Protein AF-A0A5C1A4M8-F1 (afdb_monomer)

Radius of gyration: 28.8 Å; Cα contacts (8 Å, |Δi|>4): 799; chains: 1; bounding box: 78×76×83 Å

Nearest PDB structures (foldseek):
  4nas-assembly2_D  TM=4.292E-01  e=8.856E-01  Alicyclobacillus acidocaldarius subsp. acidocaldarius DSM 446
  4nas-assembly1_A  TM=3.367E-01  e=1.200E+00  Alicyclobacillus acidocaldarius subsp. acidocaldarius DSM 446
  5mdw-assembly1_7  TM=2.073E-01  e=2.702E+00  Escherichia coli
  7vwy-assembly1_G  TM=3.573E-01  e=7.449E+00  Escherichia coli K-12

Mean predicted aligned error: 15.27 Å

Organism: NCBI:txid2598579

Structure (mmCIF, N/CA/C/O backbone):
data_AF-A0A5C1A4M8-F1
#
_entry.id   AF-A0A5C1A4M8-F1
#
loop_
_atom_site.group_PDB
_atom_site.id
_atom_site.type_symbol
_atom_site.label_atom_id
_atom_site.label_alt_id
_atom_site.label_comp_id
_atom_site.label_asym_id
_atom_site.label_entity_id
_atom_site.label_seq_id
_atom_site.pdbx_PDB_ins_code
_atom_site.Cartn_x
_atom_site.Cartn_y
_atom_site.Cartn_z
_atom_site.occupancy
_atom_site.B_iso_or_equiv
_atom_site.auth_seq_id
_atom_site.auth_comp_id
_atom_site.auth_asym_id
_atom_site.auth_atom_id
_atom_site.pdbx_PDB_model_num
ATOM 1 N N . MET A 1 1 ? -38.651 -48.156 -16.369 1.00 30.34 1 MET A N 1
ATOM 2 C CA . MET A 1 1 ? -38.028 -47.057 -15.601 1.00 30.34 1 MET A CA 1
ATOM 3 C C . MET A 1 1 ? -36.539 -47.035 -15.904 1.00 30.34 1 MET A C 1
ATOM 5 O O . MET A 1 1 ? -35.892 -48.023 -15.579 1.00 30.34 1 MET A O 1
ATOM 9 N N . PRO A 1 2 ? -35.977 -45.994 -16.535 1.00 27.59 2 PRO A N 1
ATOM 10 C CA . PRO A 1 2 ? -34.536 -45.817 -16.550 1.00 27.59 2 PRO A CA 1
ATOM 11 C C . PRO A 1 2 ? -34.125 -44.907 -15.387 1.00 27.59 2 PRO A C 1
ATOM 13 O O . PRO A 1 2 ? -34.701 -43.842 -15.178 1.00 27.59 2 PRO A O 1
ATOM 16 N N . LEU A 1 3 ? -33.146 -45.374 -14.614 1.00 25.72 3 LEU A N 1
ATOM 17 C CA . LEU A 1 3 ? -32.534 -44.659 -13.499 1.00 25.72 3 LEU A CA 1
ATOM 18 C C . LEU A 1 3 ? -31.939 -43.328 -13.992 1.00 25.72 3 LEU A C 1
ATOM 20 O O . LEU A 1 3 ? -31.071 -43.317 -14.864 1.00 25.72 3 LEU A O 1
ATOM 24 N N . MET A 1 4 ? -32.397 -42.217 -13.423 1.00 30.34 4 MET A N 1
ATOM 25 C CA . MET A 1 4 ? -31.793 -40.897 -13.577 1.00 30.34 4 MET A CA 1
ATOM 26 C C . MET A 1 4 ? -30.733 -40.757 -12.477 1.00 30.34 4 MET A C 1
ATOM 28 O O . MET A 1 4 ? -31.080 -40.623 -11.306 1.00 30.34 4 MET A O 1
ATOM 32 N N . ILE A 1 5 ? -29.446 -40.855 -12.820 1.00 29.88 5 ILE A N 1
ATOM 33 C CA . ILE A 1 5 ? -28.368 -40.602 -11.853 1.00 29.88 5 ILE A CA 1
ATOM 34 C C . ILE A 1 5 ? -28.208 -39.085 -11.736 1.00 29.88 5 ILE A C 1
ATOM 36 O O . ILE A 1 5 ? -27.661 -38.436 -12.624 1.00 29.88 5 ILE A O 1
ATOM 40 N N . LEU A 1 6 ? -28.713 -38.520 -10.641 1.00 30.48 6 LEU A N 1
ATOM 41 C CA . LEU A 1 6 ? -28.449 -37.142 -10.242 1.00 30.48 6 LEU A CA 1
ATOM 42 C C . LEU A 1 6 ? -27.112 -37.119 -9.482 1.00 30.48 6 LEU A C 1
ATOM 44 O O . LEU A 1 6 ? -27.060 -37.437 -8.296 1.00 30.48 6 LEU A O 1
ATOM 48 N N . GLY A 1 7 ? -26.015 -36.798 -10.167 1.00 30.22 7 GLY A N 1
ATOM 49 C CA . GLY A 1 7 ? -24.716 -36.590 -9.525 1.00 30.22 7 GLY A CA 1
ATOM 50 C C . GLY A 1 7 ? -24.606 -35.166 -8.980 1.00 30.22 7 GLY A C 1
ATOM 51 O O . GLY A 1 7 ? -24.618 -34.213 -9.756 1.00 30.22 7 GLY A O 1
ATOM 52 N N . ILE A 1 8 ? -24.497 -35.007 -7.659 1.00 29.20 8 ILE A N 1
ATOM 53 C CA . ILE A 1 8 ? -24.204 -33.713 -7.026 1.00 29.20 8 ILE A CA 1
ATOM 54 C C . ILE A 1 8 ? -22.686 -33.509 -7.052 1.00 29.20 8 ILE A C 1
ATOM 56 O O . ILE A 1 8 ? -21.956 -34.205 -6.349 1.00 29.20 8 ILE A O 1
ATOM 60 N N . VAL A 1 9 ? -22.203 -32.543 -7.837 1.00 30.66 9 VAL A N 1
ATOM 61 C CA . VAL A 1 9 ? -20.815 -32.070 -7.742 1.00 30.66 9 VAL A CA 1
ATOM 62 C C . VAL A 1 9 ? -20.777 -30.942 -6.714 1.00 30.66 9 VAL A C 1
ATOM 64 O O . VAL A 1 9 ? -21.193 -29.818 -6.988 1.00 30.66 9 VAL A O 1
ATOM 67 N N . LEU A 1 10 ? -20.285 -31.240 -5.511 1.00 25.59 10 LEU A N 1
ATOM 68 C CA . LEU A 1 10 ? -19.965 -30.231 -4.500 1.00 25.59 10 LEU A CA 1
ATOM 69 C C . LEU A 1 10 ? -18.651 -29.538 -4.888 1.00 25.59 10 LEU A C 1
ATOM 71 O O . LEU A 1 10 ? -17.568 -29.942 -4.471 1.00 25.59 10 LEU A O 1
ATOM 75 N N . GLY A 1 11 ? -18.751 -28.504 -5.725 1.00 27.98 11 GLY A N 1
ATOM 76 C CA . GLY A 1 11 ? -17.662 -27.558 -5.955 1.00 27.98 11 GLY A CA 1
ATOM 77 C C . GLY A 1 11 ? -17.461 -26.684 -4.716 1.00 27.98 11 GLY A C 1
ATOM 78 O O . GLY A 1 11 ? -18.394 -26.045 -4.232 1.00 27.98 11 GLY A O 1
ATOM 79 N N . THR A 1 12 ? -16.251 -26.678 -4.165 1.00 28.50 12 THR A N 1
ATOM 80 C CA . THR A 1 12 ? -15.915 -25.969 -2.930 1.00 28.50 12 THR A CA 1
ATOM 81 C C . THR A 1 12 ? -15.985 -24.446 -3.112 1.00 28.50 12 THR A C 1
ATOM 83 O O . THR A 1 12 ? -15.135 -23.846 -3.760 1.00 28.50 12 THR A O 1
ATOM 86 N N . LEU A 1 13 ? -17.003 -23.840 -2.489 1.00 32.03 13 LEU A N 1
ATOM 87 C CA . LEU A 1 13 ? -17.058 -22.478 -1.929 1.00 32.03 13 LEU A CA 1
ATOM 88 C C . LEU A 1 13 ? -16.504 -21.319 -2.786 1.00 32.03 13 LEU A C 1
ATOM 90 O O . LEU A 1 13 ? -15.537 -20.658 -2.415 1.00 32.03 13 LEU A O 1
ATOM 94 N N . ALA A 1 14 ? -17.231 -20.993 -3.855 1.00 30.95 14 ALA A N 1
ATOM 95 C CA . ALA A 1 14 ? -17.563 -19.615 -4.232 1.00 30.95 14 ALA A CA 1
ATOM 96 C C . ALA A 1 14 ? -18.809 -19.643 -5.144 1.00 30.95 14 ALA A C 1
ATOM 98 O O . ALA A 1 14 ? -18.701 -19.778 -6.355 1.00 30.95 14 ALA A O 1
ATOM 99 N N . GLU A 1 15 ? -19.996 -19.593 -4.530 1.00 30.17 15 GLU A N 1
ATOM 100 C CA . GLU A 1 15 ? -21.287 -19.265 -5.172 1.00 30.17 15 GLU A CA 1
ATOM 101 C C . GLU A 1 15 ? -21.677 -20.017 -6.467 1.00 30.17 15 GLU A C 1
ATOM 103 O O . GLU A 1 15 ? -22.124 -19.414 -7.441 1.00 30.17 15 GLU A O 1
ATOM 108 N N . ALA A 1 16 ? -21.608 -21.353 -6.475 1.00 32.62 16 ALA A N 1
ATOM 109 C CA . ALA A 1 16 ? -22.314 -22.152 -7.480 1.00 32.62 16 ALA A CA 1
ATOM 110 C C . ALA A 1 16 ? -22.722 -23.532 -6.942 1.00 32.62 16 ALA A C 1
ATOM 112 O O . ALA A 1 16 ? -21.871 -24.353 -6.611 1.00 32.62 16 ALA A O 1
ATOM 113 N N . VAL A 1 17 ? -24.029 -23.810 -6.907 1.00 29.83 17 VAL A N 1
ATOM 114 C CA . VAL A 1 17 ? -24.561 -25.182 -6.870 1.00 29.83 17 VAL A CA 1
ATOM 115 C C . VAL A 1 17 ? -24.915 -25.546 -8.306 1.00 29.83 17 VAL A C 1
ATOM 117 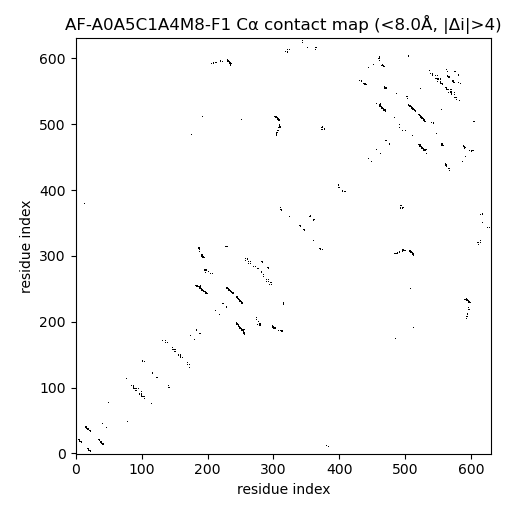O O . VAL A 1 17 ? -25.908 -25.054 -8.832 1.00 29.83 17 VAL A O 1
ATOM 120 N N . GLY A 1 18 ? -24.090 -26.370 -8.951 1.00 36.38 18 GLY A N 1
ATOM 121 C CA . GLY A 1 18 ? -24.358 -26.874 -10.295 1.00 36.38 18 GLY A CA 1
ATOM 122 C C . GLY A 1 18 ? -25.150 -28.177 -10.261 1.00 36.38 18 GLY A C 1
ATOM 123 O O . GLY A 1 18 ? -24.698 -29.152 -9.666 1.00 36.38 18 GLY A O 1
ATOM 124 N N . PHE A 1 19 ? -26.304 -28.219 -10.931 1.00 33.75 19 PHE A N 1
ATOM 125 C CA . PHE A 1 19 ? -27.004 -29.471 -11.238 1.00 33.75 19 PHE A CA 1
ATOM 126 C C . PHE A 1 19 ? -26.595 -29.968 -12.623 1.00 33.75 19 PHE A C 1
ATOM 128 O O . PHE A 1 19 ? -26.724 -29.222 -13.594 1.00 33.75 19 PHE A O 1
ATOM 135 N N . VAL A 1 20 ? -26.176 -31.232 -12.716 1.00 35.38 20 VAL A N 1
ATOM 136 C CA . VAL A 1 20 ? -26.020 -31.940 -13.991 1.00 35.38 20 VAL A CA 1
ATOM 137 C C . VAL A 1 20 ? -27.284 -32.755 -14.242 1.00 35.38 20 VAL A C 1
ATOM 139 O O . VAL A 1 20 ? -27.550 -33.733 -13.547 1.00 35.38 20 VAL A O 1
ATOM 142 N N . LEU A 1 21 ? -28.088 -32.340 -15.223 1.00 33.84 21 LEU A N 1
ATOM 143 C CA . LEU A 1 21 ? -29.241 -33.106 -15.692 1.00 33.84 21 LEU A CA 1
ATOM 144 C C . LEU A 1 21 ? -28.833 -33.928 -16.911 1.00 33.84 21 LEU A C 1
ATOM 146 O O . LEU A 1 21 ? -28.447 -33.382 -17.932 1.00 33.84 21 LEU A O 1
ATOM 150 N N . TRP A 1 22 ? -28.929 -35.249 -16.820 1.00 36.16 22 TRP A N 1
ATOM 151 C CA . TRP A 1 22 ? -28.727 -36.135 -17.963 1.00 36.16 22 TRP A CA 1
ATOM 152 C C . TRP A 1 22 ? -30.088 -36.636 -18.443 1.00 36.16 22 TRP A C 1
ATOM 154 O O . TRP A 1 22 ? -30.801 -37.295 -17.685 1.00 36.16 22 TRP A O 1
ATOM 164 N N . ARG A 1 23 ? -30.462 -36.364 -19.699 1.00 34.84 23 ARG A N 1
ATOM 165 C CA . ARG A 1 23 ? -31.646 -36.974 -20.321 1.00 34.84 23 ARG A CA 1
ATOM 166 C C . ARG A 1 23 ? -31.194 -38.000 -21.351 1.00 34.84 23 ARG A C 1
ATOM 168 O O . ARG A 1 23 ? -30.489 -37.669 -22.294 1.00 34.84 23 ARG A O 1
ATOM 175 N N . ARG A 1 24 ? -31.609 -39.251 -21.154 1.00 33.94 24 ARG A N 1
ATOM 176 C CA . ARG A 1 24 ? -31.459 -40.332 -22.132 1.00 33.94 24 ARG A CA 1
ATOM 177 C C . ARG A 1 24 ? -32.672 -40.296 -23.060 1.00 33.94 24 ARG A C 1
ATOM 179 O O . ARG A 1 24 ? -33.767 -40.621 -22.610 1.00 33.94 24 ARG A O 1
ATOM 186 N N . GLU A 1 25 ? -32.488 -39.924 -24.320 1.00 33.34 25 GLU A N 1
ATOM 187 C CA . GLU A 1 25 ? -33.431 -40.288 -25.383 1.00 33.34 25 GLU A CA 1
ATOM 188 C C . GLU A 1 25 ? -32.854 -41.502 -26.109 1.00 33.34 25 GLU A C 1
ATOM 190 O O . GLU A 1 25 ? -31.682 -41.524 -26.476 1.00 33.34 25 GLU A O 1
ATOM 195 N N . VAL A 1 26 ? -33.650 -42.566 -26.197 1.00 35.03 26 VAL A N 1
ATOM 196 C CA . VAL A 1 26 ? -33.333 -43.733 -27.016 1.00 35.03 26 VAL A CA 1
ATOM 197 C C . VAL A 1 26 ? -34.222 -43.621 -28.234 1.00 35.03 26 VAL A C 1
ATOM 199 O O . VAL A 1 26 ? -35.434 -43.682 -28.073 1.00 35.03 26 VAL A O 1
ATOM 202 N N . ASP A 1 27 ? -33.617 -43.493 -29.409 1.00 31.41 27 ASP A N 1
ATOM 203 C CA . ASP A 1 27 ? -34.174 -44.075 -30.622 1.00 31.41 27 ASP A CA 1
ATOM 204 C C . ASP A 1 27 ? -33.050 -44.485 -31.580 1.00 31.41 27 ASP A C 1
ATOM 206 O O . ASP A 1 27 ? -31.945 -43.947 -31.561 1.00 31.41 27 ASP A O 1
ATOM 210 N N . HIS A 1 28 ? -33.324 -45.562 -32.306 1.00 39.81 28 HIS A N 1
ATOM 211 C CA . HIS A 1 28 ? -32.382 -46.483 -32.933 1.00 39.81 28 HIS A CA 1
ATOM 212 C C . HIS A 1 28 ? -31.381 -45.867 -33.932 1.00 39.81 28 HIS A C 1
ATOM 214 O O . HIS A 1 28 ? -31.785 -45.289 -34.936 1.00 39.81 28 HIS A O 1
ATOM 220 N N . GLY A 1 29 ? -30.085 -46.156 -33.732 1.00 34.06 29 GLY A N 1
ATOM 221 C CA . GLY A 1 29 ? -29.046 -46.084 -34.771 1.00 34.06 29 GLY A CA 1
ATOM 222 C C . GLY A 1 29 ? -27.839 -45.215 -34.412 1.00 34.06 29 GLY A C 1
ATOM 223 O O . GLY A 1 29 ? -27.847 -44.015 -34.654 1.00 34.06 29 GLY A O 1
ATOM 224 N N . ASP A 1 30 ? -26.807 -45.846 -33.844 1.00 38.03 30 ASP A N 1
ATOM 225 C CA . ASP A 1 30 ? -25.392 -45.440 -33.800 1.00 38.03 30 ASP A CA 1
ATOM 226 C C . ASP A 1 30 ? -25.064 -43.935 -33.761 1.00 38.03 30 ASP A C 1
ATOM 228 O O . ASP A 1 30 ? -24.438 -43.380 -34.659 1.00 38.03 30 ASP A O 1
ATOM 232 N N . SER A 1 31 ? -25.414 -43.274 -32.657 1.00 27.84 31 SER A N 1
ATOM 233 C CA . SER A 1 31 ? -24.581 -42.234 -32.031 1.00 27.84 31 SER A CA 1
ATOM 234 C C . SER A 1 31 ? -25.123 -41.894 -30.639 1.00 27.84 31 SER A C 1
ATOM 236 O O . SER A 1 31 ? -26.313 -41.661 -30.451 1.00 27.84 31 SER A O 1
ATOM 238 N N . ILE A 1 32 ? -24.248 -41.899 -29.628 1.00 32.53 32 ILE A N 1
ATOM 239 C CA . ILE A 1 32 ? -24.569 -41.420 -28.278 1.00 32.53 32 ILE A CA 1
ATOM 240 C C . ILE A 1 32 ? -24.145 -39.954 -28.226 1.00 32.53 32 ILE A C 1
ATOM 242 O O . ILE A 1 32 ? -22.953 -39.668 -28.176 1.00 32.53 32 ILE A O 1
ATOM 246 N N . SER A 1 33 ? -25.096 -39.023 -28.211 1.00 30.45 33 SER A N 1
ATOM 247 C CA . SER A 1 33 ? -24.829 -37.626 -27.855 1.00 30.45 33 SER A CA 1
ATOM 248 C C . SER A 1 33 ? -25.498 -37.314 -26.520 1.00 30.45 33 SER A C 1
ATOM 250 O O . SER A 1 33 ? -26.722 -37.225 -26.435 1.00 30.45 33 SER A O 1
ATOM 252 N N . GLY A 1 34 ? -24.699 -37.167 -25.466 1.00 31.97 34 GLY A N 1
ATOM 253 C CA . GLY A 1 34 ? -25.134 -36.643 -24.173 1.00 31.97 34 GLY A CA 1
ATOM 254 C C . GLY A 1 34 ? -24.341 -35.381 -23.856 1.00 31.97 34 GLY A C 1
ATOM 255 O O . GLY A 1 34 ? -23.119 -35.392 -23.951 1.00 31.97 34 GLY A O 1
ATOM 256 N N . MET A 1 35 ? -25.023 -34.292 -23.497 1.00 33.31 35 MET A N 1
ATOM 257 C CA . MET A 1 35 ? -24.396 -33.005 -23.178 1.00 33.31 35 MET A CA 1
ATOM 258 C C . MET A 1 35 ? -24.616 -32.696 -21.688 1.00 33.31 35 MET A C 1
ATOM 260 O O . MET A 1 35 ? -25.767 -32.719 -21.243 1.00 33.31 35 MET A O 1
ATOM 264 N N . PRO A 1 36 ? -23.564 -32.449 -20.884 1.00 32.34 36 PRO A N 1
ATOM 265 C CA . PRO A 1 36 ? -23.723 -32.109 -19.474 1.00 32.34 36 PRO A CA 1
ATOM 266 C C . PRO A 1 36 ? -24.257 -30.680 -19.304 1.00 32.34 36 PRO A C 1
ATOM 268 O O . PRO A 1 36 ? -23.856 -29.756 -20.010 1.00 32.34 36 PRO A O 1
ATOM 271 N N . TRP A 1 37 ? -25.153 -30.502 -18.335 1.00 38.59 37 TRP A N 1
ATOM 272 C CA . TRP A 1 37 ? -25.738 -29.215 -17.953 1.00 38.59 37 TRP A CA 1
ATOM 273 C C . TRP A 1 37 ? -25.021 -28.729 -16.691 1.00 38.59 37 TRP A C 1
ATOM 275 O O . TRP A 1 37 ? -24.745 -29.536 -15.810 1.00 38.59 37 TRP A O 1
ATOM 285 N N . LEU A 1 38 ? -24.710 -27.439 -16.570 1.00 33.66 38 LEU A N 1
ATOM 286 C CA . LEU A 1 38 ? -24.231 -26.866 -15.310 1.00 33.66 38 LEU A CA 1
ATOM 287 C C . LEU A 1 38 ? -24.832 -25.467 -15.152 1.00 33.66 38 LEU A C 1
ATOM 289 O O . LEU A 1 38 ? -24.533 -24.562 -15.926 1.00 33.66 38 LEU A O 1
ATOM 293 N N . LEU A 1 39 ? -25.716 -25.299 -14.171 1.00 32.66 39 LEU A N 1
ATOM 294 C CA . LEU A 1 39 ? -26.266 -23.999 -13.781 1.00 32.66 39 LEU A CA 1
ATOM 295 C C . LEU A 1 39 ? -25.410 -23.430 -12.645 1.00 32.66 39 LEU A C 1
ATOM 297 O O . LEU A 1 39 ? -25.460 -23.940 -11.536 1.00 32.66 39 LEU A O 1
ATOM 301 N N . ALA A 1 40 ? -24.628 -22.388 -12.910 1.00 31.34 40 ALA A N 1
ATOM 302 C CA . ALA A 1 40 ? -23.884 -21.644 -11.894 1.00 31.34 40 ALA A CA 1
ATOM 303 C C . ALA A 1 40 ? -24.245 -20.156 -12.006 1.00 31.34 40 ALA A C 1
ATOM 305 O O . ALA A 1 40 ? -24.175 -19.594 -13.099 1.00 31.34 40 ALA A O 1
ATOM 306 N N . GLY A 1 41 ? -24.655 -19.518 -10.906 1.00 27.86 41 GLY A N 1
ATOM 307 C CA . GLY A 1 41 ? -25.047 -18.108 -10.910 1.00 27.86 41 GLY A CA 1
ATOM 308 C C . GLY A 1 41 ? -24.885 -17.441 -9.545 1.00 27.86 41 GLY A C 1
ATOM 309 O O . GLY A 1 41 ? -25.440 -17.918 -8.559 1.00 27.86 41 GLY A O 1
ATOM 310 N N . GLY A 1 42 ? -24.165 -16.314 -9.534 1.00 27.08 42 GLY A N 1
ATOM 311 C CA . GLY A 1 42 ? -24.073 -15.344 -8.437 1.00 27.08 42 GLY A CA 1
ATOM 312 C C . GLY A 1 42 ? -24.431 -13.931 -8.928 1.00 27.08 42 GLY A C 1
ATOM 313 O O . GLY A 1 42 ? -24.366 -13.637 -10.124 1.00 27.08 42 GLY A O 1
ATOM 314 N N . LEU A 1 43 ? -24.838 -13.049 -8.010 1.00 28.91 43 LEU A N 1
ATOM 315 C CA . LEU A 1 43 ? -25.580 -11.801 -8.277 1.00 28.91 43 LEU A CA 1
ATOM 316 C C . LEU A 1 43 ? -24.828 -10.681 -9.038 1.00 28.91 43 LEU A C 1
ATOM 318 O O . LEU A 1 43 ? -25.441 -9.649 -9.307 1.00 28.91 43 LEU A O 1
ATOM 322 N N . VAL A 1 44 ? -23.546 -10.831 -9.412 1.00 27.28 44 VAL A N 1
ATOM 323 C CA . VAL A 1 44 ? -22.752 -9.719 -10.005 1.00 27.28 44 VAL A CA 1
ATOM 324 C C . VAL A 1 44 ? -21.859 -10.117 -11.201 1.00 27.28 44 VAL A C 1
ATOM 326 O O . VAL A 1 44 ? -21.071 -9.311 -11.687 1.00 27.28 44 VAL A O 1
ATOM 329 N N . GLY A 1 45 ? -21.999 -11.312 -11.781 1.00 27.98 45 GLY A N 1
ATOM 330 C CA . GLY A 1 45 ? -21.257 -11.634 -13.008 1.00 27.98 45 GLY A CA 1
ATOM 331 C C . GLY A 1 45 ? -21.532 -13.028 -13.548 1.00 27.98 45 GLY A C 1
ATOM 332 O O . GLY A 1 45 ? -21.377 -14.016 -12.840 1.00 27.98 45 GLY A O 1
ATOM 333 N N . TRP A 1 46 ? -21.926 -13.113 -14.818 1.00 37.41 46 TRP A N 1
ATOM 334 C CA . TRP A 1 46 ? -22.179 -14.388 -15.482 1.00 37.41 46 TRP A CA 1
ATOM 335 C C . TRP A 1 46 ? -20.919 -14.886 -16.192 1.00 37.41 46 TRP A C 1
ATOM 337 O O . TRP A 1 46 ? -20.423 -14.232 -17.112 1.00 37.41 46 TRP A O 1
ATOM 347 N N . ALA A 1 47 ? -20.475 -16.098 -15.868 1.00 28.53 47 ALA A N 1
ATOM 348 C CA . ALA A 1 47 ? -19.830 -16.961 -16.849 1.00 28.53 47 ALA A CA 1
ATOM 349 C C . ALA A 1 47 ? -20.942 -17.754 -17.553 1.00 28.53 47 ALA A C 1
ATOM 351 O O . ALA A 1 47 ? -21.302 -18.849 -17.138 1.00 28.53 47 ALA A O 1
ATOM 352 N N . LEU A 1 48 ? -21.554 -17.159 -18.581 1.00 31.06 48 LEU A N 1
ATOM 353 C CA . LEU A 1 48 ? -22.588 -17.822 -19.377 1.00 31.06 48 LEU A CA 1
ATOM 354 C C . LEU A 1 48 ? -21.939 -18.446 -20.615 1.00 31.06 48 LEU A C 1
ATOM 356 O O . LEU A 1 48 ? -21.555 -17.748 -21.556 1.00 31.06 48 LEU A O 1
ATOM 360 N N . THR A 1 49 ? -21.824 -19.770 -20.617 1.00 29.98 49 THR A N 1
ATOM 361 C CA . THR A 1 49 ? -21.711 -20.551 -21.851 1.00 29.98 49 THR A CA 1
ATOM 362 C C . THR A 1 49 ? -23.116 -20.571 -22.459 1.00 29.98 49 THR A C 1
ATOM 364 O O . THR A 1 49 ? -24.001 -21.249 -21.948 1.00 29.98 49 THR A O 1
ATOM 367 N N . ALA A 1 50 ? -23.386 -19.725 -23.456 1.00 26.02 50 ALA A N 1
ATOM 368 C CA . ALA A 1 50 ? -24.732 -19.581 -24.014 1.00 26.02 50 ALA A CA 1
ATOM 369 C C . ALA A 1 50 ? -25.162 -20.828 -24.809 1.00 26.02 50 ALA A C 1
ATOM 371 O O . ALA A 1 50 ? -24.409 -21.306 -25.656 1.00 26.02 50 ALA A O 1
ATOM 372 N N . VAL A 1 51 ? -26.401 -21.280 -24.593 1.00 33.00 51 VAL A N 1
ATOM 373 C CA . VAL A 1 51 ? -27.148 -22.165 -25.501 1.00 33.00 51 VAL A CA 1
ATOM 374 C C . VAL A 1 51 ? -28.396 -21.415 -25.971 1.00 33.00 51 VAL A C 1
ATOM 376 O O . VAL A 1 51 ? -29.066 -20.737 -25.193 1.00 33.00 51 VAL A O 1
ATOM 379 N N . LEU A 1 52 ? -28.652 -21.499 -27.276 1.00 24.47 52 LEU A N 1
ATOM 380 C CA . LEU A 1 52 ? -29.749 -20.864 -27.999 1.00 24.47 52 LEU A CA 1
ATOM 381 C C . LEU A 1 52 ? -31.110 -21.380 -27.495 1.00 24.47 52 LEU A C 1
ATOM 383 O O . LEU A 1 52 ? -31.354 -22.583 -27.510 1.00 24.47 52 LEU A O 1
ATOM 387 N N . VAL A 1 53 ? -32.019 -20.477 -27.121 1.00 29.94 53 VAL A N 1
ATOM 388 C CA . VAL A 1 53 ? -33.437 -20.797 -26.893 1.00 29.94 53 VAL A CA 1
ATOM 389 C C . VAL A 1 53 ? -34.259 -20.064 -27.950 1.00 29.94 53 VAL A C 1
ATOM 391 O O . VAL A 1 53 ? -34.253 -18.835 -27.998 1.00 29.94 53 VAL A O 1
ATOM 394 N N . ILE A 1 54 ? -34.967 -20.809 -28.800 1.00 24.98 54 ILE A N 1
ATOM 395 C CA . ILE A 1 54 ? -35.997 -20.262 -29.691 1.00 24.98 54 ILE A CA 1
ATOM 396 C C . ILE A 1 54 ? -37.309 -20.268 -28.905 1.00 24.98 54 ILE A C 1
ATOM 398 O O . ILE A 1 54 ? -37.815 -21.333 -28.561 1.00 24.98 54 ILE A O 1
ATOM 402 N N . VAL A 1 55 ? -37.857 -19.087 -28.611 1.00 28.31 55 VAL A N 1
ATOM 403 C CA . VAL A 1 55 ? -39.183 -18.942 -27.990 1.00 28.31 55 VAL A CA 1
ATOM 404 C C . VAL A 1 55 ? -40.129 -18.293 -28.999 1.00 28.31 55 VAL A C 1
ATOM 406 O O . VAL A 1 55 ? -39.841 -17.226 -29.537 1.00 28.31 55 VAL A O 1
ATOM 409 N N . SER A 1 56 ? -41.252 -18.963 -29.260 1.00 25.17 56 SER A N 1
ATOM 410 C CA . SER A 1 56 ? -42.371 -18.472 -30.077 1.00 25.17 56 SER A CA 1
ATOM 411 C C . SER A 1 56 ? -43.045 -17.250 -29.421 1.00 25.17 56 SER A C 1
ATOM 413 O O . SER A 1 56 ? -43.143 -17.212 -28.191 1.00 25.17 56 SER A O 1
ATOM 415 N N . PRO A 1 57 ? -43.521 -16.241 -30.178 1.00 30.48 57 PRO A N 1
ATOM 416 C CA . PRO A 1 57 ? -44.045 -15.021 -29.583 1.00 30.48 57 PRO A CA 1
ATOM 417 C C . PRO A 1 57 ? -45.498 -15.201 -29.126 1.00 30.48 57 PRO A C 1
ATOM 419 O O . PRO A 1 57 ? -46.402 -15.322 -29.948 1.00 30.48 57 PRO A O 1
ATOM 422 N N . ALA A 1 58 ? -45.743 -15.107 -27.816 1.00 27.38 58 ALA A N 1
ATOM 423 C CA . ALA A 1 58 ? -47.057 -14.731 -27.298 1.00 27.38 58 ALA A CA 1
ATOM 424 C C . ALA A 1 58 ? -46.972 -13.963 -25.961 1.00 27.38 58 ALA A C 1
ATOM 426 O O . ALA A 1 58 ? -46.683 -14.519 -24.907 1.00 27.38 58 ALA A O 1
ATOM 427 N N . SER A 1 59 ? -47.319 -12.674 -26.061 1.00 29.17 59 SER A N 1
ATOM 428 C CA . SER A 1 59 ? -47.988 -11.800 -25.077 1.00 29.17 59 SER A CA 1
ATOM 429 C C . SER A 1 59 ? -47.297 -11.311 -23.777 1.00 29.17 59 SER A C 1
ATOM 431 O O . SER A 1 59 ? -47.160 -12.043 -22.805 1.00 29.17 59 SER A O 1
ATOM 433 N N . HIS A 1 60 ? -47.129 -9.971 -23.748 1.00 27.47 60 HIS A N 1
ATOM 434 C CA . HIS A 1 60 ? -47.361 -8.998 -22.645 1.00 27.47 60 HIS A CA 1
ATOM 435 C C . HIS A 1 60 ? -46.178 -8.357 -21.854 1.00 27.47 60 HIS A C 1
ATOM 437 O O . HIS A 1 60 ? -45.075 -8.891 -21.853 1.00 27.47 60 HIS A O 1
ATOM 443 N N . PRO A 1 61 ? -46.333 -7.098 -21.339 1.00 35.62 61 PRO A N 1
ATOM 444 C CA . PRO A 1 61 ? -45.446 -5.983 -21.705 1.00 35.62 61 PRO A CA 1
ATOM 445 C C . PRO A 1 61 ? -44.653 -5.294 -20.562 1.00 35.62 61 PRO A C 1
ATOM 447 O O . PRO A 1 61 ? -45.046 -5.296 -19.404 1.00 35.62 61 PRO A O 1
ATOM 450 N N . ARG A 1 62 ? -43.589 -4.586 -20.989 1.00 33.31 62 ARG A N 1
ATOM 451 C CA . ARG A 1 62 ? -42.894 -3.395 -20.426 1.00 33.31 62 ARG A CA 1
ATOM 452 C C . ARG A 1 62 ? -42.491 -3.360 -18.933 1.00 33.31 62 ARG A C 1
ATOM 454 O O . ARG A 1 62 ? -43.297 -3.050 -18.064 1.00 33.31 62 ARG A O 1
ATOM 461 N N . ARG A 1 63 ? -41.167 -3.325 -18.701 1.00 27.55 63 ARG A N 1
ATOM 462 C CA . ARG A 1 63 ? -40.507 -2.357 -17.794 1.00 27.55 63 ARG A CA 1
ATOM 463 C C . ARG A 1 63 ? -39.231 -1.803 -18.442 1.00 27.55 63 ARG A C 1
ATOM 465 O O . ARG A 1 63 ? -38.385 -2.549 -18.918 1.00 27.55 63 ARG A O 1
ATOM 472 N N . THR A 1 64 ? -39.133 -0.479 -18.495 1.00 37.56 64 THR A N 1
ATOM 473 C CA . THR A 1 64 ? -38.038 0.308 -19.079 1.00 37.56 64 THR A CA 1
ATOM 474 C C . THR A 1 64 ? -36.997 0.683 -18.026 1.00 37.56 64 THR A C 1
ATOM 476 O O . THR A 1 64 ? -37.367 1.189 -16.971 1.00 37.56 64 THR A O 1
ATOM 479 N N . GLY A 1 65 ? -35.708 0.531 -18.351 1.00 31.14 65 GLY A N 1
ATOM 480 C CA . GLY A 1 65 ? -34.605 1.171 -17.622 1.00 31.14 65 GLY A CA 1
ATOM 481 C C . GLY A 1 65 ? -33.252 0.466 -17.781 1.00 31.14 65 GLY A C 1
ATOM 482 O O . GLY A 1 65 ? -32.964 -0.463 -17.043 1.00 31.14 65 GLY A O 1
ATOM 483 N N . ARG A 1 66 ? -32.426 0.914 -18.742 1.00 38.56 66 ARG A N 1
ATOM 484 C CA . ARG A 1 66 ? -30.956 0.707 -18.897 1.00 38.56 66 ARG A CA 1
ATOM 485 C C . ARG A 1 66 ? -30.337 -0.713 -18.898 1.00 38.56 66 ARG A C 1
ATOM 487 O O . ARG A 1 66 ? -29.172 -0.839 -19.250 1.00 38.56 66 ARG A O 1
ATOM 494 N N . ILE A 1 67 ? -31.099 -1.776 -18.663 1.00 35.53 67 ILE A N 1
ATOM 495 C CA . ILE A 1 67 ? -30.667 -3.183 -18.793 1.00 35.53 67 ILE A CA 1
ATOM 496 C C . ILE A 1 67 ? -30.414 -3.679 -20.251 1.00 35.53 67 ILE A C 1
ATOM 498 O O . ILE A 1 67 ? -29.557 -4.551 -20.427 1.00 35.53 67 ILE A O 1
ATOM 502 N N . PRO A 1 68 ? -31.052 -3.162 -21.331 1.00 36.22 68 PRO A N 1
ATOM 503 C CA . PRO A 1 68 ? -30.955 -3.815 -22.642 1.00 36.22 68 PRO A CA 1
ATOM 504 C C . PRO A 1 68 ? -29.618 -3.605 -23.366 1.00 36.22 68 PRO A C 1
ATOM 506 O O . PRO A 1 68 ? -29.250 -4.458 -24.162 1.00 36.22 68 PRO A O 1
ATOM 509 N N . PHE A 1 69 ? -28.853 -2.543 -23.079 1.00 37.62 69 PHE A N 1
ATOM 510 C CA . PHE A 1 69 ? -27.543 -2.339 -23.719 1.00 37.62 69 PHE A CA 1
ATOM 511 C C . PHE A 1 69 ? -26.506 -3.351 -23.216 1.00 37.62 69 PHE A C 1
ATOM 513 O O . PHE A 1 69 ? -25.834 -3.990 -24.018 1.00 37.62 69 PHE A O 1
ATOM 520 N N . CYS A 1 70 ? -26.439 -3.580 -21.900 1.00 34.81 70 CYS A N 1
ATOM 521 C CA . CYS A 1 70 ? -25.557 -4.595 -21.324 1.00 34.81 70 CYS A CA 1
ATOM 522 C C . CYS A 1 70 ? -25.953 -6.008 -21.765 1.00 34.81 70 CYS A C 1
ATOM 524 O O . CYS A 1 70 ? -25.077 -6.781 -22.133 1.00 34.81 70 CYS A O 1
ATOM 526 N N . LEU A 1 71 ? -27.252 -6.337 -21.796 1.00 34.72 71 LEU A N 1
ATOM 527 C CA . LEU A 1 71 ? -27.719 -7.640 -22.290 1.00 34.72 71 LEU A CA 1
ATOM 528 C C . LEU A 1 71 ? -27.450 -7.834 -23.790 1.00 34.72 71 LEU A C 1
ATOM 530 O O . LEU A 1 71 ? -27.068 -8.926 -24.197 1.00 34.72 71 LEU A O 1
ATOM 534 N N . PHE A 1 72 ? -27.585 -6.786 -24.605 1.00 40.00 72 PHE A N 1
ATOM 535 C CA . PHE A 1 72 ? -27.279 -6.823 -26.037 1.00 40.00 72 PHE A CA 1
ATOM 536 C C . PHE A 1 72 ? -25.773 -6.976 -26.307 1.00 40.00 72 PHE A C 1
ATOM 538 O O . PHE A 1 72 ? -25.366 -7.791 -27.133 1.00 40.00 72 PHE A O 1
ATOM 545 N N . VAL A 1 73 ? -24.929 -6.261 -25.558 1.00 39.72 73 VAL A N 1
ATOM 546 C CA . VAL A 1 73 ? -23.466 -6.399 -25.630 1.00 39.72 73 VAL A CA 1
ATOM 547 C C . VAL A 1 73 ? -23.018 -7.774 -25.118 1.00 39.72 73 VAL A C 1
ATOM 549 O O . VAL A 1 73 ? -22.184 -8.416 -25.752 1.00 39.72 73 VAL A O 1
ATOM 552 N N . LEU A 1 74 ? -23.612 -8.282 -24.033 1.00 36.28 74 LEU A N 1
ATOM 553 C CA . LEU A 1 74 ? -23.374 -9.640 -23.527 1.00 36.28 74 LEU A CA 1
ATOM 554 C C . LEU A 1 74 ? -23.796 -10.712 -24.541 1.00 36.28 74 LEU A C 1
ATOM 556 O O . LEU A 1 74 ? -23.063 -11.680 -24.732 1.00 36.28 74 LEU A O 1
ATOM 560 N N . PHE A 1 75 ? -24.920 -10.521 -25.234 1.00 37.94 75 PHE A N 1
ATOM 561 C CA . PHE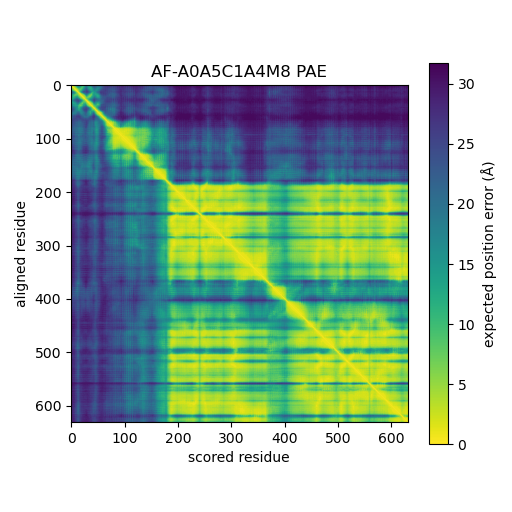 A 1 75 ? -25.389 -11.406 -26.302 1.00 37.94 75 PHE A CA 1
ATOM 562 C C . PHE A 1 75 ? -24.416 -11.438 -27.492 1.00 37.94 75 PHE A C 1
ATOM 564 O O . PHE A 1 75 ? -24.021 -12.516 -27.937 1.00 37.94 75 PHE A O 1
ATOM 571 N N . LEU A 1 76 ? -23.938 -10.276 -27.952 1.00 40.25 76 LEU A N 1
ATOM 572 C CA . LEU A 1 76 ? -22.933 -10.182 -29.020 1.00 40.25 76 LEU A CA 1
ATOM 573 C C . LEU A 1 76 ? -21.581 -10.787 -28.607 1.00 40.25 76 LEU A C 1
ATOM 575 O O . LEU A 1 76 ? -20.926 -11.468 -29.399 1.00 40.25 76 LEU A O 1
ATOM 579 N N . LEU A 1 77 ? -21.169 -10.602 -27.350 1.00 40.81 77 LEU A N 1
ATOM 580 C CA . LEU A 1 77 ? -19.957 -11.216 -26.808 1.00 40.81 77 LEU A CA 1
ATOM 581 C C . LEU A 1 77 ? -20.102 -12.736 -26.663 1.00 40.81 77 LEU A C 1
ATOM 583 O O . LEU A 1 77 ? -19.136 -13.453 -26.924 1.00 40.81 77 LEU A O 1
ATOM 587 N N . ALA A 1 78 ? -21.265 -13.254 -26.277 1.00 41.53 78 ALA A N 1
ATOM 588 C CA . ALA A 1 78 ? -21.517 -14.692 -26.223 1.00 41.53 78 ALA A CA 1
ATOM 589 C C . ALA A 1 78 ? -21.472 -15.313 -27.631 1.00 41.53 78 ALA A C 1
ATOM 591 O O . ALA A 1 78 ? -20.708 -16.255 -27.857 1.00 41.53 78 ALA A O 1
ATOM 592 N N . ALA A 1 79 ? -22.165 -14.706 -28.602 1.00 43.88 79 ALA A N 1
ATOM 593 C CA . ALA A 1 79 ? -22.153 -15.128 -30.004 1.00 43.88 79 ALA A CA 1
ATOM 594 C C . ALA A 1 79 ? -20.737 -15.112 -30.610 1.00 43.88 79 ALA A C 1
ATOM 596 O O . ALA A 1 79 ? -20.330 -16.063 -31.275 1.00 43.88 79 ALA A O 1
ATOM 597 N N . GLY A 1 80 ? -19.929 -14.091 -30.301 1.00 51.12 80 GLY A N 1
ATOM 598 C CA . GLY A 1 80 ? -18.545 -14.004 -30.777 1.00 51.12 80 GLY A CA 1
ATOM 599 C C . GLY A 1 80 ? -17.606 -15.065 -30.190 1.00 51.12 80 GLY A C 1
ATOM 600 O O . GLY A 1 80 ? -16.627 -15.434 -30.825 1.00 51.12 80 GLY A O 1
ATOM 601 N N . LYS A 1 81 ? -17.879 -15.579 -28.980 1.00 52.62 81 LYS A N 1
ATOM 602 C CA . LYS A 1 81 ? -17.108 -16.687 -28.373 1.00 52.62 81 LYS A CA 1
ATOM 603 C C . LYS A 1 81 ? -17.381 -17.996 -29.121 1.00 52.62 81 LYS A C 1
ATOM 605 O O . LYS A 1 81 ? -16.443 -18.693 -29.483 1.00 52.62 81 LYS A O 1
ATOM 610 N N . VAL A 1 82 ? -18.654 -18.278 -29.388 1.00 49.66 82 VAL A N 1
ATOM 611 C CA . VAL A 1 82 ? -19.093 -19.468 -30.131 1.00 49.66 82 VAL A CA 1
ATOM 612 C C . VAL A 1 82 ? -18.564 -19.439 -31.565 1.00 49.66 82 VAL A C 1
ATOM 614 O O . VAL A 1 82 ? -18.009 -20.427 -32.031 1.00 49.66 82 VAL A O 1
ATOM 617 N N . LEU A 1 83 ? -18.643 -18.288 -32.236 1.00 55.81 83 LEU A N 1
ATOM 618 C CA . LEU A 1 83 ? -18.140 -18.131 -33.599 1.00 55.81 83 LEU A CA 1
ATOM 619 C C . LEU A 1 83 ? -16.627 -18.386 -33.703 1.00 55.81 83 LEU A C 1
ATOM 621 O O . LEU A 1 83 ? -16.194 -19.051 -34.636 1.00 55.81 83 LEU A O 1
ATOM 625 N N . LEU A 1 84 ? -15.829 -17.914 -32.739 1.00 62.41 84 LEU A N 1
ATOM 626 C CA . LEU A 1 84 ? -14.384 -18.174 -32.708 1.00 62.41 84 LEU A CA 1
ATOM 627 C C . LEU A 1 84 ? -14.067 -19.672 -32.573 1.00 62.41 84 LEU A C 1
ATOM 629 O O . LEU A 1 84 ? -13.192 -20.167 -33.279 1.00 62.41 84 LEU A O 1
ATOM 633 N N . TRP A 1 85 ? -14.805 -20.403 -31.733 1.00 56.94 85 TRP A N 1
ATOM 634 C CA . TRP A 1 85 ? -14.659 -21.857 -31.607 1.00 56.94 85 TRP A CA 1
ATOM 635 C C . TRP A 1 85 ? -15.094 -22.610 -32.872 1.00 56.94 85 TRP A C 1
ATOM 637 O O . TRP A 1 85 ? -14.407 -23.543 -33.284 1.00 56.94 85 TRP A O 1
ATOM 647 N N . LEU A 1 86 ? -16.182 -22.186 -33.526 1.00 55.56 86 LEU A N 1
ATOM 648 C CA . LEU A 1 86 ? -16.634 -22.769 -34.797 1.00 55.56 86 LEU A CA 1
ATOM 649 C C . LEU A 1 86 ? -15.629 -22.524 -35.929 1.00 55.56 86 LEU A C 1
ATOM 651 O O . LEU A 1 86 ? -15.308 -23.447 -36.674 1.00 55.56 86 LEU A O 1
ATOM 655 N N . ILE A 1 87 ? -15.088 -21.305 -36.027 1.00 63.97 87 ILE A N 1
ATOM 656 C CA . ILE A 1 87 ? -14.029 -20.961 -36.985 1.00 63.97 87 ILE A CA 1
ATOM 657 C C . ILE A 1 87 ? -12.778 -21.795 -36.706 1.00 63.97 87 ILE A C 1
ATOM 659 O O . ILE A 1 87 ? -12.194 -22.334 -37.638 1.00 63.97 87 ILE A O 1
ATOM 663 N N . TRP A 1 88 ? -12.378 -21.949 -35.443 1.00 74.44 88 TRP A N 1
ATOM 664 C CA . TRP A 1 88 ? -11.241 -22.793 -35.078 1.00 74.44 88 TRP A CA 1
ATOM 665 C C . TRP A 1 88 ? -11.452 -24.251 -35.494 1.00 74.44 88 TRP A C 1
ATOM 667 O O . TRP A 1 88 ? -10.599 -24.799 -36.188 1.00 74.44 88 TRP A O 1
ATOM 677 N N . GLY A 1 89 ? -12.602 -24.846 -35.160 1.00 51.28 89 GLY A N 1
ATOM 678 C CA . GLY A 1 89 ? -12.947 -26.214 -35.556 1.00 51.28 89 GLY A CA 1
ATOM 679 C C . GLY A 1 89 ? -12.960 -26.407 -37.075 1.00 51.28 89 GLY A C 1
ATOM 680 O O . GLY A 1 89 ? -12.431 -27.398 -37.572 1.00 51.28 89 GLY A O 1
ATOM 681 N N . TYR A 1 90 ? -13.479 -25.423 -37.814 1.00 65.81 90 TYR A N 1
ATOM 682 C CA . TYR A 1 90 ? -13.439 -25.396 -39.277 1.00 65.81 90 TYR A CA 1
ATOM 683 C C . TYR A 1 90 ? -12.009 -25.272 -39.825 1.00 65.81 90 TYR A C 1
ATOM 685 O O . TYR A 1 90 ? -11.668 -25.913 -40.811 1.00 65.81 90 TYR A O 1
ATOM 693 N N . LEU A 1 91 ? -11.143 -24.477 -39.190 1.00 55.81 91 LEU A N 1
ATOM 694 C CA . LEU A 1 91 ? -9.770 -24.246 -39.645 1.00 55.81 91 LEU A CA 1
ATOM 695 C C . LEU A 1 91 ? -8.850 -25.460 -39.452 1.00 55.81 91 LEU A C 1
ATOM 697 O O . LEU A 1 91 ? -7.932 -25.638 -40.252 1.00 55.81 91 LEU A O 1
ATOM 701 N N . ILE A 1 92 ? -9.074 -26.302 -38.438 1.00 57.78 92 ILE A N 1
ATOM 702 C CA . ILE A 1 92 ? -8.223 -27.474 -38.149 1.00 57.78 92 ILE A CA 1
ATOM 703 C C . ILE A 1 92 ? -7.963 -28.351 -39.390 1.00 57.78 92 ILE A C 1
ATOM 705 O O . ILE A 1 92 ? -6.787 -28.581 -39.685 1.00 57.78 92 ILE A O 1
ATOM 709 N N . PRO A 1 93 ? -8.979 -28.816 -40.146 1.00 51.84 93 PRO A N 1
ATOM 710 C CA . PRO A 1 93 ? -8.752 -29.641 -41.334 1.00 51.84 93 PRO A CA 1
ATOM 711 C C . PRO A 1 93 ? -8.108 -28.893 -42.514 1.00 51.84 93 PRO A C 1
ATOM 713 O O . PRO A 1 93 ? -7.574 -29.542 -43.409 1.00 51.84 93 PRO A O 1
ATOM 716 N N . HIS A 1 94 ? -8.127 -27.555 -42.538 1.00 72.69 94 HIS A N 1
ATOM 717 C CA . HIS A 1 94 ? -7.615 -26.760 -43.664 1.00 72.69 94 HIS A CA 1
ATOM 718 C C . HIS A 1 94 ? -6.195 -26.228 -43.460 1.00 72.69 94 HIS A C 1
ATOM 720 O O . HIS A 1 94 ? -5.432 -26.141 -44.419 1.00 72.69 94 HIS A O 1
ATOM 726 N N . VAL A 1 95 ? -5.838 -25.847 -42.230 1.00 67.12 95 VAL A N 1
ATOM 727 C CA . VAL A 1 95 ? -4.543 -25.207 -41.921 1.00 67.12 95 VAL A CA 1
ATOM 728 C C . VAL A 1 95 ? -3.756 -25.924 -40.821 1.00 67.12 95 VAL A C 1
ATOM 730 O O . VAL A 1 95 ? -2.641 -25.521 -40.493 1.00 67.12 95 VAL A O 1
ATOM 733 N N . GLY A 1 96 ? -4.308 -27.001 -40.260 1.00 53.88 96 GLY A N 1
ATOM 734 C CA . GLY A 1 96 ? -3.702 -27.758 -39.173 1.00 53.88 96 GLY A CA 1
ATOM 735 C C . GLY A 1 96 ? -3.933 -27.133 -37.794 1.00 53.88 96 GLY A C 1
ATOM 736 O O . GLY A 1 96 ? -4.143 -25.927 -37.640 1.00 53.88 96 GLY A O 1
ATOM 737 N N . LEU A 1 97 ? -3.865 -27.978 -36.760 1.00 50.34 97 LEU A N 1
ATOM 738 C CA . LEU A 1 97 ? -4.188 -27.626 -35.373 1.00 50.34 97 LEU A CA 1
ATOM 739 C C . LEU A 1 97 ? -3.375 -26.435 -34.848 1.00 50.34 97 LEU A C 1
ATOM 741 O O . LEU A 1 97 ? -3.933 -25.548 -34.208 1.00 50.34 97 LEU A O 1
ATOM 745 N N . THR A 1 98 ? -2.071 -26.389 -35.123 1.00 50.16 98 THR A N 1
ATOM 746 C CA . THR A 1 98 ? -1.180 -25.340 -34.606 1.00 50.16 98 THR A CA 1
ATOM 747 C C . THR A 1 98 ? -1.541 -23.961 -35.158 1.00 50.16 98 THR A C 1
ATOM 749 O O . THR A 1 98 ? -1.671 -23.007 -34.392 1.00 50.16 98 THR A O 1
ATOM 752 N N . VAL A 1 99 ? -1.760 -23.856 -36.473 1.00 59.03 99 VAL A N 1
ATOM 753 C CA . VAL A 1 99 ? -2.102 -22.586 -37.137 1.00 59.03 99 VAL A CA 1
ATOM 754 C C . VAL A 1 99 ? -3.521 -22.154 -36.776 1.00 59.03 99 VAL A C 1
ATOM 756 O O . VAL A 1 99 ? -3.738 -20.987 -36.451 1.00 59.03 99 VAL A O 1
ATOM 759 N N . ALA A 1 100 ? -4.471 -23.094 -36.736 1.00 53.59 100 ALA A N 1
ATOM 760 C CA . ALA A 1 100 ? -5.832 -22.824 -36.279 1.00 53.59 100 ALA A CA 1
ATOM 761 C C . ALA A 1 100 ? -5.839 -22.291 -34.835 1.00 53.59 100 ALA A C 1
ATOM 763 O O . ALA A 1 100 ? -6.491 -21.291 -34.540 1.00 53.59 100 ALA A O 1
ATOM 764 N N . THR A 1 101 ? -5.064 -22.904 -33.936 1.00 56.50 101 THR A N 1
ATOM 765 C CA . THR A 1 101 ? -4.985 -22.510 -32.519 1.00 56.50 101 THR A CA 1
ATOM 766 C C . THR A 1 101 ? -4.331 -21.139 -32.336 1.00 56.50 101 THR A C 1
ATOM 768 O O . THR A 1 101 ? -4.816 -20.339 -31.539 1.00 56.50 101 THR A O 1
ATOM 771 N N . LEU A 1 102 ? -3.295 -20.808 -33.114 1.00 59.28 102 LEU A N 1
ATOM 772 C CA . LEU A 1 102 ? -2.725 -19.455 -33.138 1.00 59.28 102 LEU A CA 1
ATOM 773 C C . LEU A 1 102 ? -3.759 -18.410 -33.583 1.00 59.28 102 LEU A C 1
ATOM 775 O O . LEU A 1 102 ? -3.884 -17.366 -32.944 1.00 59.28 102 LEU A O 1
ATOM 779 N N . ALA A 1 103 ? -4.546 -18.704 -34.622 1.00 65.00 103 ALA A N 1
ATOM 780 C CA . ALA A 1 103 ? -5.619 -17.820 -35.079 1.00 65.00 103 ALA A CA 1
ATOM 781 C C . ALA A 1 103 ? -6.718 -17.636 -34.014 1.00 65.00 103 ALA A C 1
ATOM 783 O O . ALA A 1 103 ? -7.204 -16.521 -33.816 1.00 65.00 103 ALA A O 1
ATOM 784 N N . LEU A 1 104 ? -7.063 -18.699 -33.278 1.00 63.19 104 LEU A N 1
ATOM 785 C CA . LEU A 1 104 ? -8.018 -18.648 -32.168 1.00 63.19 104 LEU A CA 1
ATOM 786 C C . LEU A 1 104 ? -7.523 -17.747 -31.027 1.00 63.19 104 LEU A C 1
ATOM 788 O O . LEU A 1 104 ? -8.278 -16.903 -30.543 1.00 63.19 104 LEU A O 1
ATOM 792 N N . ILE A 1 105 ? -6.251 -17.879 -30.640 1.00 56.12 105 ILE A N 1
ATOM 793 C CA . ILE A 1 105 ? -5.614 -17.044 -29.611 1.00 56.12 105 ILE A CA 1
ATOM 794 C C . ILE A 1 105 ? -5.680 -15.570 -30.018 1.00 56.12 105 ILE A C 1
ATOM 796 O O . ILE A 1 105 ? -6.173 -14.738 -29.255 1.00 56.12 105 ILE A O 1
ATOM 800 N N . VAL A 1 106 ? -5.261 -15.247 -31.246 1.00 63.97 106 VAL A N 1
ATOM 801 C CA . VAL A 1 106 ? -5.332 -13.880 -31.789 1.00 63.97 106 VAL A CA 1
ATOM 802 C C . VAL A 1 106 ? -6.774 -13.358 -31.773 1.00 63.97 106 VAL A C 1
ATOM 804 O O . VAL A 1 106 ? -7.013 -12.225 -31.349 1.00 63.97 106 VAL A O 1
ATOM 807 N N . GLY A 1 107 ? -7.747 -14.187 -32.159 1.00 66.19 107 GLY A N 1
ATOM 808 C CA . GLY A 1 107 ? -9.169 -13.842 -32.145 1.00 66.19 107 GLY A CA 1
ATOM 809 C C . GLY A 1 107 ? -9.711 -13.531 -30.746 1.00 66.19 107 GLY A C 1
ATOM 810 O O . GLY A 1 107 ? -10.426 -12.542 -30.569 1.00 66.19 107 GLY A O 1
ATOM 811 N N . PHE A 1 108 ? -9.334 -14.312 -29.729 1.00 60.94 108 PHE A N 1
ATOM 812 C CA . PHE A 1 108 ? -9.707 -14.041 -28.337 1.00 60.94 108 PHE A CA 1
ATOM 813 C C . PHE A 1 108 ? -9.098 -12.742 -27.808 1.00 60.94 108 PHE A C 1
ATOM 815 O O . PHE A 1 108 ? -9.810 -11.957 -27.176 1.00 60.94 108 PHE A O 1
ATOM 822 N N . HIS A 1 109 ? -7.823 -12.480 -28.107 1.00 57.16 109 HIS A N 1
ATOM 823 C CA . HIS A 1 109 ? -7.159 -11.236 -27.716 1.00 57.16 109 HIS A CA 1
ATOM 824 C C . HIS A 1 109 ? -7.792 -10.013 -28.392 1.00 57.16 109 HIS A C 1
ATOM 826 O O . HIS A 1 109 ? -8.077 -9.021 -27.717 1.00 57.16 109 HIS A O 1
ATOM 832 N N . LEU A 1 110 ? -8.093 -10.092 -29.692 1.00 58.97 110 LEU A N 1
ATOM 833 C CA . LEU A 1 110 ? -8.747 -9.009 -30.431 1.00 58.97 110 LEU A CA 1
ATOM 834 C C . LEU A 1 110 ? -10.164 -8.747 -29.909 1.00 58.97 110 LEU A C 1
ATOM 836 O O . LEU A 1 110 ? -10.556 -7.602 -29.691 1.00 58.97 110 LEU A O 1
ATOM 840 N N . LYS A 1 111 ? -10.924 -9.809 -29.636 1.00 63.94 111 LYS A N 1
ATOM 841 C CA . LYS A 1 111 ? -12.257 -9.699 -29.043 1.00 63.94 111 LYS A CA 1
ATOM 842 C C . LYS A 1 111 ? -12.210 -9.055 -27.659 1.00 63.94 111 LYS A C 1
ATOM 844 O O . LYS A 1 111 ? -13.018 -8.174 -27.375 1.00 63.94 111 LYS A O 1
ATOM 849 N N . HIS A 1 112 ? -11.299 -9.496 -26.791 1.00 54.00 112 HIS A N 1
ATOM 850 C CA . HIS A 1 112 ? -11.152 -8.930 -25.452 1.00 54.00 112 HIS A CA 1
ATOM 851 C C . HIS A 1 112 ? -10.756 -7.450 -25.526 1.00 54.00 112 HIS A C 1
ATOM 853 O O . HIS A 1 112 ? -11.349 -6.630 -24.835 1.00 54.00 112 HIS A O 1
ATOM 859 N N . ALA A 1 113 ? -9.848 -7.087 -26.435 1.00 52.03 113 ALA A N 1
ATOM 860 C CA . ALA A 1 113 ? -9.492 -5.698 -26.708 1.00 52.03 113 ALA A CA 1
ATOM 861 C C . ALA A 1 113 ? -10.694 -4.844 -27.142 1.00 52.03 113 ALA A C 1
ATOM 863 O O . ALA A 1 113 ? -10.894 -3.750 -26.615 1.00 52.03 113 ALA A O 1
ATOM 864 N N . ILE A 1 114 ? -11.521 -5.350 -28.064 1.00 51.31 114 ILE A N 1
ATOM 865 C CA . ILE A 1 114 ? -12.744 -4.664 -28.503 1.00 51.31 114 ILE A CA 1
ATOM 866 C C . ILE A 1 114 ? -13.722 -4.525 -27.330 1.00 51.31 114 ILE A C 1
ATOM 868 O O . ILE A 1 114 ? -14.261 -3.441 -27.119 1.00 51.31 114 ILE A O 1
ATOM 872 N N . ALA A 1 115 ? -13.923 -5.577 -26.532 1.00 49.56 115 ALA A N 1
ATOM 873 C CA . ALA A 1 115 ? -14.812 -5.552 -25.372 1.00 49.56 115 ALA A CA 1
ATOM 874 C C . ALA A 1 115 ? -14.358 -4.530 -24.318 1.00 49.56 115 ALA A C 1
ATOM 876 O O . ALA A 1 115 ? -15.160 -3.711 -23.878 1.00 49.56 115 ALA A O 1
ATOM 877 N N . VAL A 1 116 ? -13.068 -4.522 -23.970 1.00 46.00 116 VAL A N 1
ATOM 878 C CA . VAL A 1 116 ? -12.481 -3.559 -23.028 1.00 46.00 116 VAL A CA 1
ATOM 879 C C . VAL A 1 116 ? -12.638 -2.139 -23.558 1.00 46.00 116 VAL A C 1
ATOM 881 O O . VAL A 1 116 ? -13.131 -1.286 -22.824 1.00 46.00 116 VAL A O 1
ATOM 884 N N . ARG A 1 117 ? -12.321 -1.878 -24.832 1.00 44.81 117 ARG A N 1
ATOM 885 C CA . ARG A 1 117 ? -12.528 -0.556 -25.443 1.00 44.81 117 ARG A CA 1
ATOM 886 C C . ARG A 1 117 ? -13.993 -0.123 -25.406 1.00 44.81 117 ARG A C 1
ATOM 888 O O . ARG A 1 117 ? -14.281 1.022 -25.083 1.00 44.81 117 ARG A O 1
ATOM 895 N N . THR A 1 118 ? -14.915 -1.036 -25.703 1.00 43.44 118 THR A N 1
ATOM 896 C CA . THR A 1 118 ? -16.356 -0.738 -25.762 1.00 43.44 118 THR A CA 1
ATOM 897 C C . THR A 1 118 ? -16.949 -0.473 -24.376 1.00 43.44 118 THR A C 1
ATOM 899 O O . THR A 1 118 ? -17.831 0.367 -24.248 1.00 43.44 118 THR A O 1
ATOM 902 N N . VAL A 1 119 ? -16.470 -1.169 -23.338 1.00 40.38 119 VAL A N 1
ATOM 903 C CA . VAL A 1 119 ? -16.987 -1.051 -21.962 1.00 40.38 119 VAL A CA 1
ATOM 904 C C . VAL A 1 119 ? -16.304 0.070 -21.177 1.00 40.38 119 VAL A C 1
ATOM 906 O O . VAL A 1 119 ? -16.961 0.773 -20.420 1.00 40.38 119 VAL A O 1
ATOM 909 N N . THR A 1 120 ? -14.994 0.249 -21.350 1.00 40.75 120 THR A N 1
ATOM 910 C CA . THR A 1 120 ? -14.184 1.155 -20.513 1.00 40.75 120 THR A CA 1
ATOM 911 C C . THR A 1 120 ? -13.776 2.447 -21.219 1.00 40.75 120 THR A C 1
ATOM 913 O O . THR A 1 120 ? -13.226 3.341 -20.582 1.00 40.75 120 THR A O 1
ATOM 916 N N . GLY A 1 121 ? -13.990 2.542 -22.537 1.00 39.28 121 GLY A N 1
ATOM 917 C CA . GLY A 1 121 ? -13.528 3.659 -23.366 1.00 39.28 121 GLY A CA 1
ATOM 918 C C . GLY A 1 121 ? -12.016 3.679 -23.633 1.00 39.28 121 GLY A C 1
ATOM 919 O O . GLY A 1 121 ? -11.559 4.504 -24.418 1.00 39.28 121 GLY A O 1
ATOM 920 N N . ARG A 1 122 ? -11.233 2.774 -23.025 1.00 43.22 122 ARG A N 1
ATOM 921 C CA . ARG A 1 122 ? -9.763 2.757 -23.113 1.00 43.22 122 ARG A CA 1
ATOM 922 C C . ARG A 1 122 ?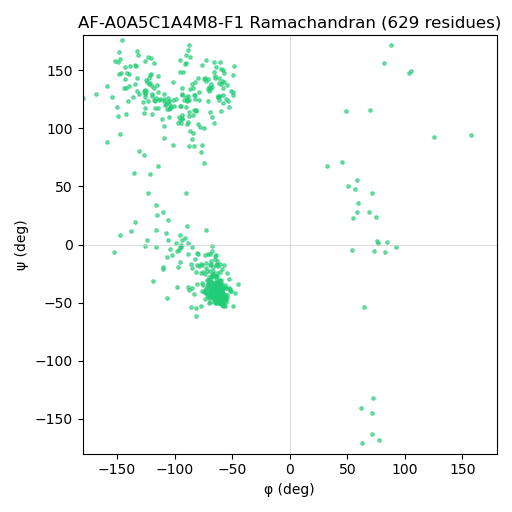 -9.253 2.279 -24.477 1.00 43.22 122 ARG A C 1
ATOM 924 O O . ARG A 1 122 ? -9.793 1.344 -25.071 1.00 43.22 122 ARG A O 1
ATOM 931 N N . SER A 1 123 ? -8.163 2.886 -24.943 1.00 41.62 123 SER A N 1
ATOM 932 C CA . SER A 1 123 ? -7.405 2.472 -26.132 1.00 41.62 123 SER A CA 1
ATOM 933 C C . SER A 1 123 ? -6.739 1.099 -25.941 1.00 41.62 123 SER A C 1
ATOM 935 O O . SER A 1 123 ? -6.487 0.664 -24.817 1.00 41.62 123 SER A O 1
ATOM 937 N N . PHE A 1 124 ? -6.434 0.404 -27.042 1.00 41.72 124 PHE A N 1
ATOM 938 C CA . PHE A 1 124 ? -5.724 -0.880 -27.012 1.00 41.72 124 PHE A CA 1
ATOM 939 C C . PHE A 1 124 ? -4.338 -0.728 -26.365 1.00 41.72 124 PHE A C 1
ATOM 941 O O . PHE A 1 124 ? -3.466 -0.055 -26.907 1.00 41.72 124 PHE A O 1
ATOM 948 N N . GLN A 1 125 ? -4.135 -1.368 -25.214 1.00 43.38 125 GLN A N 1
ATOM 949 C CA . GLN A 1 125 ? -2.862 -1.365 -24.497 1.00 43.38 125 GLN A CA 1
ATOM 950 C C . GLN A 1 125 ? -1.983 -2.544 -24.969 1.00 43.38 125 GLN A C 1
ATOM 952 O O . GLN A 1 125 ? -2.430 -3.693 -24.897 1.00 43.38 125 GLN A O 1
ATOM 957 N N . PRO A 1 126 ? -0.719 -2.327 -25.388 1.00 40.53 126 PRO A N 1
ATOM 958 C CA . PRO A 1 126 ? 0.200 -3.402 -25.793 1.00 40.53 126 PRO A CA 1
ATOM 959 C C . PRO A 1 126 ? 0.464 -4.440 -24.690 1.00 40.53 126 PRO A C 1
ATOM 961 O O . PRO A 1 126 ? 0.841 -5.577 -24.969 1.00 40.53 126 PRO A O 1
ATOM 964 N N . THR A 1 127 ? 0.222 -4.070 -23.429 1.00 42.59 127 THR A N 1
ATOM 965 C CA . THR A 1 127 ? 0.335 -4.933 -22.245 1.00 42.59 127 THR A CA 1
ATOM 966 C C . THR A 1 127 ? -0.669 -6.093 -22.232 1.00 42.59 127 THR A C 1
ATOM 968 O O . THR A 1 127 ? -0.472 -7.048 -21.485 1.00 42.59 127 THR A O 1
ATOM 971 N N . LEU A 1 128 ? -1.690 -6.089 -23.099 1.00 43.19 128 LEU A N 1
ATOM 972 C CA . LEU A 1 128 ? -2.585 -7.234 -23.330 1.00 43.19 128 LEU A CA 1
ATOM 973 C C . LEU A 1 128 ? -1.874 -8.460 -23.931 1.00 43.19 128 LEU A C 1
ATOM 975 O O . LEU A 1 128 ? -2.389 -9.572 -23.817 1.00 43.19 128 LEU A O 1
ATOM 979 N N . TRP A 1 129 ? -0.680 -8.272 -24.503 1.00 46.00 129 TRP A N 1
ATOM 980 C CA . TRP A 1 129 ? 0.237 -9.342 -24.912 1.00 46.00 129 TRP A CA 1
ATOM 981 C C . TRP A 1 129 ? 1.209 -9.756 -23.802 1.00 46.00 129 TRP A C 1
ATOM 983 O O . TRP A 1 129 ? 2.223 -10.402 -24.071 1.00 46.00 129 TRP A O 1
ATOM 993 N N . ASN A 1 130 ? 0.934 -9.387 -22.544 1.00 49.22 130 ASN A N 1
ATOM 994 C CA . ASN A 1 130 ? 1.703 -9.876 -21.408 1.00 49.22 130 ASN A CA 1
ATOM 995 C C . ASN A 1 130 ? 1.788 -11.411 -21.489 1.00 49.22 130 ASN A C 1
ATOM 997 O O . ASN A 1 130 ? 0.752 -12.058 -21.672 1.00 49.22 130 ASN A O 1
ATOM 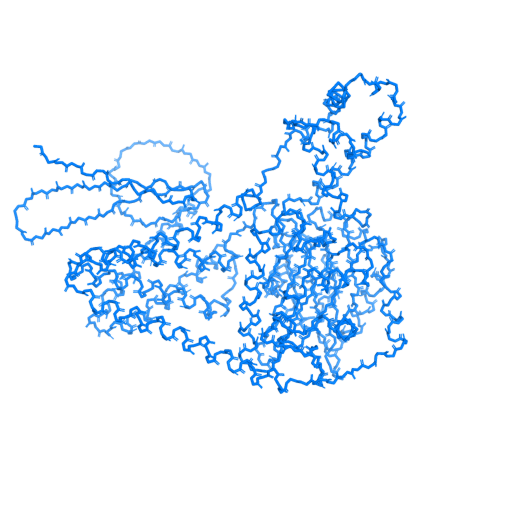1001 N N . PRO A 1 131 ? 2.988 -11.998 -21.324 1.00 45.16 131 PRO A N 1
ATOM 1002 C CA . PRO A 1 131 ? 3.180 -13.441 -21.303 1.00 45.16 131 PRO A CA 1
ATOM 1003 C C . PRO A 1 131 ? 2.154 -14.189 -20.451 1.00 45.16 131 PRO A C 1
ATOM 1005 O O . PRO A 1 131 ? 1.745 -15.267 -20.840 1.00 45.16 131 PRO A O 1
ATOM 1008 N N . ILE A 1 132 ? 1.683 -13.616 -19.340 1.00 44.22 132 ILE A N 1
ATOM 1009 C CA . ILE A 1 132 ? 0.657 -14.217 -18.474 1.00 44.22 132 ILE A CA 1
ATOM 1010 C C . ILE A 1 132 ? -0.701 -14.317 -19.185 1.00 44.22 132 ILE A C 1
ATOM 1012 O O . ILE A 1 132 ? -1.332 -15.367 -19.131 1.00 44.22 132 ILE A O 1
ATOM 1016 N N . THR A 1 133 ? -1.137 -13.261 -19.876 1.00 47.44 133 THR A N 1
ATOM 1017 C CA . THR A 1 133 ? -2.394 -13.242 -20.646 1.00 47.44 133 THR A CA 1
ATOM 1018 C C . THR A 1 133 ? -2.296 -14.132 -21.883 1.00 47.44 133 THR A C 1
ATOM 1020 O O . THR A 1 133 ? -3.249 -14.800 -22.261 1.00 47.44 133 THR A O 1
ATOM 1023 N N . VAL A 1 134 ? -1.125 -14.173 -22.519 1.00 49.06 134 VAL A N 1
ATOM 1024 C CA . VAL A 1 134 ? -0.872 -15.071 -23.652 1.00 49.06 134 VAL A CA 1
ATOM 1025 C C . VAL A 1 134 ? -0.850 -16.527 -23.180 1.00 49.06 134 VAL A C 1
ATOM 1027 O O . VAL A 1 134 ? -1.461 -17.379 -23.816 1.00 49.06 134 VAL A O 1
ATOM 1030 N N . LEU A 1 135 ? -0.218 -16.816 -22.037 1.00 46.00 135 LEU A N 1
ATOM 1031 C CA . LEU A 1 135 ? -0.198 -18.139 -21.408 1.00 46.00 135 LEU A CA 1
ATOM 1032 C C . LEU A 1 135 ? -1.587 -18.574 -20.933 1.00 46.00 135 LEU A C 1
ATOM 1034 O O . LEU A 1 135 ? -1.916 -19.744 -21.088 1.00 46.00 135 LEU A O 1
ATOM 1038 N N . SER A 1 136 ? -2.418 -17.669 -20.404 1.00 48.00 136 SER A N 1
ATOM 1039 C CA . SER A 1 136 ? -3.797 -18.000 -20.021 1.00 48.00 136 SER A CA 1
ATOM 1040 C C . SER A 1 136 ? -4.660 -18.319 -21.242 1.00 48.00 136 SER A C 1
ATOM 1042 O O . SER A 1 136 ? -5.376 -19.317 -21.230 1.00 48.00 136 SER A O 1
ATOM 1044 N N . THR A 1 137 ? -4.537 -17.551 -22.330 1.00 50.44 137 THR A N 1
ATOM 1045 C CA . THR A 1 137 ? -5.237 -17.830 -23.595 1.00 50.44 137 THR A CA 1
ATOM 1046 C C . THR A 1 137 ? -4.722 -19.107 -24.265 1.00 50.44 137 THR A C 1
ATOM 1048 O O . THR A 1 137 ? -5.514 -19.879 -24.806 1.00 50.44 137 THR A O 1
ATOM 1051 N N . LEU A 1 138 ? -3.412 -19.378 -24.205 1.00 48.81 138 LEU A N 1
ATOM 1052 C CA . LEU A 1 138 ? -2.805 -20.635 -24.663 1.00 48.81 138 LEU A CA 1
ATOM 1053 C C . LEU A 1 138 ? -3.306 -21.828 -23.848 1.00 48.81 138 LEU A C 1
ATOM 1055 O O . LEU A 1 138 ? -3.689 -22.835 -24.434 1.00 48.81 138 LEU A O 1
ATOM 1059 N N . ALA A 1 139 ? -3.347 -21.711 -22.519 1.00 47.38 139 ALA A N 1
ATOM 1060 C CA . ALA A 1 139 ? -3.890 -22.740 -21.638 1.00 47.38 139 ALA A CA 1
ATOM 1061 C C . ALA A 1 139 ? -5.382 -22.981 -21.914 1.00 47.38 139 ALA A C 1
ATOM 1063 O O . ALA A 1 139 ? -5.813 -24.130 -21.935 1.00 47.38 139 ALA A O 1
ATOM 1064 N N . ALA A 1 140 ? -6.147 -21.926 -22.212 1.00 49.81 140 ALA A N 1
ATOM 1065 C CA . ALA A 1 140 ? -7.553 -22.033 -22.590 1.00 49.81 140 ALA A CA 1
ATOM 1066 C C . ALA A 1 140 ? -7.775 -22.714 -23.937 1.00 49.81 140 ALA A C 1
ATOM 1068 O O . ALA A 1 140 ? -8.600 -23.620 -24.063 1.00 49.81 140 ALA A O 1
ATOM 1069 N N . SER A 1 141 ? -6.991 -22.321 -24.936 1.00 49.88 141 SER A N 1
ATOM 1070 C CA . SER A 1 141 ? -7.077 -22.889 -26.280 1.00 49.88 141 SER A CA 1
ATOM 1071 C C . SER A 1 141 ? -6.592 -24.343 -26.290 1.00 49.88 141 SER A C 1
ATOM 1073 O O . SER A 1 141 ? -7.228 -25.204 -26.890 1.00 49.88 141 SER A O 1
ATOM 1075 N N . GLY A 1 142 ? -5.510 -24.641 -25.561 1.00 51.22 142 GLY A N 1
ATOM 1076 C CA . GLY A 1 142 ? -4.982 -25.992 -25.376 1.00 51.22 142 GLY A CA 1
ATOM 1077 C C . GLY A 1 142 ? -5.922 -26.895 -24.576 1.00 51.22 142 GLY A C 1
ATOM 1078 O O . GLY A 1 142 ? -6.162 -28.026 -24.986 1.00 51.22 142 GLY A O 1
ATOM 1079 N N . GLY A 1 143 ? -6.510 -26.396 -23.484 1.00 51.34 143 GLY A N 1
ATOM 1080 C CA . GLY A 1 143 ? -7.487 -27.130 -22.675 1.00 51.34 143 GLY A CA 1
ATOM 1081 C C . GLY A 1 143 ? -8.747 -27.497 -23.462 1.00 51.34 143 GLY A C 1
ATOM 1082 O O . GLY A 1 143 ? -9.172 -28.651 -23.436 1.00 51.34 143 GLY A O 1
ATOM 1083 N N . GLY A 1 144 ? -9.302 -26.554 -24.232 1.00 49.62 144 GLY A N 1
ATOM 1084 C CA . GLY A 1 144 ? -10.453 -26.829 -25.097 1.00 49.62 144 GLY A CA 1
ATOM 1085 C C . GLY A 1 144 ? -10.132 -27.784 -26.251 1.00 49.62 144 GLY A C 1
ATOM 1086 O O . GLY A 1 144 ? -10.924 -28.678 -26.539 1.00 49.62 144 GLY A O 1
ATOM 1087 N N . ALA A 1 145 ? -8.947 -27.673 -26.862 1.00 48.84 145 ALA A N 1
ATOM 1088 C CA . ALA A 1 145 ? -8.518 -28.598 -27.913 1.00 48.84 145 ALA A CA 1
ATOM 1089 C C . ALA A 1 145 ? -8.365 -30.039 -27.407 1.00 48.84 145 ALA A C 1
ATOM 1091 O O . ALA A 1 145 ? -8.778 -30.990 -28.069 1.00 48.84 145 ALA A O 1
ATOM 1092 N N . VAL A 1 146 ? -7.803 -30.192 -26.209 1.00 48.59 146 VAL A N 1
ATOM 1093 C CA . VAL A 1 146 ? -7.629 -31.482 -25.539 1.00 48.59 146 VAL A CA 1
ATOM 1094 C C . VAL A 1 146 ? -8.974 -32.088 -25.127 1.00 48.59 146 VAL A C 1
ATOM 1096 O O . VAL A 1 146 ? -9.157 -33.295 -25.278 1.00 48.59 146 VAL A O 1
ATOM 1099 N N . TRP A 1 147 ? -9.928 -31.268 -24.674 1.00 50.84 147 TRP A N 1
ATOM 1100 C CA . TRP A 1 147 ? -11.289 -31.712 -24.359 1.00 50.84 147 TRP A CA 1
ATOM 1101 C C . TRP A 1 147 ? -12.002 -32.275 -25.596 1.00 50.84 147 TRP A C 1
ATOM 1103 O O . TRP A 1 147 ? -12.477 -33.406 -25.562 1.00 50.84 147 TRP A O 1
ATOM 1113 N N . ILE A 1 148 ? -11.986 -31.540 -26.714 1.00 46.78 148 ILE A N 1
ATOM 1114 C CA . ILE A 1 148 ? -12.632 -31.952 -27.974 1.00 46.78 148 ILE A CA 1
ATOM 1115 C C . ILE A 1 148 ? -11.975 -33.214 -28.552 1.00 46.78 148 ILE A C 1
ATOM 1117 O O . ILE A 1 148 ? -12.665 -34.113 -29.025 1.00 46.78 148 ILE A O 1
ATOM 1121 N N . ALA A 1 149 ? -10.645 -33.321 -28.487 1.00 44.25 149 ALA A N 1
ATOM 1122 C CA . ALA A 1 149 ? -9.935 -34.513 -28.950 1.00 44.25 149 ALA A CA 1
ATOM 1123 C C . ALA A 1 149 ? -10.232 -35.755 -28.087 1.00 44.25 149 ALA A C 1
ATOM 1125 O O . ALA A 1 149 ? -10.318 -36.866 -28.611 1.00 44.25 149 ALA A O 1
ATOM 1126 N N . ALA A 1 150 ? -10.390 -35.584 -26.771 1.00 45.94 150 ALA A N 1
ATOM 1127 C CA . ALA A 1 150 ? -10.749 -36.666 -25.858 1.00 45.94 150 ALA A CA 1
ATOM 1128 C C . ALA A 1 150 ? -12.213 -37.110 -26.030 1.00 45.94 150 ALA A C 1
ATOM 1130 O O . ALA A 1 150 ? -12.483 -38.311 -25.976 1.00 45.94 150 ALA A O 1
ATOM 1131 N N . ASP A 1 151 ? -13.119 -36.168 -26.301 1.00 48.53 151 ASP A N 1
ATOM 1132 C CA . ASP A 1 151 ? -14.526 -36.424 -26.628 1.00 48.53 151 ASP A CA 1
ATOM 1133 C C . ASP A 1 151 ? -14.662 -37.192 -27.956 1.00 48.53 151 ASP A C 1
ATOM 1135 O O . ASP A 1 151 ? -15.266 -38.262 -28.004 1.00 48.53 151 ASP A O 1
ATOM 1139 N N . ALA A 1 152 ? -13.958 -36.750 -29.005 1.00 44.62 152 ALA A N 1
ATOM 1140 C CA . ALA A 1 152 ? -13.920 -37.434 -30.302 1.00 44.62 152 ALA A CA 1
ATOM 1141 C C . ALA A 1 152 ? -13.305 -38.848 -30.238 1.00 44.62 152 ALA A C 1
ATOM 1143 O O . ALA A 1 152 ? -13.631 -39.707 -31.055 1.00 44.62 152 ALA A O 1
ATOM 1144 N N . ALA A 1 153 ? -12.421 -39.105 -29.269 1.00 47.44 153 ALA A N 1
ATOM 1145 C CA . ALA A 1 153 ? -11.833 -40.421 -29.019 1.00 47.44 153 ALA A CA 1
ATOM 1146 C C . ALA A 1 153 ? -12.635 -41.276 -28.014 1.00 47.44 153 ALA A C 1
ATOM 1148 O O . ALA A 1 153 ? -12.150 -42.340 -27.623 1.00 47.44 153 ALA A O 1
ATOM 1149 N N . GLY A 1 154 ? -13.807 -40.813 -27.557 1.00 43.50 154 GLY A N 1
ATOM 1150 C CA . GLY A 1 154 ? -14.687 -41.544 -26.641 1.00 43.50 154 GLY A CA 1
ATOM 1151 C C . GLY A 1 154 ? -14.145 -41.705 -25.215 1.00 43.50 154 GLY A C 1
ATOM 1152 O O . GLY A 1 154 ? -14.467 -42.686 -24.550 1.00 43.50 154 GLY A O 1
ATOM 1153 N N . ARG A 1 155 ? -13.298 -40.781 -24.732 1.00 48.50 155 ARG A N 1
ATOM 1154 C CA . ARG A 1 155 ? -12.645 -40.837 -23.404 1.00 48.50 155 ARG A CA 1
ATOM 1155 C C . ARG A 1 155 ? -13.114 -39.694 -22.478 1.00 48.50 155 ARG A C 1
ATOM 1157 O O . ARG A 1 155 ? -12.314 -38.817 -22.137 1.00 48.50 155 ARG A O 1
ATOM 1164 N N . PRO A 1 156 ? -14.390 -39.694 -22.040 1.00 44.91 156 PRO A N 1
ATOM 1165 C CA . PRO A 1 156 ? -15.027 -38.565 -21.347 1.00 44.91 156 PRO A CA 1
ATOM 1166 C C . PRO A 1 156 ? -14.417 -38.234 -19.975 1.00 44.91 156 PRO A C 1
ATOM 1168 O O . PRO A 1 156 ? -14.435 -37.082 -19.547 1.00 44.91 156 PRO A O 1
ATOM 1171 N N . GLU A 1 157 ? -13.820 -39.207 -19.288 1.00 43.94 157 GLU A N 1
ATOM 1172 C CA . GLU A 1 157 ? -13.249 -38.999 -17.950 1.00 43.94 157 GLU A CA 1
ATOM 1173 C C . GLU A 1 157 ? -11.939 -38.198 -17.980 1.00 43.94 157 GLU A C 1
ATOM 1175 O O . GLU A 1 157 ? -11.727 -37.300 -17.164 1.00 43.94 157 GLU A O 1
ATOM 1180 N N . LEU A 1 158 ? -11.087 -38.447 -18.980 1.00 44.50 158 LEU A N 1
ATOM 1181 C CA . LEU A 1 158 ? -9.865 -37.672 -19.200 1.00 44.50 158 LEU A CA 1
ATOM 1182 C C . LEU A 1 158 ? -10.198 -36.232 -19.621 1.00 44.50 158 LEU A C 1
ATOM 1184 O O . LEU A 1 158 ? -9.541 -35.287 -19.181 1.00 44.50 158 LEU A O 1
ATOM 1188 N N . ALA A 1 159 ? -11.252 -36.065 -20.426 1.00 45.03 159 ALA A N 1
ATOM 1189 C CA . ALA A 1 159 ? -11.771 -34.762 -20.822 1.00 45.03 159 ALA A CA 1
ATOM 1190 C C . ALA A 1 159 ? -12.247 -33.958 -19.597 1.00 45.03 159 ALA A C 1
ATOM 1192 O O . ALA A 1 159 ? -11.896 -32.787 -19.456 1.00 45.03 159 ALA A O 1
ATOM 1193 N N . ALA A 1 160 ? -12.972 -34.591 -18.669 1.00 43.31 160 ALA A N 1
ATOM 1194 C CA . ALA A 1 160 ? -13.452 -33.955 -17.442 1.00 43.31 160 ALA A CA 1
ATOM 1195 C C . ALA A 1 160 ? -12.308 -33.503 -16.514 1.00 43.31 160 ALA A C 1
ATOM 1197 O O . ALA A 1 160 ? -12.343 -32.385 -15.998 1.00 43.31 160 ALA A O 1
ATOM 1198 N N . VAL A 1 161 ? -11.264 -34.324 -16.347 1.00 45.78 161 VAL A N 1
ATOM 1199 C CA . VAL A 1 161 ? -10.084 -33.978 -15.531 1.00 45.78 161 VAL A CA 1
ATOM 1200 C C . VAL A 1 161 ? -9.305 -32.813 -16.145 1.00 45.78 161 VAL A C 1
ATOM 1202 O O . VAL A 1 161 ? -8.939 -31.872 -15.442 1.00 45.78 161 VAL A O 1
ATOM 1205 N N . LEU A 1 162 ? -9.071 -32.837 -17.459 1.00 46.19 162 LEU A N 1
ATOM 1206 C CA . LEU A 1 162 ? -8.311 -31.789 -18.147 1.00 46.19 162 LEU A CA 1
ATOM 1207 C C . LEU A 1 162 ? -9.094 -30.473 -18.220 1.00 46.19 162 LEU A C 1
ATOM 1209 O O . LEU A 1 162 ? -8.505 -29.403 -18.069 1.00 46.19 162 LEU A O 1
ATOM 1213 N N . TRP A 1 163 ? -10.422 -30.546 -18.341 1.00 47.88 163 TRP A N 1
ATOM 1214 C CA . TRP A 1 163 ? -11.304 -29.389 -18.218 1.00 47.88 163 TRP A CA 1
ATOM 1215 C C . TRP A 1 163 ? -11.323 -28.815 -16.795 1.00 47.88 163 TRP A C 1
ATOM 1217 O O . TRP A 1 163 ? -11.256 -27.600 -16.634 1.00 47.88 163 TRP A O 1
ATOM 1227 N N . PHE A 1 164 ? -11.345 -29.659 -15.757 1.00 43.91 164 PHE A N 1
ATOM 1228 C CA . PHE A 1 164 ? -11.260 -29.211 -14.363 1.00 43.91 164 PHE A CA 1
ATOM 1229 C C . PHE A 1 164 ? -9.932 -28.496 -14.080 1.00 43.91 164 PHE A C 1
ATOM 1231 O O . PHE A 1 164 ? -9.928 -27.397 -13.527 1.00 43.91 164 PHE A O 1
ATOM 1238 N N . VAL A 1 165 ? -8.805 -29.065 -14.524 1.00 46.28 165 VAL A N 1
ATOM 1239 C CA . VAL A 1 165 ? -7.484 -28.423 -14.414 1.00 46.28 165 VAL A CA 1
ATOM 1240 C C . VAL A 1 165 ? -7.459 -27.093 -15.170 1.00 46.28 165 VAL A C 1
ATOM 1242 O O . VAL A 1 165 ? -6.980 -26.098 -14.628 1.00 46.28 165 VAL A O 1
ATOM 1245 N N . TYR A 1 166 ? -8.023 -27.041 -16.380 1.00 48.19 166 TYR A N 1
ATOM 1246 C CA . TYR A 1 166 ? -8.173 -25.803 -17.146 1.00 48.19 166 TYR A CA 1
ATOM 1247 C C . TYR A 1 166 ? -8.990 -24.747 -16.386 1.00 48.19 166 TYR A C 1
ATOM 1249 O O . TYR A 1 166 ? -8.509 -23.630 -16.209 1.00 48.19 166 TYR A O 1
ATOM 1257 N N . ALA A 1 167 ? -10.176 -25.097 -15.885 1.00 43.81 167 ALA A N 1
ATOM 1258 C CA . ALA A 1 167 ? -11.044 -24.179 -15.154 1.00 43.81 167 ALA A CA 1
ATOM 1259 C C . ALA A 1 167 ? -10.365 -23.643 -13.884 1.00 43.81 167 ALA A C 1
ATOM 1261 O O . ALA A 1 167 ? -10.472 -22.454 -13.582 1.00 43.81 167 ALA A O 1
ATOM 1262 N N . VAL A 1 168 ? -9.622 -24.486 -13.160 1.00 43.25 168 VAL A N 1
ATOM 1263 C CA . VAL A 1 168 ? -8.849 -24.076 -11.978 1.00 43.25 168 VAL A CA 1
ATOM 1264 C C . VAL A 1 168 ? -7.711 -23.127 -12.361 1.00 43.25 168 VAL A C 1
ATOM 1266 O O . VAL A 1 168 ? -7.550 -22.085 -11.729 1.00 43.25 168 VAL A O 1
ATOM 1269 N N . VAL A 1 169 ? -6.942 -23.443 -13.408 1.00 44.84 169 VAL A N 1
ATOM 1270 C CA . VAL A 1 169 ? -5.815 -22.616 -13.868 1.00 44.84 169 VAL A CA 1
ATOM 1271 C C . VAL A 1 169 ? -6.295 -21.287 -14.452 1.00 44.84 169 VAL A C 1
ATOM 1273 O O . VAL A 1 169 ? -5.706 -20.254 -14.150 1.00 44.84 169 VAL A O 1
ATOM 1276 N N . GLU A 1 170 ? -7.373 -21.266 -15.235 1.00 44.56 170 GLU A N 1
ATOM 1277 C CA . GLU A 1 170 ? -7.942 -20.034 -15.787 1.00 44.56 170 GLU A CA 1
ATOM 1278 C C . GLU A 1 170 ? -8.471 -19.122 -14.677 1.00 44.56 170 GLU A C 1
ATOM 1280 O O . GLU A 1 170 ? -8.123 -17.941 -14.647 1.00 44.56 170 GLU A O 1
ATOM 1285 N N . ASN A 1 171 ? -9.252 -19.658 -13.734 1.00 42.12 171 ASN A N 1
ATOM 1286 C CA . ASN A 1 171 ? -9.745 -18.871 -12.604 1.00 42.12 171 ASN A CA 1
ATOM 1287 C C . ASN A 1 171 ? -8.591 -18.366 -11.733 1.00 42.12 171 ASN A C 1
ATOM 1289 O O . ASN A 1 171 ? -8.609 -17.209 -11.319 1.00 42.12 171 ASN A O 1
ATOM 1293 N N . LEU A 1 172 ? -7.551 -19.178 -11.514 1.00 42.62 172 LEU A N 1
ATOM 1294 C CA . LEU A 1 172 ? -6.341 -18.753 -10.816 1.00 42.62 172 LEU A CA 1
ATOM 1295 C C . LEU A 1 172 ? -5.616 -17.637 -11.582 1.00 42.62 172 LEU A C 1
ATOM 1297 O O . LEU A 1 172 ? -5.241 -16.640 -10.979 1.00 42.62 172 LEU A O 1
ATOM 1301 N N . LEU A 1 173 ? -5.450 -17.745 -12.901 1.00 41.88 173 LEU A N 1
ATOM 1302 C CA . LEU A 1 173 ? -4.773 -16.733 -13.719 1.00 41.88 173 LEU A CA 1
ATOM 1303 C C . LEU A 1 173 ? -5.574 -15.429 -13.816 1.00 41.88 173 LEU A C 1
ATOM 1305 O O . LEU A 1 173 ? -4.981 -14.360 -13.713 1.00 41.88 173 LEU A O 1
ATOM 1309 N N . GLN A 1 174 ? -6.902 -15.486 -13.945 1.00 38.97 174 GLN A N 1
ATOM 1310 C CA . GLN A 1 174 ? -7.773 -14.303 -13.905 1.00 38.97 174 GLN A CA 1
ATOM 1311 C C . GLN A 1 174 ? -7.761 -13.644 -12.517 1.00 38.97 174 GLN A C 1
ATOM 1313 O O . GLN A 1 174 ? -7.712 -12.419 -12.396 1.00 38.97 174 GLN A O 1
ATOM 1318 N N . PHE A 1 175 ? -7.728 -14.456 -11.461 1.00 39.94 175 PHE A N 1
ATOM 1319 C CA . PHE A 1 175 ? -7.594 -14.005 -10.082 1.00 39.94 175 PHE A CA 1
ATOM 1320 C C . PHE A 1 175 ? -6.230 -13.345 -9.807 1.00 39.94 175 PHE A C 1
ATOM 1322 O O . PHE A 1 175 ? -6.172 -12.295 -9.160 1.00 39.94 175 PHE A O 1
ATOM 1329 N N . LEU A 1 176 ? -5.141 -13.926 -10.322 1.00 38.69 176 LEU A N 1
ATOM 1330 C CA . LEU A 1 176 ? -3.778 -13.391 -10.244 1.00 38.69 176 LEU A CA 1
ATOM 1331 C C . LEU A 1 176 ? -3.603 -12.134 -11.105 1.00 38.69 176 LEU A C 1
ATOM 1333 O O . LEU A 1 176 ? -2.895 -11.216 -10.698 1.00 38.69 176 LEU A O 1
ATOM 1337 N N . ALA A 1 177 ? -4.281 -12.067 -12.254 1.00 38.09 177 ALA A N 1
ATOM 1338 C CA . ALA A 1 177 ? -4.331 -10.888 -13.116 1.00 38.09 177 ALA A CA 1
ATOM 1339 C C . ALA A 1 177 ? -5.099 -9.721 -12.477 1.00 38.09 177 ALA A C 1
ATOM 1341 O O . ALA A 1 177 ? -4.933 -8.585 -12.906 1.00 38.09 177 ALA A O 1
ATOM 1342 N N . GLY A 1 178 ? -5.902 -9.985 -11.437 1.00 31.14 178 GLY A N 1
ATOM 1343 C CA . GLY A 1 178 ? -6.096 -9.086 -10.299 1.00 31.14 178 GLY A CA 1
ATOM 1344 C C . GLY A 1 178 ? -6.536 -7.647 -10.579 1.00 31.14 178 GLY A C 1
ATOM 1345 O O . GLY A 1 178 ? -6.305 -6.808 -9.710 1.00 31.14 178 GLY A O 1
ATOM 1346 N N . GLY A 1 179 ? -7.154 -7.368 -11.731 1.00 34.47 179 GLY A N 1
ATOM 1347 C CA . GLY A 1 179 ? -7.545 -6.016 -12.147 1.00 34.47 179 GLY A CA 1
ATOM 1348 C C . GLY A 1 179 ? -8.818 -5.920 -12.997 1.00 34.47 179 GLY A C 1
ATOM 1349 O O . GLY A 1 179 ? -9.104 -4.848 -13.512 1.00 34.47 179 GLY A O 1
ATOM 1350 N N . LEU A 1 180 ? -9.585 -7.006 -13.171 1.00 29.89 180 LEU A N 1
ATOM 1351 C CA . LEU A 1 180 ? -10.783 -7.011 -14.035 1.00 29.89 180 LEU A CA 1
ATOM 1352 C C . LEU A 1 180 ? -12.123 -6.849 -13.300 1.00 29.89 180 LEU A C 1
ATOM 1354 O O . LEU A 1 180 ? -13.164 -6.834 -13.949 1.00 29.89 180 LEU A O 1
ATOM 1358 N N . TYR A 1 181 ? -12.112 -6.684 -11.978 1.00 35.00 181 TYR A N 1
ATOM 1359 C CA . TYR A 1 181 ? -13.289 -6.227 -11.241 1.00 35.00 181 TYR A CA 1
ATOM 1360 C C . TYR A 1 181 ? -13.055 -4.784 -10.827 1.00 35.00 181 TYR A C 1
ATOM 1362 O O . TYR A 1 181 ? -12.039 -4.497 -10.191 1.00 35.00 181 TYR A O 1
ATOM 1370 N N . GLU A 1 182 ? -13.981 -3.887 -11.179 1.00 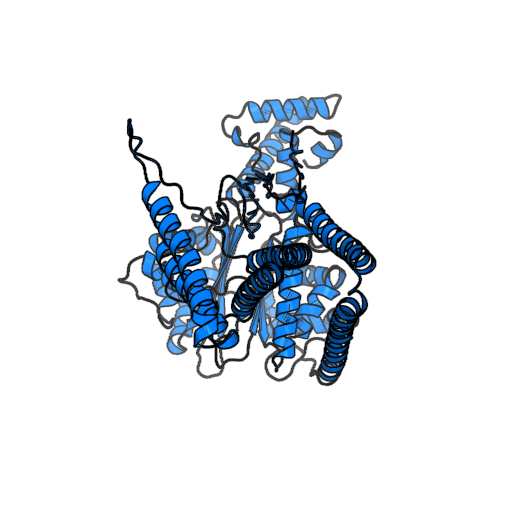36.50 182 GLU A N 1
ATOM 1371 C CA . GLU A 1 182 ? -14.021 -2.585 -10.523 1.00 36.50 182 GLU A CA 1
ATOM 1372 C C . GLU A 1 182 ? -14.079 -2.838 -9.012 1.00 36.50 182 GLU A C 1
ATOM 1374 O O . GLU A 1 182 ? -14.944 -3.595 -8.550 1.00 36.50 182 GLU A O 1
ATOM 1379 N N . PRO A 1 183 ? -13.125 -2.295 -8.241 1.00 45.50 183 PRO A N 1
ATOM 1380 C CA . PRO A 1 183 ? -13.129 -2.476 -6.805 1.00 45.50 183 PRO A CA 1
ATOM 1381 C C . PRO A 1 183 ? -14.464 -1.935 -6.269 1.00 45.50 183 PRO A C 1
ATOM 1383 O O . PRO A 1 183 ? -14.883 -0.851 -6.689 1.00 45.50 183 PRO A O 1
ATOM 1386 N N . PRO A 1 184 ? -15.152 -2.666 -5.369 1.00 51.56 184 PRO A N 1
ATOM 1387 C CA . PRO A 1 184 ? -16.341 -2.150 -4.702 1.00 51.56 184 PRO A CA 1
ATOM 1388 C C . PRO A 1 184 ? -16.083 -0.746 -4.147 1.00 51.56 184 PRO A C 1
ATOM 1390 O O . PRO A 1 184 ? -14.950 -0.424 -3.800 1.00 51.56 184 PRO A O 1
ATOM 1393 N N . ALA A 1 185 ? -17.115 0.085 -3.993 1.00 53.47 185 ALA A N 1
ATOM 1394 C CA . ALA A 1 185 ? -16.946 1.465 -3.513 1.00 53.47 185 ALA A CA 1
ATOM 1395 C C . ALA A 1 185 ? -16.186 1.583 -2.169 1.00 53.47 185 ALA A C 1
ATOM 1397 O O . ALA A 1 185 ? -15.575 2.610 -1.900 1.00 53.47 185 ALA A O 1
ATOM 1398 N N . HIS A 1 186 ? -16.200 0.524 -1.355 1.00 61.06 186 HIS A N 1
ATOM 1399 C CA . HIS A 1 186 ? -15.508 0.411 -0.066 1.00 61.06 186 HIS A CA 1
ATOM 1400 C C . HIS A 1 186 ? -14.122 -0.260 -0.144 1.00 61.06 186 HIS A C 1
ATOM 1402 O O . HIS A 1 186 ? -13.478 -0.467 0.882 1.00 61.06 186 HIS A O 1
ATOM 1408 N N . ALA A 1 187 ? -13.670 -0.679 -1.326 1.00 70.38 187 ALA A N 1
ATOM 1409 C CA . ALA A 1 187 ? -12.350 -1.266 -1.504 1.00 70.38 187 ALA A CA 1
ATOM 1410 C C . ALA A 1 187 ? -11.311 -0.169 -1.734 1.00 70.38 187 ALA A C 1
ATOM 1412 O O . ALA A 1 187 ? -11.511 0.736 -2.541 1.00 70.38 187 ALA A O 1
ATOM 1413 N N . GLN A 1 188 ? -10.186 -0.281 -1.038 1.00 84.50 188 GLN A N 1
ATOM 1414 C CA . GLN A 1 188 ? -9.087 0.664 -1.161 1.00 84.50 188 GLN A CA 1
ATOM 1415 C C . GLN A 1 188 ? -8.218 0.304 -2.367 1.00 84.50 188 GLN A C 1
ATOM 1417 O O . GLN A 1 188 ? -7.773 -0.840 -2.505 1.00 84.50 188 GLN A O 1
ATOM 1422 N N . SER A 1 189 ? -7.973 1.286 -3.227 1.00 84.88 189 SER A N 1
ATOM 1423 C CA . SER A 1 189 ? -7.239 1.141 -4.481 1.00 84.88 189 SER A CA 1
ATOM 1424 C C . SER A 1 189 ? -6.025 2.069 -4.510 1.00 84.88 189 SER A C 1
ATOM 1426 O O . SER A 1 189 ? -6.125 3.232 -4.111 1.00 84.88 189 SER A O 1
ATOM 1428 N N . PRO A 1 190 ? -4.872 1.595 -5.005 1.00 90.12 190 PRO A N 1
ATOM 1429 C CA . PRO A 1 190 ? -3.742 2.453 -5.307 1.00 90.12 190 PRO A CA 1
ATOM 1430 C C . PRO A 1 190 ? -3.818 2.960 -6.753 1.00 90.12 190 PRO A C 1
ATOM 1432 O O . PRO A 1 190 ? -4.364 2.284 -7.624 1.00 90.12 190 PRO A O 1
ATOM 1435 N N . PHE A 1 191 ? -3.172 4.089 -7.021 1.00 91.88 191 PHE A N 1
ATOM 1436 C CA . PHE A 1 191 ? -2.697 4.448 -8.360 1.00 91.88 191 PHE A CA 1
ATOM 1437 C C . PHE A 1 191 ? -1.249 4.928 -8.270 1.00 91.88 191 PHE A C 1
ATOM 1439 O O . PHE A 1 191 ? -0.869 5.588 -7.299 1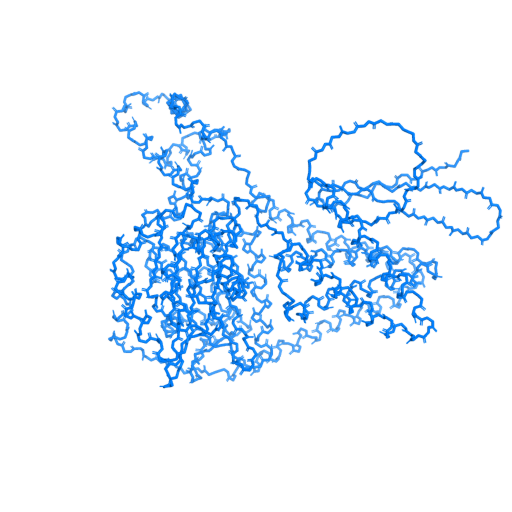.00 91.88 191 PHE A O 1
ATOM 1446 N N . SER A 1 192 ? -0.441 4.590 -9.268 1.00 93.44 192 SER A N 1
ATOM 1447 C CA . SER A 1 192 ? 0.979 4.924 -9.367 1.00 93.44 192 SER A CA 1
ATOM 1448 C C . SER A 1 192 ? 1.240 5.510 -10.753 1.00 93.44 192 SER A C 1
ATOM 1450 O O . SER A 1 192 ? 1.694 4.814 -11.662 1.00 93.44 192 SER A O 1
ATOM 1452 N N . ILE A 1 193 ? 0.918 6.789 -10.921 1.00 95.06 193 ILE A N 1
ATOM 1453 C CA . ILE A 1 193 ? 1.043 7.503 -12.191 1.00 95.06 193 ILE A CA 1
ATOM 1454 C C . ILE A 1 193 ? 2.503 7.880 -12.390 1.00 95.06 193 ILE A C 1
ATOM 1456 O O . ILE A 1 193 ? 3.093 8.541 -11.538 1.00 95.06 193 ILE A O 1
ATOM 1460 N N . VAL A 1 194 ? 3.090 7.469 -13.509 1.00 92.75 194 VAL A N 1
ATOM 1461 C CA . VAL A 1 194 ? 4.505 7.700 -13.810 1.00 92.75 194 VAL A CA 1
ATOM 1462 C C . VAL A 1 194 ? 4.628 8.363 -15.169 1.00 92.75 194 VAL A C 1
ATOM 1464 O O . VAL A 1 194 ? 4.355 7.745 -16.193 1.00 92.75 194 VAL A O 1
ATOM 1467 N N . THR A 1 195 ? 5.081 9.613 -15.173 1.00 93.81 195 THR A N 1
ATOM 1468 C CA . THR A 1 195 ? 5.215 10.431 -16.383 1.00 93.81 195 THR A CA 1
ATOM 1469 C C . THR A 1 195 ? 6.638 10.938 -16.539 1.00 93.81 195 THR A C 1
ATOM 1471 O O . THR A 1 195 ? 7.261 11.371 -15.566 1.00 93.81 195 THR A O 1
ATOM 1474 N N . GLU A 1 196 ? 7.149 10.936 -17.766 1.00 92.31 196 GLU A N 1
ATOM 1475 C CA . GLU A 1 196 ? 8.427 11.574 -18.076 1.00 92.31 196 GLU A CA 1
ATOM 1476 C C . GLU A 1 196 ? 8.231 13.092 -18.205 1.00 92.31 196 GLU A C 1
ATOM 1478 O O . GLU A 1 196 ? 7.318 13.566 -18.883 1.00 92.31 196 GLU A O 1
ATOM 1483 N N . ILE A 1 197 ? 9.092 13.844 -17.527 1.00 92.69 197 ILE A N 1
ATOM 1484 C CA . ILE A 1 197 ? 9.152 15.302 -17.490 1.00 92.69 197 ILE A CA 1
ATOM 1485 C C . ILE A 1 197 ? 10.399 15.739 -18.245 1.00 92.69 197 ILE A C 1
ATOM 1487 O O . ILE A 1 197 ? 11.518 15.340 -17.913 1.00 92.69 197 ILE A O 1
ATOM 1491 N N . ARG A 1 198 ? 10.205 16.606 -19.239 1.00 90.38 198 ARG A N 1
ATOM 1492 C CA . ARG A 1 198 ? 11.307 17.178 -20.021 1.00 90.38 198 ARG A CA 1
ATOM 1493 C C . ARG A 1 198 ? 12.226 17.986 -19.116 1.00 90.38 198 ARG A C 1
ATOM 1495 O O . ARG A 1 198 ? 11.743 18.778 -18.305 1.00 90.38 198 ARG A O 1
ATOM 1502 N N . GLY A 1 199 ? 13.536 17.887 -19.313 1.00 87.50 199 GLY A N 1
ATOM 1503 C CA . GLY A 1 199 ? 14.500 18.448 -18.372 1.00 87.50 199 GLY A CA 1
ATOM 1504 C C . GLY A 1 199 ? 14.399 19.955 -18.169 1.00 87.50 199 GLY A C 1
ATOM 1505 O O . GLY A 1 199 ? 14.520 20.446 -17.049 1.00 87.50 199 GLY A O 1
ATOM 1506 N N . ARG A 1 200 ? 14.018 20.698 -19.214 1.00 88.69 200 ARG A N 1
ATOM 1507 C CA . ARG A 1 200 ? 13.736 22.142 -19.120 1.00 88.69 200 ARG A CA 1
ATOM 1508 C C . ARG A 1 200 ? 12.601 22.507 -18.151 1.00 88.69 200 ARG A C 1
ATOM 1510 O O . ARG A 1 200 ? 12.554 23.640 -17.688 1.00 88.69 200 ARG A O 1
ATOM 1517 N N . ALA A 1 201 ? 11.682 21.583 -17.869 1.00 91.25 201 ALA A N 1
ATOM 1518 C CA . ALA A 1 201 ? 10.518 21.814 -17.015 1.00 91.25 201 ALA A CA 1
ATOM 1519 C C . ALA A 1 201 ? 10.743 21.382 -15.555 1.00 91.25 201 ALA A C 1
ATOM 1521 O O . ALA A 1 201 ? 9.992 21.792 -14.671 1.00 91.25 201 ALA A O 1
ATOM 1522 N N . VAL A 1 202 ? 11.790 20.596 -15.276 1.00 92.38 202 VAL A N 1
ATOM 1523 C CA . VAL A 1 202 ? 12.105 20.111 -13.923 1.00 92.38 202 VAL A CA 1
ATOM 1524 C C . VAL A 1 202 ? 12.299 21.250 -12.906 1.00 92.38 202 VAL A C 1
ATOM 1526 O O . VAL A 1 202 ? 11.704 21.170 -11.827 1.00 92.38 202 VAL A O 1
ATOM 1529 N N . PRO A 1 203 ? 13.060 22.328 -13.197 1.00 92.12 203 PRO A N 1
ATOM 1530 C CA . PRO A 1 203 ? 13.211 23.437 -12.254 1.00 92.12 203 PRO A CA 1
ATOM 1531 C C . PRO A 1 203 ? 11.886 24.134 -11.926 1.00 92.12 203 PRO A C 1
ATOM 1533 O O . PRO A 1 203 ? 11.613 24.401 -10.757 1.00 92.12 203 PRO A O 1
ATOM 1536 N N . ALA A 1 204 ? 11.040 24.368 -12.936 1.00 92.44 204 ALA A N 1
ATOM 1537 C CA . ALA A 1 204 ? 9.731 24.995 -12.759 1.00 92.44 204 ALA A CA 1
ATOM 1538 C C . ALA A 1 204 ? 8.805 24.125 -11.895 1.00 92.44 204 ALA A C 1
ATOM 1540 O O . ALA A 1 204 ? 8.182 24.622 -10.958 1.00 92.44 204 ALA A O 1
ATOM 1541 N N . LEU A 1 205 ? 8.792 22.810 -12.135 1.00 93.81 205 LEU A N 1
ATOM 1542 C CA . LEU A 1 205 ? 8.026 21.857 -11.334 1.00 93.81 205 LEU A CA 1
ATOM 1543 C C . LEU A 1 205 ? 8.463 21.860 -9.861 1.00 93.81 205 LEU A C 1
ATOM 1545 O O . LEU A 1 205 ? 7.622 21.893 -8.964 1.00 93.81 205 LEU A O 1
ATOM 1549 N N . LYS A 1 206 ? 9.777 21.872 -9.598 1.00 93.12 206 LYS A N 1
ATOM 1550 C CA . LYS A 1 206 ? 10.323 21.978 -8.234 1.00 93.12 206 LYS A CA 1
ATOM 1551 C C . LYS A 1 206 ? 9.948 23.299 -7.568 1.00 93.12 206 LYS A C 1
ATOM 1553 O O . LYS A 1 206 ? 9.580 23.300 -6.397 1.00 93.12 206 LYS A O 1
ATOM 1558 N N . GLN A 1 207 ? 10.032 24.408 -8.301 1.00 93.88 207 GLN A N 1
ATOM 1559 C CA . GLN A 1 207 ? 9.661 25.731 -7.800 1.00 93.88 207 GLN A CA 1
ATOM 1560 C C . GLN A 1 207 ? 8.164 25.820 -7.473 1.00 93.88 207 GLN A C 1
ATOM 1562 O O . GLN A 1 207 ? 7.791 26.523 -6.538 1.00 93.88 207 GLN A O 1
ATOM 1567 N N . TYR A 1 208 ? 7.321 25.092 -8.208 1.00 94.31 208 TYR A N 1
ATOM 1568 C CA . TYR A 1 208 ? 5.886 25.028 -7.957 1.00 94.31 208 TYR A CA 1
ATOM 1569 C C . TYR A 1 208 ? 5.534 24.114 -6.772 1.00 94.31 208 TYR A C 1
ATOM 1571 O O . TYR A 1 208 ? 4.858 24.544 -5.839 1.00 94.31 208 TYR A O 1
ATOM 1579 N N . LEU A 1 209 ? 6.004 22.860 -6.776 1.00 93.38 209 LEU A N 1
ATOM 1580 C CA . LEU A 1 209 ? 5.627 21.863 -5.766 1.00 93.38 209 LEU A CA 1
ATOM 1581 C C . LEU A 1 209 ? 6.391 21.998 -4.445 1.00 93.38 209 LEU A C 1
ATOM 1583 O O . LEU A 1 209 ? 5.806 21.754 -3.396 1.00 93.38 209 LEU A O 1
ATOM 1587 N N . GLY A 1 210 ? 7.661 22.408 -4.467 1.00 91.19 210 GLY A N 1
ATOM 1588 C CA . GLY A 1 210 ? 8.503 22.472 -3.268 1.00 91.19 210 GLY A CA 1
ATOM 1589 C C . GLY A 1 210 ? 7.922 23.349 -2.148 1.00 91.19 210 GLY A C 1
ATOM 1590 O O . GLY A 1 210 ? 7.771 22.865 -1.026 1.00 91.19 210 GLY A O 1
ATOM 1591 N N . PRO A 1 211 ? 7.533 24.611 -2.422 1.00 91.25 211 PRO A N 1
ATOM 1592 C CA . PRO A 1 211 ? 6.891 25.467 -1.423 1.00 91.25 211 PRO A CA 1
ATOM 1593 C C . PRO A 1 211 ? 5.534 24.936 -0.949 1.00 91.25 211 PRO A C 1
ATOM 1595 O O . PRO A 1 211 ? 5.172 25.136 0.209 1.00 91.25 211 PRO A O 1
ATOM 1598 N N . LEU A 1 212 ? 4.787 24.253 -1.828 1.00 89.50 212 LEU A N 1
ATOM 1599 C CA . LEU A 1 212 ? 3.522 23.622 -1.458 1.00 89.50 212 LEU A CA 1
ATOM 1600 C C . LEU A 1 212 ? 3.763 22.485 -0.463 1.00 89.50 212 LEU A C 1
ATOM 1602 O O . LEU A 1 212 ? 3.130 22.483 0.586 1.00 89.50 212 LEU A O 1
ATOM 1606 N N . GLY A 1 213 ? 4.699 21.575 -0.745 1.00 87.81 213 GLY A N 1
ATOM 1607 C CA . GLY A 1 213 ? 5.026 20.453 0.139 1.00 87.81 213 GLY A CA 1
ATOM 1608 C C . GLY A 1 213 ? 5.615 20.870 1.484 1.00 87.81 213 GLY A C 1
ATOM 1609 O O . GLY A 1 213 ? 5.288 20.269 2.503 1.00 87.81 213 GLY A O 1
ATOM 1610 N N . ALA A 1 214 ? 6.414 21.941 1.521 1.00 87.31 214 ALA A N 1
ATOM 1611 C CA . ALA A 1 214 ? 6.953 22.487 2.770 1.00 87.31 214 ALA A CA 1
ATOM 1612 C C . ALA A 1 214 ? 5.870 23.094 3.689 1.00 87.31 214 ALA A C 1
ATOM 1614 O O . ALA A 1 214 ? 6.090 23.253 4.890 1.00 87.31 214 ALA A O 1
ATOM 1615 N N . ASN A 1 215 ? 4.694 23.428 3.147 1.00 87.38 215 ASN A N 1
ATOM 1616 C CA . ASN A 1 215 ? 3.563 23.954 3.903 1.00 87.38 215 ASN A CA 1
ATOM 1617 C C . ASN A 1 215 ? 2.514 22.862 4.160 1.00 87.38 215 ASN A C 1
ATOM 1619 O O . ASN A 1 215 ? 1.512 22.766 3.447 1.00 87.38 215 ASN A O 1
ATOM 1623 N N . LEU A 1 216 ? 2.696 22.088 5.235 1.00 82.69 216 LEU A N 1
ATOM 1624 C CA . LEU A 1 216 ? 1.777 21.005 5.619 1.00 82.69 216 LEU A CA 1
ATOM 1625 C C . LEU A 1 216 ? 0.309 21.458 5.719 1.00 82.69 216 LEU A C 1
ATOM 1627 O O . LEU A 1 216 ? -0.592 20.714 5.332 1.00 82.69 216 LEU A O 1
ATOM 1631 N N . LEU A 1 217 ? 0.043 22.679 6.202 1.00 84.06 217 LEU A N 1
ATOM 1632 C CA . LEU A 1 217 ? -1.318 23.224 6.270 1.00 84.06 217 LEU A CA 1
ATOM 1633 C C . LEU A 1 217 ? -1.890 23.507 4.877 1.00 84.06 217 LEU A C 1
ATOM 1635 O O . LEU A 1 217 ? -3.056 23.207 4.627 1.00 84.06 217 LEU A O 1
ATOM 1639 N N . GLY A 1 218 ? -1.073 24.034 3.964 1.00 85.94 218 GLY A N 1
ATOM 1640 C CA . GLY A 1 218 ? -1.446 24.260 2.566 1.00 85.94 218 GLY A CA 1
ATOM 1641 C C . GLY A 1 218 ? -1.745 22.957 1.823 1.00 85.94 218 GLY A C 1
ATOM 1642 O O . GLY A 1 218 ? -2.764 22.864 1.137 1.00 85.94 218 GLY A O 1
ATOM 1643 N N . VAL A 1 219 ? -0.914 21.926 2.021 1.00 90.38 219 VAL A N 1
ATOM 1644 C CA . VAL A 1 219 ? -1.160 20.582 1.471 1.00 90.38 219 VAL A CA 1
ATOM 1645 C C . VAL A 1 219 ? -2.483 20.023 1.988 1.00 90.38 219 VAL A C 1
ATOM 1647 O O . VAL A 1 219 ? -3.325 19.593 1.198 1.00 90.38 219 VAL A O 1
ATOM 1650 N N . ARG A 1 220 ? -2.709 20.079 3.308 1.00 89.94 220 ARG A N 1
ATOM 1651 C CA . ARG A 1 220 ? -3.967 19.623 3.915 1.00 89.94 220 ARG A CA 1
ATOM 1652 C C . ARG A 1 220 ? -5.165 20.404 3.383 1.00 89.94 220 ARG A C 1
ATOM 1654 O O . ARG A 1 220 ? -6.170 19.792 3.043 1.00 89.94 220 ARG A O 1
ATOM 1661 N N . GLY A 1 221 ? -5.069 21.727 3.272 1.00 90.75 221 GLY A N 1
ATOM 1662 C CA . GLY A 1 221 ? -6.145 22.564 2.736 1.00 90.75 221 GLY A CA 1
ATOM 1663 C C . GLY A 1 221 ? -6.556 22.171 1.314 1.00 90.75 221 GLY A C 1
ATOM 1664 O O . GLY A 1 221 ? -7.746 22.156 1.011 1.00 90.75 221 GLY A O 1
ATOM 1665 N N . ARG A 1 222 ? -5.589 21.788 0.469 1.00 93.56 222 ARG A N 1
ATOM 1666 C CA . ARG A 1 222 ? -5.847 21.356 -0.911 1.00 93.56 222 ARG A CA 1
ATOM 1667 C C . ARG A 1 222 ? -6.472 19.964 -0.999 1.00 93.56 222 ARG A C 1
ATOM 1669 O O . ARG A 1 222 ? -7.429 19.786 -1.742 1.00 93.56 222 ARG A O 1
ATOM 1676 N N . PHE A 1 223 ? -5.939 18.982 -0.269 1.00 95.69 223 PHE A N 1
ATOM 1677 C CA . PHE A 1 223 ? -6.304 17.574 -0.480 1.00 95.69 223 PHE A CA 1
ATOM 1678 C C . PHE A 1 223 ? -7.379 17.028 0.477 1.00 95.69 223 PHE A C 1
ATOM 1680 O O . PHE A 1 223 ? -8.065 16.061 0.140 1.00 95.69 223 PHE A O 1
ATOM 1687 N N . SER A 1 224 ? -7.615 17.664 1.630 1.00 94.38 224 SER A N 1
ATOM 1688 C CA . SER A 1 224 ? -8.674 17.258 2.570 1.00 94.38 224 SER A CA 1
ATOM 1689 C C . SER A 1 224 ? -10.092 17.192 1.975 1.00 94.38 224 SER A C 1
ATOM 1691 O O . SER A 1 224 ? -10.818 16.279 2.377 1.00 94.38 224 SER A O 1
ATOM 1693 N N . PRO A 1 225 ? -10.509 18.062 1.024 1.00 95.00 225 PRO A N 1
ATOM 1694 C CA . PRO A 1 225 ? -11.831 17.983 0.388 1.00 95.00 225 PRO A CA 1
ATOM 1695 C C . PRO A 1 225 ? -12.098 16.699 -0.414 1.00 95.00 225 PRO A C 1
ATOM 1697 O O . PRO A 1 225 ? -13.259 16.379 -0.685 1.00 95.00 225 PRO A O 1
ATOM 1700 N N . TYR A 1 226 ? -11.058 15.952 -0.799 1.00 95.12 226 TYR A N 1
ATOM 1701 C CA . TYR A 1 226 ? -11.208 14.668 -1.482 1.00 95.12 226 TYR A CA 1
ATOM 1702 C C . TYR A 1 226 ? -11.453 13.552 -0.465 1.00 95.12 226 TYR A C 1
ATOM 1704 O O . TYR A 1 226 ? -10.531 12.854 -0.057 1.00 95.12 226 TYR A O 1
ATOM 1712 N N . THR A 1 227 ? -12.704 13.353 -0.057 1.00 92.88 227 THR A N 1
ATOM 1713 C CA . THR A 1 227 ? -13.096 12.424 1.026 1.00 92.88 227 THR A CA 1
ATOM 1714 C C . THR A 1 227 ? -12.731 10.956 0.790 1.00 92.88 227 THR A C 1
ATOM 1716 O O . THR A 1 227 ? -12.696 10.180 1.737 1.00 92.88 227 THR A O 1
ATOM 1719 N N . ARG A 1 228 ? -12.426 10.574 -0.455 1.00 93.19 228 ARG A N 1
ATOM 1720 C CA . ARG A 1 228 ? -11.951 9.233 -0.828 1.00 93.19 228 ARG A CA 1
ATOM 1721 C C . ARG A 1 228 ? -10.432 9.081 -0.743 1.00 93.19 228 ARG A C 1
ATOM 1723 O O . ARG A 1 228 ? -9.940 7.984 -0.949 1.00 93.19 228 ARG A O 1
ATOM 1730 N N . LEU A 1 229 ? -9.676 10.152 -0.510 1.00 96.94 229 LEU A N 1
ATOM 1731 C CA . LEU A 1 229 ? -8.213 10.146 -0.519 1.00 96.94 229 LEU A CA 1
ATOM 1732 C C . LEU A 1 229 ? -7.654 9.941 0.887 1.00 96.94 229 LEU A C 1
ATOM 1734 O O . LEU A 1 229 ? -7.874 10.791 1.748 1.00 96.94 229 LEU A O 1
ATOM 1738 N N . HIS A 1 230 ? -6.900 8.859 1.093 1.00 97.38 230 HIS A N 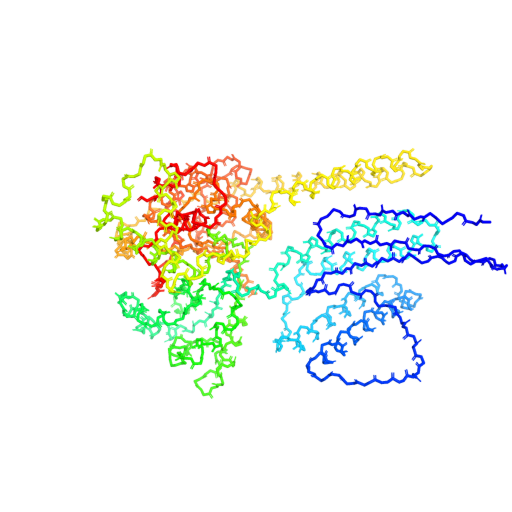1
ATOM 1739 C CA . HIS A 1 230 ? -6.164 8.598 2.333 1.00 97.38 230 HIS A CA 1
ATOM 1740 C C . HIS A 1 230 ? -4.789 9.269 2.318 1.00 97.38 230 HIS A C 1
ATOM 1742 O O . HIS A 1 230 ? -4.455 10.029 3.226 1.00 97.38 230 HIS A O 1
ATOM 1748 N N . PHE A 1 231 ? -4.015 8.982 1.269 1.00 97.50 231 PHE A N 1
ATOM 1749 C CA . PHE A 1 231 ? -2.644 9.448 1.095 1.00 97.50 231 PHE A CA 1
ATOM 1750 C C . PHE A 1 231 ? -2.388 9.795 -0.366 1.00 97.50 231 PHE A C 1
ATOM 1752 O O . PHE A 1 231 ? -2.932 9.135 -1.254 1.00 97.50 231 PHE A O 1
ATOM 1759 N N . CYS A 1 232 ? -1.538 10.786 -0.615 1.00 97.44 232 CYS A N 1
ATOM 1760 C CA . CYS A 1 232 ? -0.908 10.954 -1.921 1.00 97.44 232 CYS A CA 1
ATOM 1761 C C . CYS A 1 232 ? 0.446 11.636 -1.820 1.00 97.44 232 CYS A C 1
ATOM 1763 O O . CYS A 1 232 ? 0.694 12.408 -0.891 1.00 97.44 232 CYS A O 1
ATOM 1765 N N . SER A 1 233 ? 1.275 11.437 -2.839 1.00 96.50 233 SER A N 1
ATOM 1766 C CA . SER A 1 233 ? 2.570 12.092 -2.942 1.00 96.50 233 SER A CA 1
ATOM 1767 C C . SER A 1 233 ? 2.960 12.386 -4.385 1.00 96.50 233 SER A C 1
ATOM 1769 O O . SER A 1 233 ? 2.631 11.634 -5.304 1.00 96.50 233 SER A O 1
ATOM 1771 N N . PHE A 1 234 ? 3.693 13.483 -4.571 1.00 96.94 234 PHE A N 1
ATOM 1772 C CA . PHE A 1 234 ? 4.405 13.788 -5.807 1.00 96.94 234 PHE A CA 1
ATOM 1773 C C . PHE A 1 234 ? 5.901 13.637 -5.577 1.00 96.94 234 PHE A C 1
ATOM 1775 O O . PHE A 1 234 ? 6.481 14.299 -4.718 1.00 96.94 234 PHE A O 1
ATOM 1782 N N . ILE A 1 235 ? 6.538 12.790 -6.374 1.00 94.81 235 ILE A N 1
ATOM 1783 C CA . ILE A 1 235 ? 7.952 12.454 -6.242 1.00 94.81 235 ILE A CA 1
ATOM 1784 C C . ILE A 1 235 ? 8.621 12.702 -7.579 1.00 94.81 235 ILE A C 1
ATOM 1786 O O . ILE A 1 235 ? 8.186 12.186 -8.606 1.00 94.81 235 ILE A O 1
ATOM 1790 N N . LEU A 1 236 ? 9.723 13.441 -7.564 1.00 93.25 236 LEU A N 1
ATOM 1791 C CA . LEU A 1 236 ? 10.530 13.654 -8.752 1.00 93.25 236 LEU A CA 1
ATOM 1792 C C . LEU A 1 236 ? 11.809 12.817 -8.683 1.00 93.25 236 LEU A C 1
ATOM 1794 O O . LEU A 1 236 ? 12.604 12.937 -7.754 1.00 93.25 236 LEU A O 1
ATOM 1798 N N . ILE A 1 237 ? 12.017 11.983 -9.697 1.00 89.56 237 ILE A N 1
ATOM 1799 C CA . ILE A 1 237 ? 13.221 11.172 -9.870 1.00 89.56 237 ILE A CA 1
ATOM 1800 C C . ILE A 1 237 ? 14.013 11.741 -11.044 1.00 89.56 237 ILE A C 1
ATOM 1802 O O . ILE A 1 237 ? 13.685 11.496 -12.201 1.00 89.56 237 ILE A O 1
ATOM 1806 N N . GLU A 1 238 ? 15.070 12.485 -10.753 1.00 85.69 238 GLU A N 1
ATOM 1807 C CA . GLU A 1 238 ? 15.933 13.088 -11.775 1.00 85.69 238 GLU A CA 1
ATOM 1808 C C . GLU A 1 238 ? 16.835 12.040 -12.449 1.00 85.69 238 GLU A C 1
ATOM 1810 O O . GLU A 1 238 ? 17.324 11.107 -11.799 1.00 85.69 238 GLU A O 1
ATOM 1815 N N . ARG A 1 239 ? 17.053 12.180 -13.762 1.00 75.88 239 ARG A N 1
ATOM 1816 C CA . ARG A 1 239 ? 17.879 11.283 -14.578 1.00 75.88 239 ARG A CA 1
ATOM 1817 C C . ARG A 1 239 ? 19.044 12.033 -15.227 1.00 75.88 239 ARG A C 1
ATOM 1819 O O . ARG A 1 239 ? 18.864 12.784 -16.179 1.00 75.88 239 ARG A O 1
ATOM 1826 N N . GLY A 1 240 ? 20.258 11.701 -14.787 1.00 63.03 240 GLY A N 1
ATOM 1827 C CA . GLY A 1 240 ? 21.503 12.123 -15.438 1.00 63.03 240 GLY A CA 1
ATOM 1828 C C . GLY A 1 240 ? 21.736 13.638 -15.453 1.00 63.03 240 GLY A C 1
ATOM 1829 O O . GLY A 1 240 ? 21.025 14.402 -14.809 1.00 63.03 240 GLY A O 1
ATOM 1830 N N . GLU A 1 241 ? 22.759 14.067 -16.194 1.00 52.91 241 GLU A N 1
ATOM 1831 C CA . GLU A 1 241 ? 23.134 15.485 -16.336 1.00 52.91 241 GLU A CA 1
ATOM 1832 C C . GLU A 1 241 ? 22.236 16.255 -17.318 1.00 52.91 241 GLU A C 1
ATOM 1834 O O . GLU A 1 241 ? 22.182 17.480 -17.268 1.00 52.91 241 GLU A O 1
ATOM 1839 N N . GLN A 1 242 ? 21.501 15.551 -18.192 1.00 54.50 242 GLN A N 1
ATOM 1840 C CA . GLN A 1 242 ? 20.609 16.159 -19.194 1.00 54.50 242 GLN A CA 1
ATOM 1841 C C . GLN A 1 242 ? 19.341 16.786 -18.587 1.00 54.50 242 GLN A C 1
ATOM 1843 O O . GLN A 1 242 ? 18.603 17.480 -19.282 1.00 54.50 242 GLN A O 1
ATOM 1848 N N . GLY A 1 243 ? 19.100 16.575 -17.290 1.00 65.56 243 GLY A N 1
ATOM 1849 C CA . GLY A 1 243 ? 18.065 17.263 -16.522 1.00 65.56 243 GLY A CA 1
ATOM 1850 C C . GLY A 1 243 ? 16.661 16.678 -16.642 1.00 65.56 243 GLY A C 1
ATOM 1851 O O . GLY A 1 243 ? 15.785 17.135 -15.914 1.00 65.56 243 GLY A O 1
ATOM 1852 N N . ASP A 1 244 ? 16.425 15.685 -17.508 1.00 82.00 244 ASP A N 1
ATOM 1853 C CA . ASP A 1 244 ? 15.142 14.975 -17.591 1.00 82.00 244 ASP A CA 1
ATOM 1854 C C . ASP A 1 244 ? 14.776 14.325 -16.249 1.00 82.00 244 ASP A C 1
ATOM 1856 O O . ASP A 1 244 ? 15.635 13.916 -15.462 1.00 82.00 244 ASP A O 1
ATOM 1860 N N . GLY A 1 245 ? 13.480 14.205 -15.974 1.00 88.88 245 GLY A N 1
ATOM 1861 C CA . GLY A 1 245 ? 12.984 13.637 -14.726 1.00 88.88 245 GLY A CA 1
ATOM 1862 C C . GLY A 1 245 ? 11.797 12.718 -14.945 1.00 88.88 245 GLY A C 1
ATOM 1863 O O . GLY A 1 245 ? 11.033 12.880 -15.882 1.00 88.88 245 GLY A O 1
ATOM 1864 N N . THR A 1 246 ? 11.606 11.760 -14.051 1.00 91.88 246 THR A N 1
ATOM 1865 C CA . THR A 1 246 ? 10.370 10.987 -13.964 1.00 91.88 246 THR A CA 1
ATOM 1866 C C . THR A 1 246 ? 9.567 11.520 -12.782 1.00 91.88 246 THR A C 1
ATOM 1868 O O . THR A 1 246 ? 10.036 11.454 -11.646 1.00 91.88 246 THR A O 1
ATOM 1871 N N . LEU A 1 247 ? 8.368 12.040 -13.037 1.00 95.50 247 LEU A N 1
ATOM 1872 C CA . LEU A 1 247 ? 7.412 12.403 -11.995 1.00 95.50 247 LEU A CA 1
ATOM 1873 C C . LEU A 1 247 ? 6.548 11.189 -11.668 1.00 95.50 247 LEU A C 1
ATOM 1875 O O . LEU A 1 247 ? 5.949 10.582 -12.555 1.00 95.50 247 LEU A O 1
ATOM 1879 N N . VAL A 1 248 ? 6.484 10.855 -10.386 1.00 96.06 248 VAL A N 1
ATOM 1880 C CA . VAL A 1 248 ? 5.565 9.865 -9.841 1.00 96.06 248 VAL A CA 1
ATOM 1881 C C . VAL A 1 248 ? 4.503 10.608 -9.049 1.00 96.06 248 VAL A C 1
ATOM 1883 O O . VAL A 1 248 ? 4.832 11.294 -8.084 1.00 96.06 248 VAL A O 1
ATOM 1886 N N . PHE A 1 249 ? 3.246 10.456 -9.448 1.00 97.25 249 PHE A N 1
ATOM 1887 C CA . PHE A 1 249 ? 2.099 10.831 -8.636 1.00 97.25 249 PHE A CA 1
ATOM 1888 C C . PHE A 1 249 ? 1.444 9.565 -8.117 1.00 97.25 249 PHE A C 1
ATOM 1890 O O . PHE A 1 249 ? 0.962 8.717 -8.870 1.00 97.25 249 PHE A O 1
ATOM 1897 N N . GLU A 1 250 ? 1.464 9.425 -6.808 1.00 96.00 250 GLU A N 1
ATOM 1898 C CA . GLU A 1 250 ? 0.948 8.260 -6.133 1.00 96.00 250 GLU A CA 1
ATOM 1899 C C . GLU A 1 250 ? -0.260 8.644 -5.289 1.00 96.00 250 GLU A C 1
ATOM 1901 O O . GLU A 1 250 ? -0.283 9.735 -4.719 1.00 96.00 250 GLU A O 1
ATOM 1906 N N . GLY A 1 251 ? -1.244 7.748 -5.190 1.00 96.62 251 GLY A N 1
ATOM 1907 C CA . GLY A 1 251 ? -2.279 7.876 -4.172 1.00 96.62 251 GLY A CA 1
ATOM 1908 C C . GLY A 1 251 ? -2.849 6.552 -3.688 1.00 96.62 251 GLY A C 1
ATOM 1909 O O . GLY A 1 251 ? -2.808 5.527 -4.379 1.00 96.62 251 GLY A O 1
ATOM 1910 N N . ASN A 1 252 ? -3.406 6.604 -2.480 1.00 96.00 252 ASN A N 1
ATOM 1911 C CA . ASN A 1 252 ? -4.217 5.566 -1.860 1.00 96.00 252 ASN A CA 1
ATOM 1912 C C . ASN A 1 252 ? -5.621 6.121 -1.627 1.00 96.00 252 ASN A C 1
ATOM 1914 O O . ASN A 1 252 ? -5.795 7.093 -0.886 1.00 96.00 252 ASN A O 1
ATOM 1918 N N . ILE A 1 253 ? -6.614 5.513 -2.271 1.00 94.38 253 ILE A N 1
ATOM 1919 C CA . ILE A 1 253 ? -7.988 6.008 -2.277 1.00 94.38 253 ILE A CA 1
ATOM 1920 C C . ILE A 1 253 ? -8.998 4.904 -1.969 1.00 94.38 253 ILE A C 1
ATOM 1922 O O . ILE A 1 253 ? -8.709 3.726 -2.149 1.00 94.38 253 ILE A O 1
ATOM 1926 N N . ASP A 1 254 ? -10.213 5.290 -1.610 1.00 90.62 254 ASP A N 1
ATOM 1927 C CA . ASP A 1 254 ? -11.387 4.424 -1.631 1.00 90.62 254 ASP A CA 1
ATOM 1928 C C . ASP A 1 254 ? -11.989 4.360 -3.037 1.00 90.62 254 ASP A C 1
ATOM 1930 O O . ASP A 1 254 ? -12.100 5.380 -3.717 1.00 90.62 254 ASP A O 1
ATOM 1934 N N . GLY A 1 255 ? -12.425 3.179 -3.473 1.00 82.69 255 GLY A N 1
ATOM 1935 C CA . GLY A 1 255 ? -13.093 2.920 -4.750 1.00 82.69 255 GLY A CA 1
ATOM 1936 C C . GLY A 1 255 ? -12.181 3.013 -5.989 1.00 82.69 255 GLY A C 1
ATOM 1937 O O . GLY A 1 255 ? -10.957 2.968 -5.869 1.00 82.69 255 GLY A O 1
ATOM 1938 N N . PRO A 1 256 ? -12.754 3.133 -7.205 1.00 80.62 256 PRO A N 1
ATOM 1939 C CA . PRO A 1 256 ? -11.989 3.145 -8.456 1.00 80.62 256 PRO A CA 1
ATOM 1940 C C . PRO A 1 256 ? -11.102 4.387 -8.639 1.00 80.62 256 PRO A C 1
ATOM 1942 O O . PRO A 1 256 ? -11.574 5.515 -8.455 1.00 80.62 256 PRO A O 1
ATOM 1945 N N . ALA A 1 257 ? -9.856 4.172 -9.087 1.00 84.62 257 ALA A N 1
ATOM 1946 C CA . ALA A 1 257 ? -8.861 5.215 -9.377 1.00 84.62 257 ALA A CA 1
ATOM 1947 C C . ALA A 1 257 ? -9.345 6.241 -10.403 1.00 84.62 257 ALA A C 1
ATOM 1949 O O . ALA A 1 257 ? -9.267 7.439 -10.157 1.00 84.62 257 ALA A O 1
ATOM 1950 N N . LEU A 1 258 ? -9.913 5.780 -11.519 1.00 85.31 258 LEU A N 1
ATOM 1951 C CA . LEU A 1 258 ? -10.337 6.664 -12.604 1.00 85.31 258 LEU A CA 1
ATOM 1952 C C . LEU A 1 258 ? -11.358 7.712 -12.138 1.00 85.31 258 LEU A C 1
ATOM 1954 O O . LEU A 1 258 ? -11.195 8.884 -12.446 1.00 85.31 258 LEU A O 1
ATOM 1958 N N . SER A 1 259 ? -12.349 7.321 -11.331 1.00 86.75 259 SER A N 1
ATOM 1959 C CA . SER A 1 259 ? -13.349 8.261 -10.809 1.00 86.75 259 SER A CA 1
ATOM 1960 C C . SER A 1 259 ? -12.741 9.327 -9.895 1.00 86.75 259 SER A C 1
ATOM 1962 O O . SER A 1 259 ? -13.204 10.462 -9.882 1.00 86.75 259 SER A O 1
ATOM 1964 N N . PHE A 1 260 ? -11.711 8.975 -9.120 1.00 91.81 260 PHE A N 1
ATOM 1965 C CA . PHE A 1 260 ? -10.977 9.952 -8.316 1.00 91.81 260 PHE A CA 1
ATOM 1966 C C . PHE A 1 260 ? -10.160 10.901 -9.202 1.00 91.81 260 PHE A C 1
ATOM 1968 O O . PHE A 1 260 ? -10.175 12.106 -8.977 1.00 91.81 260 PHE A O 1
ATOM 1975 N N . LEU A 1 261 ? -9.485 10.378 -10.231 1.00 93.56 261 LEU A N 1
ATOM 1976 C CA . LEU A 1 261 ? -8.704 11.194 -11.166 1.00 93.56 261 LEU A CA 1
ATOM 1977 C C . LEU A 1 261 ? -9.590 12.156 -11.969 1.00 93.56 261 LEU A C 1
ATOM 1979 O O . LEU A 1 261 ? -9.178 13.281 -12.235 1.00 93.56 261 LEU A O 1
ATOM 1983 N N . GLU A 1 262 ? -10.813 11.753 -12.314 1.00 92.81 262 GLU A N 1
ATOM 1984 C CA . GLU A 1 262 ? -11.813 12.638 -12.919 1.00 92.81 262 GLU A CA 1
ATOM 1985 C C . GLU A 1 262 ? -12.259 13.756 -11.975 1.00 92.81 262 GLU A C 1
ATOM 1987 O O . GLU A 1 262 ? -12.343 14.908 -12.406 1.00 92.81 262 GLU A O 1
ATOM 1992 N N . ASP A 1 263 ? -12.523 13.444 -10.701 1.00 93.88 263 ASP A N 1
ATOM 1993 C CA . ASP A 1 263 ? -12.878 14.450 -9.691 1.00 93.88 263 ASP A CA 1
ATOM 1994 C C . ASP A 1 263 ? -11.726 15.446 -9.488 1.00 93.88 263 ASP A C 1
ATOM 1996 O O . ASP A 1 263 ? -11.930 16.658 -9.558 1.00 93.88 263 ASP A O 1
ATOM 2000 N N . LEU A 1 264 ? -10.492 14.944 -9.370 1.00 94.88 264 LEU A N 1
ATOM 2001 C CA . LEU A 1 264 ? -9.276 15.755 -9.284 1.00 94.88 264 LEU A CA 1
ATOM 2002 C C . LEU A 1 264 ? -9.099 16.652 -10.520 1.00 94.88 264 LEU A C 1
ATOM 2004 O O . LEU A 1 264 ? -8.854 17.848 -10.389 1.00 94.88 264 LEU A O 1
ATOM 2008 N N . ALA A 1 265 ? -9.281 16.112 -11.729 1.00 94.50 265 ALA A N 1
ATOM 2009 C CA . ALA A 1 265 ? -9.165 16.880 -12.970 1.00 94.50 265 ALA A CA 1
ATOM 2010 C C . ALA A 1 265 ? -10.292 17.902 -13.177 1.00 94.50 265 ALA A C 1
ATOM 2012 O O . ALA A 1 265 ? -10.122 18.869 -13.929 1.00 94.50 265 ALA A O 1
ATOM 2013 N N . THR A 1 266 ? -11.438 17.686 -12.532 1.00 94.44 266 THR A N 1
ATOM 2014 C CA . THR A 1 266 ? -12.585 18.596 -12.566 1.00 94.44 266 THR A CA 1
ATOM 2015 C C . THR A 1 266 ? -12.422 19.730 -11.557 1.00 94.44 266 THR A C 1
ATOM 2017 O O . THR A 1 266 ? -12.708 20.878 -11.889 1.00 94.44 266 THR A O 1
ATOM 2020 N N . ARG A 1 267 ? -11.949 19.425 -10.344 1.00 94.25 267 ARG A N 1
ATOM 2021 C CA . ARG A 1 267 ? -11.846 20.377 -9.228 1.00 94.25 267 ARG A CA 1
ATOM 2022 C C . ARG A 1 267 ? -10.532 21.154 -9.183 1.00 94.25 267 ARG A C 1
ATOM 2024 O O . ARG A 1 267 ? -10.551 22.329 -8.840 1.00 94.25 267 ARG A O 1
ATOM 2031 N N . ASP A 1 268 ? -9.417 20.524 -9.545 1.00 92.75 268 ASP A N 1
ATOM 2032 C CA . ASP A 1 268 ? -8.053 21.062 -9.407 1.00 92.75 268 ASP A CA 1
ATOM 2033 C C . ASP A 1 268 ? -7.318 21.093 -10.758 1.00 92.75 268 ASP A C 1
ATOM 2035 O O . ASP A 1 268 ? -6.145 20.729 -10.892 1.00 92.75 268 ASP A O 1
ATOM 2039 N N . ARG A 1 269 ? -8.014 21.547 -11.807 1.00 90.75 269 ARG A N 1
ATOM 2040 C CA . ARG A 1 269 ? -7.462 21.561 -13.166 1.00 90.75 269 ARG A CA 1
ATOM 2041 C C . ARG A 1 269 ? -6.176 22.379 -13.280 1.00 90.75 269 ARG A C 1
ATOM 2043 O O . ARG A 1 269 ? -5.213 21.904 -13.874 1.00 90.75 269 ARG A O 1
ATOM 2050 N N . ASP A 1 270 ? -6.152 23.580 -12.714 1.00 92.31 270 ASP A N 1
ATOM 2051 C CA . ASP A 1 270 ? -4.992 24.475 -12.803 1.00 92.31 270 ASP A CA 1
ATOM 2052 C C . ASP A 1 270 ? -3.765 23.890 -12.101 1.00 92.31 270 ASP A C 1
ATOM 2054 O O . ASP A 1 270 ? -2.643 24.038 -12.582 1.00 92.31 270 ASP A O 1
ATOM 2058 N N . PHE A 1 271 ? -3.985 23.160 -11.004 1.00 94.19 271 PHE A N 1
ATOM 2059 C CA . PHE A 1 271 ? -2.927 22.435 -10.314 1.00 94.19 271 PHE A CA 1
ATOM 2060 C C . PHE A 1 271 ? -2.344 21.332 -11.203 1.00 94.19 271 PHE A C 1
ATOM 2062 O O . PHE A 1 271 ? -1.132 21.286 -11.397 1.00 94.19 271 PHE A O 1
ATOM 2069 N N . LEU A 1 272 ? -3.188 20.484 -11.803 1.00 95.25 272 LEU A N 1
ATOM 2070 C CA . LEU A 1 272 ? -2.707 19.443 -12.717 1.00 95.25 272 LEU A CA 1
ATOM 2071 C C . LEU A 1 272 ? -2.021 20.030 -13.953 1.00 95.25 272 LEU A C 1
ATOM 2073 O O . LEU A 1 272 ? -1.009 19.490 -14.390 1.00 95.25 272 LEU A O 1
ATOM 2077 N N . ASN A 1 273 ? -2.527 21.142 -14.487 1.00 94.12 273 ASN A N 1
ATOM 2078 C CA . ASN A 1 273 ? -1.890 21.842 -15.597 1.00 94.12 273 ASN A CA 1
ATOM 2079 C C . ASN A 1 273 ? -0.481 22.305 -15.213 1.00 94.12 273 ASN A C 1
ATOM 2081 O O . ASN A 1 273 ? 0.455 22.006 -15.940 1.00 94.12 273 ASN A O 1
ATOM 2085 N N . ALA A 1 274 ? -0.311 22.955 -14.059 1.00 93.94 274 ALA A N 1
ATOM 2086 C CA . ALA A 1 274 ? 1.000 23.406 -13.591 1.00 93.94 274 ALA A CA 1
ATOM 2087 C C . ALA A 1 274 ? 1.971 22.241 -13.319 1.00 93.94 274 ALA A C 1
ATOM 2089 O O . ALA A 1 274 ? 3.165 22.344 -13.591 1.00 93.94 274 ALA A O 1
ATOM 2090 N N . VAL A 1 275 ? 1.468 21.116 -12.802 1.00 95.44 275 VAL A N 1
ATOM 2091 C CA . VAL A 1 275 ? 2.289 19.934 -12.498 1.00 95.44 275 VAL A CA 1
ATOM 2092 C C . VAL A 1 275 ? 2.717 19.183 -13.763 1.00 95.44 275 VAL A C 1
ATOM 2094 O O . VAL A 1 275 ? 3.860 18.734 -13.854 1.00 95.44 275 VAL A O 1
ATOM 2097 N N . TYR A 1 276 ? 1.819 19.040 -14.741 1.00 95.75 276 TYR A N 1
ATOM 2098 C CA . TYR A 1 276 ? 2.029 18.196 -15.921 1.00 95.75 276 TYR A CA 1
ATOM 2099 C C . TYR A 1 276 ? 2.313 18.969 -17.217 1.00 95.75 276 TYR A C 1
ATOM 2101 O O . TYR A 1 276 ? 2.511 18.339 -18.252 1.00 95.75 276 TYR A O 1
ATOM 2109 N N . GLU A 1 277 ? 2.424 20.301 -17.193 1.00 91.81 277 GLU A N 1
ATOM 2110 C CA . GLU A 1 277 ? 2.787 21.122 -18.366 1.00 91.81 277 GLU A CA 1
ATOM 2111 C C . GLU A 1 277 ? 4.063 20.614 -19.065 1.00 91.81 277 GLU A C 1
ATOM 2113 O O . GLU A 1 277 ? 4.161 20.562 -20.295 1.00 91.81 277 GLU A O 1
ATOM 2118 N N . GLY A 1 278 ? 5.046 20.193 -18.267 1.00 91.31 278 GLY A N 1
ATOM 2119 C CA . GLY A 1 278 ? 6.318 19.654 -18.739 1.00 91.31 278 GLY A CA 1
ATOM 2120 C C . GLY A 1 278 ? 6.292 18.186 -19.167 1.00 91.31 278 GLY A C 1
ATOM 2121 O O . GLY A 1 278 ? 7.308 17.713 -19.686 1.00 91.31 278 GLY A O 1
ATOM 2122 N N . ALA A 1 279 ? 5.188 17.471 -18.942 1.00 93.44 279 ALA A N 1
ATOM 2123 C CA . ALA A 1 279 ? 5.093 16.037 -19.173 1.00 93.44 279 ALA A CA 1
ATOM 2124 C C . ALA A 1 279 ? 4.882 15.703 -20.656 1.00 93.44 279 ALA A C 1
ATOM 2126 O O . ALA A 1 279 ? 4.181 16.405 -21.393 1.00 93.44 279 ALA A O 1
ATOM 2127 N N . ASP A 1 280 ? 5.491 14.609 -21.108 1.00 88.25 280 ASP A N 1
ATOM 2128 C CA . ASP A 1 280 ? 5.252 14.104 -22.458 1.00 88.25 280 ASP A CA 1
ATOM 2129 C C . ASP A 1 280 ? 3.836 13.535 -22.596 1.00 88.25 280 ASP A C 1
ATOM 2131 O O . ASP A 1 280 ? 3.358 12.790 -21.745 1.00 88.25 280 ASP A O 1
ATOM 2135 N N . GLY A 1 281 ? 3.153 13.908 -23.683 1.00 88.75 281 GLY A N 1
ATOM 2136 C CA . GLY A 1 281 ? 1.788 13.463 -23.973 1.00 88.75 281 GLY A CA 1
ATOM 2137 C C . GLY A 1 281 ? 0.682 14.135 -23.152 1.00 88.75 281 GLY A C 1
ATOM 2138 O O . GLY A 1 281 ? -0.479 13.775 -23.336 1.00 88.75 281 GLY A O 1
ATOM 2139 N N . PHE A 1 282 ? 0.995 15.106 -22.282 1.00 94.00 282 PHE A N 1
ATOM 2140 C CA . PHE A 1 282 ? -0.036 15.816 -21.521 1.00 94.00 282 PHE A CA 1
ATOM 2141 C C . PHE A 1 282 ? -0.985 16.570 -22.473 1.00 94.00 282 PHE A C 1
ATOM 2143 O O . PHE A 1 282 ? -0.511 17.334 -23.319 1.00 94.00 282 PHE A O 1
ATOM 2150 N N . PRO A 1 283 ? -2.317 16.392 -22.356 1.00 89.56 283 PRO A N 1
ATOM 2151 C CA . PRO A 1 283 ? -3.285 16.926 -23.320 1.00 89.56 283 PRO A CA 1
ATOM 2152 C C . PRO A 1 283 ? -3.383 18.460 -23.309 1.00 89.56 283 PRO A C 1
ATOM 2154 O O . PRO A 1 283 ? -3.926 19.049 -24.241 1.00 89.56 283 PRO A O 1
ATOM 2157 N N . GLY A 1 284 ? -2.835 19.119 -22.288 1.00 84.12 284 GLY A N 1
ATOM 2158 C CA . GLY A 1 284 ? -2.781 20.572 -22.194 1.00 84.12 284 GLY A CA 1
ATOM 2159 C C . GLY A 1 284 ? -4.019 21.200 -21.541 1.00 84.12 284 GLY A C 1
ATOM 2160 O O . GLY A 1 284 ? -5.025 20.527 -21.285 1.00 84.12 284 GLY A O 1
ATOM 2161 N N . PRO A 1 285 ? -3.955 22.514 -21.264 1.00 80.19 285 PRO A N 1
ATOM 2162 C CA . PRO A 1 285 ? -4.850 23.191 -20.325 1.00 80.19 285 PRO A CA 1
ATOM 2163 C C . PRO A 1 285 ? -6.287 23.390 -20.823 1.00 80.19 285 PRO A C 1
ATOM 2165 O O . PRO A 1 285 ? -7.192 23.575 -20.015 1.00 80.19 285 PRO A O 1
ATOM 2168 N N . THR A 1 286 ? -6.516 23.337 -22.137 1.00 79.94 286 THR A N 1
ATOM 2169 C CA . THR A 1 286 ? -7.814 23.620 -22.781 1.00 79.94 286 THR A CA 1
ATOM 2170 C C . THR A 1 286 ? -8.668 22.369 -23.013 1.00 79.94 286 THR A C 1
ATOM 2172 O O . THR A 1 286 ? -9.742 22.448 -23.609 1.00 79.94 286 THR A O 1
ATOM 2175 N N . THR A 1 287 ? -8.208 21.200 -22.561 1.00 83.62 287 THR A N 1
ATOM 2176 C CA . THR A 1 287 ? -8.873 19.912 -22.807 1.00 83.62 287 THR A CA 1
ATOM 2177 C C . THR A 1 287 ? -9.891 19.550 -21.726 1.00 83.62 287 THR A C 1
ATOM 2179 O O . THR A 1 287 ? -9.901 20.112 -20.629 1.00 83.62 287 THR A O 1
ATOM 2182 N N . SER A 1 288 ? -10.782 18.597 -22.012 1.00 89.75 288 SER A N 1
ATOM 2183 C CA . SER A 1 288 ? -11.811 18.163 -21.054 1.00 89.75 288 SER A CA 1
ATOM 2184 C C . SER A 1 288 ? -11.196 17.515 -19.796 1.00 89.75 288 SER A C 1
ATOM 2186 O O . SER A 1 288 ? -10.102 16.953 -19.880 1.00 89.75 288 SER A O 1
ATOM 2188 N N . PRO A 1 289 ? -11.868 17.560 -18.623 1.00 89.12 289 PRO A N 1
ATOM 2189 C CA . PRO A 1 289 ? -11.364 16.909 -17.404 1.00 89.12 289 PRO A CA 1
ATOM 2190 C C . PRO A 1 289 ? -11.131 15.418 -17.606 1.00 89.12 289 PRO A C 1
ATOM 2192 O O . PRO A 1 289 ? -10.133 14.864 -17.153 1.00 89.12 289 PRO A O 1
ATOM 2195 N N . ARG A 1 290 ? -12.020 14.802 -18.389 1.00 89.31 290 ARG A N 1
ATOM 2196 C CA . ARG A 1 290 ? -11.926 13.408 -18.790 1.00 89.31 290 ARG A CA 1
ATOM 2197 C C . ARG A 1 290 ? -10.632 13.104 -19.548 1.00 89.31 290 ARG A C 1
ATOM 2199 O O . ARG A 1 290 ? -9.989 12.118 -19.227 1.00 89.31 290 ARG A O 1
ATOM 2206 N N . ALA A 1 291 ? -10.208 13.962 -20.480 1.00 89.75 291 ALA A N 1
ATOM 2207 C CA . ALA A 1 291 ? -8.965 13.752 -21.228 1.00 89.75 291 ALA A CA 1
ATOM 2208 C C . ALA A 1 291 ? -7.718 13.782 -20.326 1.00 89.75 291 ALA A C 1
ATOM 2210 O O . ALA A 1 291 ? -6.802 12.988 -20.521 1.00 89.75 291 ALA A O 1
ATOM 2211 N N . VAL A 1 292 ? -7.687 14.659 -19.314 1.00 93.31 292 VAL A N 1
ATOM 2212 C CA . VAL A 1 292 ? -6.604 14.656 -18.314 1.00 93.31 292 VAL A CA 1
ATOM 2213 C C . VAL A 1 292 ? -6.671 13.411 -17.433 1.00 93.31 292 VAL A C 1
ATOM 2215 O O . VAL A 1 292 ? -5.641 12.786 -17.201 1.00 93.31 292 VAL A O 1
ATOM 2218 N N . ALA A 1 293 ? -7.858 13.010 -16.978 1.00 91.12 293 ALA A N 1
ATOM 2219 C CA . ALA A 1 293 ? -8.018 11.788 -16.192 1.00 91.12 293 ALA A CA 1
ATOM 2220 C C . ALA A 1 293 ? -7.603 10.529 -16.975 1.00 91.12 293 ALA A C 1
ATOM 2222 O O . ALA A 1 293 ? -6.936 9.662 -16.415 1.00 91.12 293 ALA A O 1
ATOM 2223 N N . ASP A 1 294 ? -7.940 10.451 -18.265 1.00 87.56 294 ASP A N 1
ATOM 2224 C CA . ASP A 1 294 ? -7.518 9.367 -19.155 1.00 87.56 294 ASP A CA 1
ATOM 2225 C C . ASP A 1 294 ? -5.993 9.380 -19.349 1.00 87.56 294 ASP A C 1
ATOM 2227 O O . ASP A 1 294 ? -5.371 8.335 -19.189 1.00 87.56 294 ASP A O 1
ATOM 2231 N N . PHE A 1 295 ? -5.368 10.546 -19.570 1.00 92.81 295 PHE A N 1
ATOM 2232 C CA . PHE A 1 295 ? -3.902 10.670 -19.616 1.00 92.81 295 PHE A CA 1
ATOM 2233 C C . PHE A 1 295 ? -3.242 10.143 -18.333 1.00 92.81 295 PHE A C 1
ATOM 2235 O O . PHE A 1 295 ? -2.291 9.364 -18.392 1.00 92.81 295 PHE A O 1
ATOM 2242 N N . LEU A 1 296 ? -3.751 10.534 -17.162 1.00 93.56 296 LEU A N 1
ATOM 2243 C CA . LEU A 1 296 ? -3.230 10.058 -15.881 1.00 93.56 296 LEU A CA 1
ATOM 2244 C C . LEU A 1 296 ? -3.413 8.540 -15.738 1.00 93.56 296 LEU A C 1
ATOM 2246 O O . LEU A 1 296 ? -2.470 7.843 -15.375 1.00 93.56 296 LEU A O 1
ATOM 2250 N N . ALA A 1 297 ? -4.589 8.012 -16.082 1.00 87.56 297 ALA A N 1
ATOM 2251 C CA . ALA A 1 297 ? -4.886 6.584 -16.004 1.00 87.56 297 ALA A CA 1
ATOM 2252 C C . ALA A 1 297 ? -4.080 5.735 -17.005 1.00 87.56 297 ALA A C 1
ATOM 2254 O O . ALA A 1 297 ? -3.734 4.597 -16.698 1.00 87.56 297 ALA A O 1
ATOM 2255 N N . GLU A 1 298 ? -3.763 6.261 -18.189 1.00 85.56 298 GLU A N 1
ATOM 2256 C CA . GLU A 1 298 ? -2.892 5.603 -19.172 1.00 85.56 298 GLU A CA 1
ATOM 2257 C C . GLU A 1 298 ? -1.440 5.507 -18.693 1.00 85.56 298 GLU A C 1
ATOM 2259 O O . GLU A 1 298 ? -0.727 4.582 -19.084 1.00 85.56 298 GLU A O 1
ATOM 2264 N N . ASN A 1 299 ? -1.028 6.425 -17.816 1.00 89.19 299 ASN A N 1
ATOM 2265 C CA . ASN A 1 299 ? 0.287 6.446 -17.183 1.00 89.19 299 ASN A CA 1
ATOM 2266 C C . ASN A 1 299 ? 0.304 5.766 -15.800 1.00 89.19 299 ASN A C 1
ATOM 2268 O O . ASN A 1 299 ? 1.313 5.848 -15.099 1.00 89.19 299 ASN A O 1
ATOM 2272 N N . ASP A 1 300 ? -0.776 5.095 -15.386 1.00 88.56 300 ASP A N 1
ATOM 2273 C CA . ASP A 1 300 ? -0.835 4.347 -14.128 1.00 88.56 300 ASP A CA 1
ATOM 2274 C C . ASP A 1 300 ? -0.183 2.960 -14.267 1.00 88.56 300 ASP A C 1
ATOM 2276 O O . ASP A 1 300 ? -0.670 2.075 -14.972 1.00 88.56 300 ASP A O 1
ATOM 2280 N N . TYR A 1 301 ? 0.920 2.748 -13.547 1.00 86.31 301 TYR A N 1
ATOM 2281 C CA . TYR A 1 301 ? 1.634 1.466 -13.487 1.00 86.31 301 TYR A CA 1
ATOM 2282 C C . TYR A 1 301 ? 1.047 0.503 -12.439 1.00 86.31 301 TYR A C 1
ATOM 2284 O O . TYR A 1 301 ? 1.526 -0.627 -12.295 1.00 86.31 301 TYR A O 1
ATOM 2292 N N . GLY A 1 302 ? 0.021 0.930 -11.698 1.00 84.75 302 GLY A N 1
ATOM 2293 C CA . GLY A 1 302 ? -0.671 0.138 -10.690 1.00 84.75 302 GLY A CA 1
ATOM 2294 C C . GLY A 1 302 ? 0.237 -0.288 -9.535 1.00 84.75 302 GLY A C 1
ATOM 2295 O O . GLY A 1 302 ? 1.081 0.474 -9.053 1.00 84.75 302 GLY A O 1
ATOM 2296 N N . ALA A 1 303 ? 0.048 -1.522 -9.067 1.00 83.25 303 ALA A N 1
ATOM 2297 C CA . ALA A 1 303 ? 0.871 -2.149 -8.040 1.00 83.25 303 ALA A CA 1
ATOM 2298 C C . ALA A 1 303 ? 1.109 -3.625 -8.388 1.00 83.25 303 ALA A C 1
ATOM 2300 O O . ALA A 1 303 ? 0.163 -4.394 -8.549 1.00 83.25 303 ALA A O 1
ATOM 2301 N N . ALA A 1 304 ? 2.376 -4.031 -8.475 1.00 81.38 304 ALA A N 1
ATOM 2302 C CA . ALA A 1 304 ? 2.759 -5.435 -8.629 1.00 81.38 304 ALA A CA 1
ATOM 2303 C C . ALA A 1 304 ? 2.493 -6.234 -7.340 1.00 81.38 304 ALA A C 1
ATOM 2305 O O . ALA A 1 304 ? 2.155 -7.414 -7.396 1.00 81.38 304 ALA A O 1
ATOM 2306 N N . ALA A 1 305 ? 2.608 -5.571 -6.188 1.00 83.50 305 ALA A N 1
ATOM 2307 C CA . ALA A 1 305 ? 2.107 -6.050 -4.909 1.00 83.50 305 ALA A CA 1
ATOM 2308 C C . ALA A 1 305 ? 1.566 -4.876 -4.093 1.00 83.50 305 ALA A C 1
ATOM 2310 O O . ALA A 1 305 ? 2.140 -3.784 -4.132 1.00 83.50 305 ALA A O 1
ATOM 2311 N N . LEU A 1 306 ? 0.477 -5.111 -3.361 1.00 85.69 306 LEU A N 1
ATOM 2312 C CA . LEU A 1 306 ? -0.161 -4.129 -2.491 1.00 85.69 306 LEU A CA 1
ATOM 2313 C C . LEU A 1 306 ? -0.460 -4.757 -1.132 1.00 85.69 306 LEU A C 1
ATOM 2315 O O . LEU A 1 306 ? -1.064 -5.826 -1.050 1.00 85.69 306 LEU A O 1
ATOM 2319 N N . TYR A 1 307 ? -0.097 -4.035 -0.084 1.00 87.44 307 TYR A N 1
ATOM 2320 C CA . TYR A 1 307 ? -0.529 -4.269 1.278 1.00 87.44 307 TYR A CA 1
ATOM 2321 C C . TYR A 1 307 ? -1.363 -3.081 1.760 1.00 87.44 307 TYR A C 1
ATOM 2323 O O . TYR A 1 307 ? -1.010 -1.923 1.527 1.00 87.44 307 TYR A O 1
ATOM 2331 N N . VAL A 1 308 ? -2.463 -3.394 2.441 1.00 87.19 308 VAL A N 1
ATOM 2332 C CA . VAL A 1 308 ? -3.375 -2.433 3.059 1.00 87.19 308 VAL A CA 1
ATOM 2333 C C . VAL A 1 308 ? -3.535 -2.845 4.513 1.00 87.19 308 VAL A C 1
ATOM 2335 O O . VAL A 1 308 ? -3.948 -3.970 4.784 1.00 87.19 308 VAL A O 1
ATOM 2338 N N . GLY A 1 309 ? -3.215 -1.947 5.440 1.00 87.00 309 GLY A N 1
ATOM 2339 C CA . GLY A 1 309 ? -3.219 -2.248 6.866 1.00 87.00 309 GLY A CA 1
ATOM 2340 C C . GLY A 1 309 ? -4.620 -2.504 7.419 1.00 87.00 309 GLY A C 1
ATOM 2341 O O . GLY A 1 309 ? -4.822 -3.412 8.209 1.00 87.00 309 GLY A O 1
ATOM 2342 N N . GLN A 1 310 ? -5.637 -1.761 6.992 1.00 84.62 310 GLN A N 1
ATOM 2343 C CA . GLN A 1 310 ? -7.020 -2.009 7.421 1.00 84.62 310 GLN A CA 1
ATOM 2344 C C . GLN A 1 310 ? -7.929 -2.168 6.204 1.00 84.62 310 GLN A C 1
ATOM 2346 O O . GLN A 1 310 ? -8.658 -1.236 5.867 1.00 84.62 310 GLN A O 1
ATOM 2351 N N . PRO A 1 311 ? -7.905 -3.336 5.532 1.00 80.12 311 PRO A N 1
ATOM 2352 C CA . PRO A 1 311 ? -8.709 -3.552 4.340 1.00 80.12 311 PRO A CA 1
ATOM 2353 C C . PRO A 1 311 ? -10.196 -3.295 4.606 1.00 80.12 311 PRO A C 1
ATOM 2355 O O . PRO A 1 311 ? -10.803 -3.887 5.507 1.00 80.12 311 PRO A O 1
ATOM 2358 N N . GLY A 1 312 ? -10.778 -2.413 3.794 1.00 77.50 312 GLY A N 1
ATOM 2359 C CA . GLY A 1 312 ? -12.191 -2.034 3.859 1.00 77.50 312 GLY A CA 1
ATOM 2360 C C . GLY A 1 312 ? -12.514 -0.939 4.880 1.00 77.50 312 GLY A C 1
ATOM 2361 O O . GLY A 1 312 ? -13.683 -0.588 5.025 1.00 77.50 312 GLY A O 1
ATOM 2362 N N . ALA A 1 313 ? -11.519 -0.397 5.588 1.00 84.81 313 ALA A N 1
ATOM 2363 C CA . ALA A 1 313 ? -11.699 0.795 6.410 1.00 84.81 313 ALA A CA 1
ATOM 2364 C C . ALA A 1 313 ? -11.544 2.041 5.531 1.00 84.81 313 ALA A C 1
ATOM 2366 O O . ALA A 1 313 ? -10.434 2.544 5.352 1.00 84.81 313 ALA A O 1
ATOM 2367 N N . THR A 1 314 ? -12.660 2.511 4.970 1.00 90.50 314 THR A N 1
ATOM 2368 C CA . THR A 1 314 ? -12.682 3.743 4.170 1.00 90.50 314 THR A CA 1
ATOM 2369 C C . THR A 1 314 ? -12.238 4.942 4.998 1.00 90.50 314 THR A C 1
ATOM 2371 O O . THR A 1 314 ? -12.361 4.935 6.227 1.00 90.50 314 THR A O 1
ATOM 2374 N N . ARG A 1 315 ? -11.752 6.004 4.352 1.00 93.50 315 ARG A N 1
ATOM 2375 C CA . ARG A 1 315 ? -11.372 7.239 5.052 1.00 93.50 315 ARG A CA 1
ATOM 2376 C C . ARG A 1 315 ? -12.529 7.774 5.894 1.00 93.50 315 ARG A C 1
ATOM 2378 O O . ARG A 1 315 ? -12.334 8.098 7.062 1.00 93.50 315 ARG A O 1
ATOM 2385 N N . GLU A 1 316 ? -13.729 7.813 5.319 1.00 91.75 316 GLU A N 1
ATOM 2386 C CA . GLU A 1 316 ? -14.941 8.241 6.022 1.00 91.75 316 GLU A CA 1
ATOM 2387 C C . GLU A 1 316 ? -15.196 7.388 7.273 1.00 91.75 316 GLU A C 1
ATOM 2389 O O . GLU A 1 316 ? -15.514 7.925 8.332 1.00 91.75 316 GLU A O 1
ATOM 2394 N N . GLN A 1 317 ? -15.016 6.065 7.181 1.00 90.62 317 GLN A N 1
ATOM 2395 C CA . GLN A 1 317 ? -15.173 5.170 8.325 1.00 90.62 317 GLN A CA 1
ATOM 2396 C C . GLN A 1 317 ? -14.128 5.444 9.411 1.00 90.62 317 GLN A C 1
ATOM 2398 O O . GLN A 1 317 ? -14.474 5.460 10.588 1.00 90.62 317 GLN A O 1
ATOM 2403 N N . ILE A 1 318 ? -12.870 5.676 9.031 1.00 93.94 318 ILE A N 1
ATOM 2404 C CA . ILE A 1 318 ? -11.777 5.981 9.965 1.00 93.94 318 ILE A CA 1
ATOM 2405 C C . ILE A 1 318 ? -12.065 7.279 10.730 1.00 93.94 318 ILE A C 1
ATOM 2407 O O . ILE A 1 318 ? -11.961 7.312 11.957 1.00 93.94 318 ILE A O 1
ATOM 2411 N N . GLU A 1 319 ? -12.458 8.338 10.020 1.00 94.75 319 GLU A N 1
ATOM 2412 C CA . GLU A 1 319 ? -12.793 9.632 10.624 1.00 94.75 319 GLU A CA 1
ATOM 2413 C C . GLU A 1 319 ? -14.019 9.519 11.543 1.00 94.75 319 GLU A C 1
ATOM 2415 O O . GLU A 1 319 ? -14.017 10.052 12.654 1.00 94.75 319 GLU A O 1
ATOM 2420 N N . ARG A 1 320 ? -15.046 8.765 11.127 1.00 93.50 320 ARG A N 1
ATOM 2421 C CA . ARG A 1 320 ? -16.235 8.489 11.945 1.00 93.50 320 ARG A CA 1
ATOM 2422 C C . ARG A 1 320 ? -15.919 7.683 13.203 1.00 93.50 320 ARG A C 1
ATOM 2424 O O . ARG A 1 320 ? -16.425 8.021 14.271 1.00 93.50 320 ARG A O 1
ATOM 2431 N N . ASP A 1 321 ? -15.073 6.661 13.099 1.00 94.56 321 ASP A N 1
ATOM 2432 C CA . ASP A 1 321 ? -14.652 5.834 14.236 1.00 94.56 321 ASP A CA 1
ATOM 2433 C C . ASP A 1 321 ? -13.852 6.664 15.250 1.00 94.56 321 ASP A C 1
ATOM 2435 O O . ASP A 1 321 ? -14.062 6.535 16.458 1.00 94.56 321 ASP A O 1
ATOM 2439 N N . GLN A 1 322 ? -12.997 7.577 14.778 1.00 96.12 322 GLN A N 1
ATOM 2440 C CA . GLN A 1 322 ? -12.301 8.530 15.643 1.00 96.12 322 GLN A CA 1
ATOM 2441 C C . GLN A 1 322 ? -13.258 9.534 16.301 1.00 96.12 322 GLN A C 1
ATOM 2443 O O . GLN A 1 322 ? -13.138 9.803 17.495 1.00 96.12 322 GLN A O 1
ATOM 2448 N N . ALA A 1 323 ? -14.216 10.090 15.557 1.00 95.50 323 ALA A N 1
ATOM 2449 C CA . ALA A 1 323 ? -15.185 11.032 16.115 1.00 95.50 323 ALA A CA 1
ATOM 2450 C C . ALA A 1 323 ? -16.072 10.373 17.185 1.00 95.50 323 ALA A C 1
ATOM 2452 O O . ALA A 1 323 ? -16.304 10.959 18.242 1.00 95.50 323 ALA A O 1
ATOM 2453 N N . LEU A 1 324 ? -16.514 9.133 16.942 1.00 95.81 324 LEU A N 1
ATOM 2454 C CA . LEU A 1 324 ? -17.237 8.321 17.921 1.00 95.81 324 LEU A CA 1
ATOM 2455 C C . LEU A 1 324 ? -16.413 8.127 19.194 1.00 95.81 324 LEU A C 1
ATOM 2457 O O . LEU A 1 324 ? -16.931 8.294 20.295 1.00 95.81 324 LEU A O 1
ATOM 2461 N N . ARG A 1 325 ? -15.132 7.785 19.035 1.00 95.56 325 ARG A N 1
ATOM 2462 C CA . ARG A 1 325 ? -14.209 7.579 20.147 1.00 95.56 325 ARG A CA 1
ATOM 2463 C C . ARG A 1 325 ? -14.097 8.822 21.031 1.00 95.56 325 ARG A C 1
ATOM 2465 O O . ARG A 1 325 ? -14.346 8.724 22.227 1.00 95.56 325 ARG A O 1
ATOM 2472 N N . VAL A 1 326 ? -13.803 9.976 20.431 1.00 96.19 326 VAL A N 1
ATOM 2473 C CA . VAL A 1 326 ? -13.672 11.259 21.146 1.00 96.19 326 VAL A CA 1
ATOM 2474 C C . VAL A 1 326 ? -14.967 11.628 21.872 1.00 96.19 326 VAL A C 1
ATOM 2476 O O . VAL A 1 326 ? -14.931 12.086 23.011 1.00 96.19 326 VAL A O 1
ATOM 2479 N N . LEU A 1 327 ? -16.121 11.408 21.237 1.00 96.44 327 LEU A N 1
ATOM 2480 C CA . LEU A 1 327 ? -17.419 11.679 21.853 1.00 96.44 327 LEU A CA 1
ATOM 2481 C C . LEU A 1 327 ? -17.660 10.798 23.089 1.00 96.44 327 LEU A C 1
ATOM 2483 O O . LEU A 1 327 ? -18.135 11.291 24.110 1.00 96.44 327 LEU A O 1
ATOM 2487 N N . VAL A 1 328 ? -17.347 9.503 22.999 1.00 95.81 328 VAL A N 1
ATOM 2488 C CA . VAL A 1 328 ? -17.521 8.568 24.118 1.00 95.81 328 VAL A CA 1
ATOM 2489 C C . VAL A 1 328 ? -16.565 8.890 25.264 1.00 95.81 328 VAL A C 1
ATOM 2491 O O . VAL A 1 328 ? -16.994 8.878 26.414 1.00 95.81 328 VAL A O 1
ATOM 2494 N N . GLU A 1 329 ? -15.301 9.204 24.978 1.00 95.56 329 GLU A N 1
ATOM 2495 C CA . GLU A 1 329 ? -14.337 9.619 26.008 1.00 95.56 329 GLU A CA 1
ATOM 2496 C C . GLU A 1 329 ? -14.823 10.875 26.743 1.00 95.56 329 GLU A C 1
ATOM 2498 O O . GLU A 1 329 ? -14.878 10.886 27.970 1.00 95.56 329 GLU A O 1
ATOM 2503 N N . ALA A 1 330 ? -15.295 11.885 26.006 1.00 96.44 330 ALA A N 1
ATOM 2504 C CA . ALA A 1 330 ? -15.842 13.098 26.606 1.00 96.44 330 ALA A CA 1
ATOM 2505 C C . ALA A 1 330 ? -17.071 12.822 27.497 1.00 96.44 330 ALA A C 1
ATOM 2507 O O . ALA A 1 330 ? -17.195 13.407 28.573 1.00 96.44 330 ALA A O 1
ATOM 2508 N N . GLU A 1 331 ? -17.967 11.923 27.078 1.00 95.94 331 GLU A N 1
ATOM 2509 C CA . GLU A 1 331 ? -19.122 11.497 27.880 1.00 95.94 331 GLU A CA 1
ATOM 2510 C C . GLU A 1 331 ? -18.692 10.756 29.156 1.00 95.94 331 GLU A C 1
ATOM 2512 O O . GLU A 1 331 ? -19.249 10.996 30.228 1.00 95.94 331 GLU A O 1
ATOM 2517 N N . LEU A 1 332 ? -17.695 9.873 29.068 1.00 94.50 332 LEU A N 1
ATOM 2518 C CA . LEU A 1 332 ? -17.166 9.148 30.225 1.00 94.50 332 LEU A CA 1
ATOM 2519 C C . LEU A 1 332 ? -16.500 10.083 31.236 1.00 94.50 332 LEU A C 1
ATOM 2521 O O . LEU A 1 332 ? -16.726 9.939 32.441 1.00 94.50 332 LEU A O 1
ATOM 2525 N N . ASP A 1 333 ? -15.720 11.047 30.750 1.00 95.12 333 ASP A N 1
ATOM 2526 C CA . ASP A 1 333 ? -15.025 12.023 31.587 1.00 95.12 333 ASP A CA 1
ATOM 2527 C C . ASP A 1 333 ? -16.012 12.941 32.319 1.00 95.12 333 ASP A C 1
ATOM 2529 O O . ASP A 1 333 ? -15.859 13.194 33.516 1.00 95.12 333 ASP A O 1
ATOM 2533 N N . GLN A 1 334 ? -17.065 13.395 31.633 1.00 96.50 334 GLN A N 1
ATOM 2534 C CA . GLN A 1 334 ? -18.076 14.289 32.206 1.00 96.50 334 GLN A CA 1
ATOM 2535 C C . GLN A 1 334 ? -19.049 13.566 33.147 1.00 96.50 334 GLN A C 1
ATOM 2537 O O . GLN A 1 334 ? -19.469 14.134 34.155 1.00 96.50 334 GLN A O 1
ATOM 2542 N N . ASN A 1 335 ? -19.394 12.308 32.854 1.00 96.12 335 ASN A N 1
ATOM 2543 C CA . ASN A 1 335 ? -20.450 11.569 33.549 1.00 96.12 335 ASN A CA 1
ATOM 2544 C C . ASN A 1 335 ? -19.931 10.334 34.303 1.00 96.12 335 ASN A C 1
ATOM 2546 O O . ASN A 1 335 ? -20.641 9.338 34.443 1.00 96.12 335 ASN A O 1
ATOM 2550 N N . ARG A 1 336 ? -18.711 10.388 34.852 1.00 93.44 336 ARG A N 1
ATOM 2551 C CA . ARG A 1 336 ? -18.021 9.237 35.468 1.00 93.44 336 ARG A CA 1
ATOM 2552 C C . ARG A 1 336 ? -18.873 8.411 36.441 1.00 93.44 336 ARG A C 1
ATOM 2554 O O . ARG A 1 336 ? -18.827 7.185 36.403 1.00 93.44 336 ARG A O 1
ATOM 2561 N N . ALA A 1 337 ? -19.669 9.061 37.294 1.00 94.31 337 ALA A N 1
ATOM 2562 C CA . ALA A 1 337 ? -20.533 8.385 38.269 1.00 94.31 337 ALA A CA 1
ATOM 2563 C C . ALA A 1 337 ? -21.624 7.515 37.611 1.00 94.31 337 ALA A C 1
ATOM 2565 O O . ALA A 1 337 ? -21.953 6.451 38.128 1.00 94.31 337 ALA A O 1
ATOM 2566 N N . LYS A 1 338 ? -22.144 7.917 36.442 1.00 93.88 338 LYS A N 1
ATOM 2567 C CA . LYS A 1 338 ? -23.145 7.157 35.671 1.00 93.88 338 LYS A CA 1
ATOM 2568 C C . LYS A 1 338 ? -22.603 5.798 35.223 1.00 93.88 338 LYS A C 1
ATOM 2570 O O . LYS A 1 338 ? -23.353 4.824 35.200 1.00 93.88 338 LYS A O 1
ATOM 2575 N N . TYR A 1 339 ? -21.310 5.736 34.906 1.00 92.88 339 TYR A N 1
ATOM 2576 C CA . TYR A 1 339 ? -20.635 4.557 34.355 1.00 92.88 339 TYR A CA 1
ATOM 2577 C C . TYR A 1 339 ? -19.956 3.673 35.415 1.00 92.88 339 TYR A C 1
ATOM 2579 O O . TYR A 1 339 ? -19.457 2.597 35.087 1.00 92.88 339 TYR A O 1
ATOM 2587 N N . GLN A 1 340 ? -19.994 4.060 36.696 1.00 91.62 340 GLN A N 1
ATOM 2588 C CA . GLN A 1 340 ? -19.589 3.209 37.823 1.00 91.62 340 GLN A CA 1
ATOM 2589 C C . GLN A 1 340 ? -20.656 2.144 38.103 1.00 91.62 340 GLN A C 1
ATOM 2591 O O . GLN A 1 340 ? -21.397 2.202 39.084 1.00 91.62 340 GLN A O 1
ATOM 2596 N N . LYS A 1 341 ? -20.778 1.177 37.194 1.00 92.44 341 LYS A N 1
ATOM 2597 C CA . LYS A 1 341 ? -21.736 0.077 37.311 1.00 92.44 341 LYS A CA 1
ATOM 2598 C C . LYS A 1 341 ? -21.123 -1.137 38.020 1.00 92.44 341 LYS A C 1
ATOM 2600 O O . LYS A 1 341 ? -19.911 -1.328 37.945 1.00 92.44 341 LYS A O 1
ATOM 2605 N N . PRO A 1 342 ? -21.945 -2.001 38.650 1.00 87.75 342 PRO A N 1
ATOM 2606 C CA . PRO A 1 342 ? -21.454 -3.210 39.319 1.00 87.75 342 PRO A CA 1
ATOM 2607 C C . PRO A 1 342 ? -20.791 -4.220 38.372 1.00 87.75 342 PRO A C 1
ATOM 2609 O O . PRO A 1 342 ? -19.981 -5.030 38.812 1.00 87.75 342 PRO A O 1
ATOM 2612 N N . THR A 1 343 ? -21.144 -4.194 37.082 1.00 94.06 343 THR A N 1
ATOM 2613 C CA . THR A 1 343 ? -20.607 -5.102 36.063 1.00 94.06 343 THR A CA 1
ATOM 2614 C C . THR A 1 343 ? -20.196 -4.348 34.801 1.00 94.06 343 THR A C 1
ATOM 2616 O O . THR A 1 343 ? -20.753 -3.296 34.469 1.00 94.06 343 THR A O 1
ATOM 2619 N N . ALA A 1 344 ? -19.238 -4.916 34.065 1.00 93.38 344 ALA A N 1
ATOM 2620 C CA . ALA A 1 344 ? -18.807 -4.390 32.773 1.00 93.38 344 ALA A CA 1
ATOM 2621 C C . ALA A 1 344 ? -19.951 -4.369 31.747 1.00 93.38 344 ALA A C 1
ATOM 2623 O O . ALA A 1 344 ? -20.082 -3.402 31.002 1.00 93.38 344 ALA A O 1
ATOM 2624 N N . ASP A 1 345 ? -20.822 -5.381 31.753 1.00 92.94 345 ASP A N 1
ATOM 2625 C CA . ASP A 1 345 ? -21.995 -5.432 30.874 1.00 92.94 345 ASP A CA 1
ATOM 2626 C C . ASP A 1 345 ? -22.983 -4.302 31.153 1.00 92.94 345 ASP A C 1
ATOM 2628 O O . ASP A 1 345 ? -23.494 -3.687 30.220 1.00 92.94 345 ASP A O 1
ATOM 2632 N N . ALA A 1 346 ? -23.214 -3.970 32.426 1.00 93.69 346 ALA A N 1
ATOM 2633 C CA . ALA A 1 346 ? -24.073 -2.848 32.785 1.00 93.69 346 ALA A CA 1
ATOM 2634 C C . ALA A 1 346 ? -23.462 -1.507 32.347 1.00 93.69 346 ALA A C 1
ATOM 2636 O O . ALA A 1 346 ? -24.180 -0.641 31.855 1.00 93.69 346 ALA A O 1
ATOM 2637 N N . CYS A 1 347 ? -22.140 -1.333 32.472 1.00 93.88 347 CYS A N 1
ATOM 2638 C CA . CYS A 1 347 ? -21.452 -0.142 31.960 1.00 93.88 347 CYS A CA 1
ATOM 2639 C C . CYS A 1 347 ? -21.553 -0.050 30.427 1.00 93.88 347 CYS A C 1
ATOM 2641 O O . CYS A 1 347 ? -21.904 0.995 29.876 1.00 93.88 347 CYS A O 1
ATOM 2643 N N . ARG A 1 348 ? -21.336 -1.169 29.731 1.00 93.31 348 ARG A N 1
ATOM 2644 C CA . ARG A 1 348 ? -21.495 -1.267 28.279 1.00 93.31 348 ARG A CA 1
ATOM 2645 C C . ARG A 1 348 ? -22.922 -0.949 27.827 1.00 93.31 348 ARG A C 1
ATOM 2647 O O . ARG A 1 348 ? -23.082 -0.224 26.851 1.00 93.31 348 ARG A O 1
ATOM 2654 N N . ALA A 1 349 ? -23.941 -1.442 28.527 1.00 93.38 349 ALA A N 1
ATOM 2655 C CA . ALA A 1 349 ? -25.340 -1.168 28.202 1.00 93.38 349 ALA A CA 1
ATOM 2656 C C . ALA A 1 349 ? -25.674 0.332 28.288 1.00 93.38 349 ALA A C 1
ATOM 2658 O O . ALA A 1 349 ? -26.387 0.852 27.432 1.00 93.38 349 ALA A O 1
ATOM 2659 N N . GLU A 1 350 ? -25.111 1.049 29.265 1.00 95.38 350 GLU A N 1
ATOM 2660 C CA . GLU A 1 350 ? -25.252 2.510 29.353 1.00 95.38 350 GLU A CA 1
ATOM 2661 C C . GLU A 1 350 ? -24.563 3.235 28.201 1.00 95.38 350 GLU A C 1
ATOM 2663 O O . GLU A 1 350 ? -25.129 4.171 27.638 1.00 95.38 350 GLU A O 1
ATOM 2668 N N . LEU A 1 351 ? -23.358 2.800 27.817 1.00 94.12 351 LEU A N 1
ATOM 2669 C CA . LEU A 1 351 ? -22.663 3.352 26.652 1.00 94.12 351 LEU A CA 1
ATOM 2670 C C . LEU A 1 351 ? -23.461 3.116 25.367 1.00 94.12 351 LEU A C 1
ATOM 2672 O O . LEU A 1 351 ? -23.610 4.027 24.557 1.00 94.12 351 LEU A O 1
ATOM 2676 N N . GLN A 1 352 ? -24.032 1.923 25.195 1.00 93.44 352 GLN A N 1
ATOM 2677 C CA . GLN A 1 352 ? -24.921 1.620 24.073 1.00 93.44 352 GLN A CA 1
ATOM 2678 C C . GLN A 1 352 ? -26.168 2.510 24.089 1.00 93.44 352 GLN A C 1
ATOM 2680 O O . GLN A 1 352 ? -26.564 3.019 23.043 1.00 93.44 352 GLN A O 1
ATOM 2685 N N . ALA A 1 353 ? -26.780 2.724 25.257 1.00 93.62 353 ALA A N 1
ATOM 2686 C CA . ALA A 1 353 ? -27.934 3.606 25.398 1.00 93.62 353 ALA A CA 1
ATOM 2687 C C . ALA A 1 353 ? -27.581 5.060 25.046 1.00 93.62 353 ALA A C 1
ATOM 2689 O O . ALA A 1 353 ? -28.322 5.700 24.301 1.00 93.62 353 ALA A O 1
ATOM 2690 N N . PHE A 1 354 ? -26.427 5.558 25.504 1.00 94.88 354 PHE A N 1
ATOM 2691 C CA . PHE A 1 354 ? -25.913 6.873 25.125 1.00 94.88 354 PHE A CA 1
ATOM 2692 C C . PHE A 1 354 ? -25.709 6.977 23.611 1.00 94.88 354 PHE A C 1
ATOM 2694 O O . PHE A 1 354 ? -26.258 7.881 22.986 1.00 94.88 354 PHE A O 1
ATOM 2701 N N . VAL A 1 355 ? -24.995 6.030 23.000 1.00 94.25 355 VAL A N 1
ATOM 2702 C CA . VAL A 1 355 ? -24.729 6.035 21.553 1.00 94.25 355 VAL A CA 1
ATOM 2703 C C . VAL A 1 355 ? -26.032 6.003 20.750 1.00 94.25 355 VAL A C 1
ATOM 2705 O O . VAL A 1 355 ? -26.199 6.804 19.835 1.00 94.25 355 VAL A O 1
ATOM 2708 N N . ARG A 1 356 ? -26.997 5.157 21.131 1.00 91.94 356 ARG A N 1
ATOM 2709 C CA . ARG A 1 356 ? -28.320 5.080 20.482 1.00 91.94 356 ARG A CA 1
ATOM 2710 C C . ARG A 1 356 ? -29.167 6.336 20.678 1.00 91.94 356 ARG A C 1
ATOM 2712 O O . ARG A 1 356 ? -30.021 6.620 19.845 1.00 91.94 356 ARG A O 1
ATOM 2719 N N . SER A 1 357 ? -28.944 7.084 21.758 1.00 93.31 357 SER A N 1
ATOM 2720 C CA . SER A 1 357 ? -29.642 8.350 22.007 1.00 93.31 357 SER A CA 1
ATOM 2721 C C . SER A 1 357 ? -29.171 9.487 21.092 1.00 93.31 357 SER A C 1
ATOM 2723 O O . SER A 1 357 ? -29.875 10.484 20.961 1.00 93.31 357 SER A O 1
ATOM 2725 N N . GLN A 1 358 ? -28.013 9.338 20.436 1.00 93.69 358 GLN A N 1
ATOM 2726 C CA . GLN A 1 358 ? -27.426 10.347 19.558 1.00 93.69 358 GLN A CA 1
ATOM 2727 C C . GLN A 1 358 ? -27.852 10.111 18.098 1.00 93.69 358 GLN A C 1
ATOM 2729 O O . GLN A 1 358 ? -27.371 9.164 17.469 1.00 93.69 358 GLN A O 1
ATOM 2734 N N . PRO A 1 359 ? -28.673 10.987 17.483 1.00 88.62 359 PRO A N 1
ATOM 2735 C CA . PRO A 1 359 ? -29.145 10.783 16.108 1.00 88.62 359 PRO A CA 1
ATOM 2736 C C . PRO A 1 359 ? -28.007 10.693 15.079 1.00 88.62 359 PRO A C 1
ATOM 2738 O O . PRO A 1 359 ? -28.088 9.933 14.115 1.00 88.62 359 PRO A O 1
ATOM 2741 N N . GLY A 1 360 ? -26.913 11.431 15.306 1.00 88.56 360 GLY A N 1
ATOM 2742 C CA . GLY A 1 360 ? -25.726 11.427 14.444 1.00 88.56 360 GLY A CA 1
ATOM 2743 C C . GLY A 1 360 ? -24.906 10.130 14.478 1.00 88.56 360 GLY A C 1
ATOM 2744 O O . GLY A 1 360 ? -23.995 9.976 13.668 1.00 88.56 360 GLY A O 1
ATOM 2745 N N . LEU A 1 361 ? -25.217 9.194 15.383 1.00 90.88 361 LEU A N 1
ATOM 2746 C CA . LEU A 1 361 ? -24.517 7.915 15.539 1.00 90.88 361 LEU A CA 1
ATOM 2747 C C . LEU A 1 361 ? -25.321 6.708 15.042 1.00 90.88 361 LEU A C 1
ATOM 2749 O O . LEU A 1 361 ? -24.887 5.574 15.226 1.00 90.88 361 LEU A O 1
ATOM 2753 N N . ALA A 1 362 ? -26.442 6.917 14.344 1.00 86.25 362 ALA A N 1
ATOM 2754 C CA . ALA A 1 362 ? -27.260 5.830 13.789 1.00 86.25 362 ALA A CA 1
ATOM 2755 C C . ALA A 1 362 ? -26.492 4.884 12.835 1.00 86.25 362 ALA A C 1
ATOM 2757 O O . ALA A 1 362 ? -26.929 3.769 12.560 1.00 86.25 362 ALA A O 1
ATOM 2758 N N . TRP A 1 363 ? -25.338 5.318 12.323 1.00 86.00 363 TRP A N 1
ATOM 2759 C CA . TRP A 1 363 ? -24.450 4.519 11.481 1.00 86.00 363 TRP A CA 1
ATOM 2760 C C . TRP A 1 363 ? -23.624 3.479 12.264 1.00 86.00 363 TRP A C 1
ATOM 2762 O O . TRP A 1 363 ? -23.105 2.556 11.648 1.00 86.00 363 TRP A O 1
ATOM 2772 N N . VAL A 1 364 ? -23.486 3.590 13.594 1.00 86.19 364 VAL A N 1
ATOM 2773 C CA . VAL A 1 364 ? -22.640 2.697 14.419 1.00 86.19 364 VAL A CA 1
ATOM 2774 C C . VAL A 1 364 ? -23.080 1.232 14.328 1.00 86.19 364 VAL A C 1
ATOM 2776 O O . VAL A 1 364 ? -22.238 0.332 14.270 1.00 86.19 364 VAL A O 1
ATOM 2779 N N . ASP A 1 365 ? -24.392 1.008 14.251 1.00 74.94 365 ASP A N 1
ATOM 2780 C CA . ASP A 1 365 ? -24.998 -0.320 14.126 1.00 74.94 365 ASP A CA 1
ATOM 2781 C C . ASP A 1 365 ? -24.951 -0.864 12.683 1.00 74.94 365 ASP A C 1
ATOM 2783 O O . ASP A 1 365 ? -25.243 -2.037 12.444 1.00 74.94 365 ASP A O 1
ATOM 2787 N N . GLN A 1 366 ? -24.550 -0.046 11.702 1.00 69.69 366 GLN A N 1
ATOM 2788 C CA . GLN A 1 366 ? -24.365 -0.495 10.325 1.00 69.69 366 GLN A CA 1
ATOM 2789 C C . GLN A 1 366 ? -23.039 -1.255 10.219 1.00 69.69 366 GLN A C 1
ATOM 2791 O O . GLN A 1 366 ? -21.952 -0.679 10.138 1.00 69.69 366 GLN A O 1
ATOM 2796 N N . LEU A 1 367 ? -23.121 -2.586 10.210 1.00 59.72 367 LEU A N 1
ATOM 2797 C CA . LEU A 1 367 ? -21.981 -3.432 9.875 1.00 59.72 367 LEU A CA 1
ATOM 2798 C C . LEU A 1 367 ? -21.617 -3.208 8.402 1.00 59.72 367 LEU A C 1
ATOM 2800 O O . LEU A 1 367 ? -22.294 -3.699 7.499 1.00 59.72 367 LEU A O 1
ATOM 2804 N N . VAL A 1 368 ? -20.530 -2.473 8.151 1.00 55.69 368 VAL A N 1
ATOM 2805 C CA . VAL A 1 368 ? -19.902 -2.453 6.825 1.00 55.69 368 VAL A CA 1
ATOM 2806 C C . VAL A 1 368 ? -19.438 -3.883 6.531 1.00 55.69 368 VAL A C 1
ATOM 2808 O O . VAL A 1 368 ? -18.701 -4.438 7.355 1.00 55.69 368 VAL A O 1
ATOM 2811 N N . PRO A 1 369 ? -19.850 -4.500 5.406 1.00 52.31 369 PRO A N 1
ATOM 2812 C CA . PRO A 1 369 ? -19.454 -5.861 5.081 1.00 52.31 369 PRO A CA 1
ATOM 2813 C C . PRO A 1 369 ? -17.933 -5.988 5.135 1.00 52.31 369 PRO A C 1
ATOM 2815 O O . PRO A 1 369 ? -17.214 -5.324 4.386 1.00 52.31 369 PRO A O 1
ATOM 2818 N N . THR A 1 370 ? -17.416 -6.833 6.027 1.00 54.03 370 THR A N 1
ATOM 2819 C CA . THR A 1 370 ? -16.007 -7.215 5.967 1.00 54.03 370 THR A CA 1
ATOM 2820 C C . THR A 1 370 ? -15.779 -7.888 4.628 1.00 54.03 370 THR A C 1
ATOM 2822 O O . THR A 1 370 ? -16.512 -8.812 4.274 1.00 54.03 370 THR A O 1
ATOM 2825 N N . LEU A 1 371 ? -14.781 -7.422 3.871 1.00 55.22 371 LEU A N 1
ATOM 2826 C CA . LEU A 1 371 ? -14.423 -8.055 2.605 1.00 55.22 371 LEU A CA 1
ATOM 2827 C C . LEU A 1 371 ? -14.292 -9.560 2.852 1.00 55.22 371 LEU A C 1
ATOM 2829 O O . LEU A 1 371 ? -13.578 -9.970 3.766 1.00 55.22 371 LEU A O 1
ATOM 2833 N N . TRP A 1 372 ? -14.960 -10.387 2.049 1.00 47.28 372 TRP A N 1
ATOM 2834 C CA . TRP A 1 372 ? -14.981 -11.842 2.252 1.00 47.28 372 TRP A CA 1
ATOM 2835 C C . TRP A 1 372 ? -13.569 -12.438 2.379 1.00 47.28 372 TRP A C 1
ATOM 2837 O O . TRP A 1 372 ? -13.363 -13.408 3.098 1.00 47.28 372 TRP A O 1
ATOM 2847 N N . ARG A 1 373 ? -12.570 -11.817 1.736 1.00 50.25 373 ARG A N 1
ATOM 2848 C CA . ARG A 1 373 ? -11.147 -12.183 1.828 1.00 50.25 373 ARG A CA 1
ATOM 2849 C C . ARG A 1 373 ? -10.557 -11.968 3.223 1.00 50.25 373 ARG A C 1
ATOM 2851 O O . ARG A 1 373 ? -9.736 -12.763 3.656 1.00 50.25 373 ARG A O 1
ATOM 2858 N N . VAL A 1 374 ? -10.992 -10.932 3.936 1.00 52.03 374 VAL A N 1
ATOM 2859 C CA . VAL A 1 374 ? -10.605 -10.656 5.331 1.00 52.03 374 VAL A CA 1
ATOM 2860 C C . VAL A 1 374 ? -11.244 -11.678 6.277 1.00 52.03 374 VAL A C 1
ATOM 2862 O O . VAL A 1 374 ? -10.638 -12.080 7.268 1.00 52.03 374 VAL A O 1
ATOM 2865 N N . GLN A 1 375 ? -12.457 -12.135 5.958 1.00 49.34 375 GLN A N 1
ATOM 2866 C CA . GLN A 1 375 ? -13.212 -13.068 6.796 1.00 49.34 375 GLN A CA 1
ATOM 2867 C C . GLN A 1 375 ? -12.843 -14.542 6.553 1.00 49.34 375 GLN A C 1
ATOM 2869 O O . GLN A 1 375 ? -12.757 -15.316 7.503 1.00 49.34 375 GLN A O 1
ATOM 2874 N N . PHE A 1 376 ? -12.581 -14.926 5.302 1.00 52.19 376 PHE A N 1
ATOM 2875 C CA . PHE A 1 376 ? -12.393 -16.319 4.879 1.00 52.19 376 PHE A CA 1
ATOM 2876 C C . PHE A 1 376 ? -11.057 -16.589 4.176 1.00 52.19 376 PHE A C 1
ATOM 2878 O O . PHE A 1 376 ? -10.844 -17.706 3.713 1.00 52.19 376 PHE A O 1
ATOM 2885 N N . GLY A 1 377 ? -10.150 -15.613 4.071 1.00 51.44 377 GLY A N 1
ATOM 2886 C CA . GLY A 1 377 ? -8.950 -15.720 3.231 1.00 51.44 377 GLY A CA 1
ATOM 2887 C C . GLY A 1 377 ? -8.088 -16.952 3.510 1.00 51.44 377 GLY A C 1
ATOM 2888 O O . GLY A 1 377 ? -7.709 -17.661 2.578 1.00 51.44 377 GLY A O 1
ATOM 2889 N N . MET A 1 378 ? -7.871 -17.272 4.787 1.00 51.47 378 MET A N 1
ATOM 2890 C CA . MET A 1 378 ? -7.163 -18.491 5.189 1.00 51.47 378 MET A CA 1
ATOM 2891 C C . MET A 1 378 ? -7.935 -19.770 4.862 1.00 51.47 378 MET A C 1
ATOM 2893 O O . MET A 1 378 ? -7.341 -20.729 4.382 1.00 51.47 378 MET A O 1
ATOM 2897 N N . ASN A 1 379 ? -9.256 -19.781 5.045 1.00 48.88 379 ASN A N 1
ATOM 2898 C CA . ASN A 1 379 ? -10.092 -20.942 4.729 1.00 48.88 379 ASN A CA 1
ATOM 2899 C C . ASN A 1 379 ? -10.110 -21.225 3.225 1.00 48.88 379 ASN A C 1
ATOM 2901 O O . ASN A 1 379 ? -10.122 -22.380 2.820 1.00 48.88 379 ASN A O 1
ATOM 2905 N N . VAL A 1 380 ? -10.057 -20.180 2.399 1.00 54.53 380 VAL A N 1
ATOM 2906 C CA . VAL A 1 380 ? -9.970 -20.285 0.937 1.00 54.53 380 VAL A CA 1
ATOM 2907 C C . VAL A 1 380 ? -8.611 -20.839 0.522 1.00 54.53 380 VAL A C 1
ATOM 2909 O O . VAL A 1 380 ? -8.551 -21.734 -0.316 1.00 54.53 380 VAL A O 1
ATOM 2912 N N . LEU A 1 381 ? -7.523 -20.372 1.143 1.00 53.03 381 LEU A N 1
ATOM 2913 C CA . LEU A 1 381 ? -6.190 -20.925 0.905 1.00 53.03 381 LEU A CA 1
ATOM 2914 C C . LEU A 1 381 ? -6.115 -22.403 1.320 1.00 53.03 381 LEU A C 1
ATOM 2916 O O . LEU A 1 381 ? -5.631 -23.229 0.549 1.00 53.03 381 LEU A O 1
ATOM 2920 N N . TYR A 1 382 ? -6.637 -22.756 2.497 1.00 54.31 382 TYR A N 1
ATOM 2921 C CA . TYR A 1 382 ? -6.698 -24.144 2.955 1.00 54.31 382 TYR A CA 1
ATOM 2922 C C . TYR A 1 382 ? -7.587 -25.012 2.066 1.00 54.31 382 TYR A C 1
ATOM 2924 O O . TYR A 1 382 ? -7.199 -26.131 1.751 1.00 54.31 382 TYR A O 1
ATOM 2932 N N . ALA A 1 383 ? -8.732 -24.504 1.607 1.00 50.34 383 ALA A N 1
ATOM 2933 C CA . ALA A 1 383 ? -9.608 -25.215 0.682 1.00 50.34 383 ALA A CA 1
ATOM 2934 C C . ALA A 1 383 ? -8.944 -25.430 -0.685 1.00 50.34 383 ALA A C 1
ATOM 2936 O O . ALA A 1 383 ? -9.066 -26.512 -1.251 1.00 50.34 383 ALA A O 1
ATOM 2937 N N . ALA A 1 384 ? -8.196 -24.446 -1.193 1.00 50.47 384 ALA A N 1
ATOM 2938 C CA . ALA A 1 384 ? -7.425 -24.588 -2.425 1.00 50.47 384 ALA A CA 1
ATOM 2939 C C . ALA A 1 384 ? -6.307 -25.633 -2.274 1.00 50.47 384 ALA A C 1
ATOM 2941 O O . ALA A 1 384 ? -6.169 -26.512 -3.123 1.00 50.47 384 ALA A O 1
ATOM 2942 N N . LEU A 1 385 ? -5.551 -25.594 -1.171 1.00 49.47 385 LEU A N 1
ATOM 2943 C CA . LEU A 1 385 ? -4.515 -26.587 -0.865 1.00 49.47 385 LEU A CA 1
ATOM 2944 C C . LEU A 1 385 ? -5.107 -27.992 -0.692 1.00 49.47 385 LEU A C 1
ATOM 2946 O O . LEU A 1 385 ? -4.592 -28.949 -1.264 1.00 49.47 385 LEU A O 1
ATOM 2950 N N . ALA A 1 386 ? -6.214 -28.117 0.040 1.00 45.75 386 ALA A N 1
ATOM 2951 C CA . ALA A 1 386 ? -6.933 -29.373 0.203 1.00 45.75 386 ALA A CA 1
ATOM 2952 C C . ALA A 1 386 ? -7.480 -29.882 -1.136 1.00 45.75 386 ALA A C 1
ATOM 2954 O O . ALA A 1 386 ? -7.359 -31.065 -1.421 1.00 45.75 386 ALA A O 1
ATOM 2955 N N . GLY A 1 387 ? -8.007 -29.001 -1.989 1.00 43.25 387 GLY A N 1
ATOM 2956 C CA . GLY A 1 387 ? -8.452 -29.336 -3.341 1.00 43.25 387 GLY A CA 1
ATOM 2957 C C . GLY A 1 387 ? -7.316 -29.848 -4.226 1.00 43.25 387 GLY A C 1
ATOM 2958 O O . GLY A 1 387 ? -7.506 -30.823 -4.947 1.00 43.25 387 GLY A O 1
ATOM 2959 N N . ILE A 1 388 ? -6.116 -29.266 -4.122 1.00 50.00 388 ILE A N 1
ATOM 2960 C CA . ILE A 1 388 ? -4.915 -29.779 -4.799 1.00 50.00 388 ILE A CA 1
ATOM 2961 C C . ILE A 1 388 ? -4.561 -31.170 -4.265 1.00 50.00 388 ILE A C 1
ATOM 2963 O O . ILE A 1 388 ? -4.354 -32.081 -5.056 1.00 50.00 388 ILE A O 1
ATOM 2967 N N . VAL A 1 389 ? -4.530 -31.365 -2.945 1.00 48.53 389 VAL A N 1
ATOM 2968 C CA . VAL A 1 389 ? -4.208 -32.665 -2.329 1.00 48.53 389 VAL A CA 1
ATOM 2969 C C . VAL A 1 389 ? -5.237 -33.734 -2.704 1.00 48.53 389 VAL A C 1
ATOM 2971 O O . VAL A 1 389 ? -4.859 -34.821 -3.126 1.00 48.53 389 VAL A O 1
ATOM 2974 N N . ILE A 1 390 ? -6.531 -33.426 -2.617 1.00 46.34 390 ILE A N 1
ATOM 2975 C CA . ILE A 1 390 ? -7.626 -34.319 -3.019 1.00 46.34 390 ILE A CA 1
ATOM 2976 C C . ILE A 1 390 ? -7.551 -34.602 -4.519 1.00 46.34 390 ILE A C 1
ATOM 2978 O O . ILE A 1 390 ? -7.716 -35.748 -4.924 1.00 46.34 390 ILE A O 1
ATOM 2982 N N . GLY A 1 391 ? -7.239 -33.594 -5.335 1.00 46.19 391 GLY A N 1
ATOM 2983 C CA . GLY A 1 391 ? -6.989 -33.749 -6.764 1.00 46.19 391 GLY A CA 1
ATOM 2984 C C . GLY A 1 391 ? -5.828 -34.701 -7.040 1.00 46.19 391 GLY A C 1
ATOM 2985 O O . GLY A 1 391 ? -5.980 -35.608 -7.845 1.00 46.19 391 GLY A O 1
ATOM 2986 N N . LEU A 1 392 ? -4.706 -34.570 -6.327 1.00 52.03 392 LEU A N 1
ATOM 2987 C CA . LEU A 1 392 ? -3.545 -35.461 -6.439 1.00 52.03 392 LEU A CA 1
ATOM 2988 C C . LEU A 1 392 ? -3.856 -36.893 -5.971 1.00 52.03 392 LEU A C 1
ATOM 2990 O O . LEU A 1 392 ? -3.393 -37.850 -6.590 1.00 52.03 392 LEU A O 1
ATOM 2994 N N . ILE A 1 393 ? -4.658 -37.058 -4.916 1.00 50.06 393 ILE A N 1
ATOM 2995 C CA . ILE A 1 393 ? -5.086 -38.371 -4.407 1.00 50.06 393 ILE A CA 1
ATOM 2996 C C . ILE A 1 393 ? -6.068 -39.031 -5.380 1.00 50.06 393 ILE A C 1
ATOM 2998 O O . ILE A 1 393 ? -5.853 -40.173 -5.778 1.00 50.06 393 ILE A O 1
ATOM 3002 N N . GLY A 1 394 ? -7.109 -38.314 -5.808 1.00 49.16 394 GLY A N 1
ATOM 3003 C CA . GLY A 1 394 ? -8.072 -38.783 -6.806 1.00 49.16 394 GLY A CA 1
ATOM 3004 C C . GLY A 1 394 ? -7.399 -39.097 -8.143 1.00 49.16 394 GLY A C 1
ATOM 3005 O O . GLY A 1 394 ? -7.744 -40.077 -8.795 1.00 49.16 394 GLY A O 1
ATOM 3006 N N . TYR A 1 395 ? -6.365 -38.336 -8.499 1.00 51.91 395 TYR A N 1
ATOM 3007 C CA . TYR A 1 395 ? -5.508 -38.597 -9.648 1.00 51.91 395 TYR A CA 1
ATOM 3008 C C . TYR A 1 395 ? -4.684 -39.883 -9.491 1.00 51.91 395 TYR A C 1
ATOM 3010 O O . TYR A 1 395 ? -4.647 -40.703 -10.405 1.00 51.91 395 TYR A O 1
ATOM 3018 N N . GLY A 1 396 ? -4.079 -40.106 -8.320 1.00 56.41 396 GLY A N 1
ATOM 3019 C CA . GLY A 1 396 ? -3.376 -41.353 -8.000 1.00 56.41 396 GLY A CA 1
ATOM 3020 C C . GLY A 1 396 ? -4.290 -42.583 -8.033 1.00 56.41 396 GLY A C 1
ATOM 3021 O O . GLY A 1 396 ? -3.881 -43.641 -8.503 1.00 56.41 396 GLY A O 1
ATOM 3022 N N . TRP A 1 397 ? -5.544 -42.429 -7.607 1.00 52.69 397 TRP A N 1
ATOM 3023 C CA . TRP A 1 397 ? -6.565 -43.478 -7.681 1.00 52.69 397 TRP A CA 1
ATOM 3024 C C . TRP A 1 397 ? -7.055 -43.725 -9.114 1.00 52.69 397 TRP A C 1
ATOM 3026 O O . TRP A 1 397 ? -7.162 -44.878 -9.527 1.00 52.69 397 TRP A O 1
ATOM 3036 N N . GLY A 1 398 ? -7.273 -42.671 -9.907 1.00 51.69 398 GLY A N 1
ATOM 3037 C CA . GLY A 1 398 ? -7.614 -42.786 -11.330 1.00 51.69 398 GLY A CA 1
ATOM 3038 C C . GLY A 1 398 ? -6.511 -43.457 -12.155 1.00 51.69 398 GLY A C 1
ATOM 3039 O O . GLY A 1 398 ? -6.798 -44.239 -13.055 1.00 51.69 398 GLY A O 1
ATOM 3040 N N . LEU A 1 399 ? -5.241 -43.240 -11.798 1.00 50.81 399 LEU A N 1
ATOM 3041 C CA . LEU A 1 399 ? -4.100 -43.947 -12.390 1.00 50.81 399 LEU A CA 1
ATOM 3042 C C . LEU A 1 399 ? -4.063 -45.445 -12.057 1.00 50.81 399 LEU A C 1
ATOM 3044 O O . LEU A 1 399 ? -3.487 -46.203 -12.826 1.00 50.81 399 LEU A O 1
ATOM 3048 N N . ALA A 1 400 ? -4.651 -45.889 -10.945 1.00 54.94 400 ALA A N 1
ATOM 3049 C CA . ALA A 1 400 ? -4.676 -47.301 -10.558 1.00 54.94 400 ALA A CA 1
ATOM 3050 C C . ALA A 1 400 ? -5.847 -48.087 -11.183 1.00 54.94 400 ALA A C 1
ATOM 3052 O O . ALA A 1 400 ? -5.811 -49.315 -11.200 1.00 54.94 400 ALA A O 1
ATOM 3053 N N . ALA A 1 401 ? -6.872 -47.394 -11.694 1.00 54.59 401 ALA A N 1
ATOM 3054 C CA . ALA A 1 401 ? -8.138 -47.990 -12.131 1.00 54.59 401 ALA A CA 1
ATOM 3055 C C . ALA A 1 401 ? -8.258 -48.252 -13.650 1.00 54.59 401 ALA A C 1
ATOM 3057 O O . ALA A 1 401 ? -9.240 -48.853 -14.078 1.00 54.59 401 ALA A O 1
ATOM 3058 N N . PHE A 1 402 ? -7.287 -47.833 -14.473 1.00 50.59 402 PHE A N 1
ATOM 3059 C CA . PHE A 1 402 ? -7.345 -47.946 -15.941 1.00 50.59 402 PHE A CA 1
ATOM 3060 C C . PHE A 1 402 ? -6.137 -48.684 -16.527 1.00 50.59 402 PHE A C 1
ATOM 3062 O O . PHE A 1 402 ? -5.012 -48.409 -16.131 1.00 50.59 402 PHE A O 1
ATOM 3069 N N . ASP A 1 403 ? -6.351 -49.521 -17.553 1.00 55.09 403 ASP A N 1
ATOM 3070 C CA . ASP A 1 403 ? -5.337 -50.344 -18.258 1.00 55.09 403 ASP A CA 1
ATOM 3071 C C . ASP A 1 403 ? -4.364 -49.567 -19.191 1.00 55.09 403 ASP A C 1
ATOM 3073 O O . ASP A 1 403 ? -3.559 -50.153 -19.916 1.00 55.09 403 ASP A O 1
ATOM 3077 N N . GLY A 1 404 ? -4.335 -48.228 -19.110 1.00 55.88 404 GLY A N 1
ATOM 3078 C CA . GLY A 1 404 ? -3.294 -47.361 -19.693 1.00 55.88 404 GLY A CA 1
ATOM 3079 C C . GLY A 1 404 ? -2.351 -46.662 -18.687 1.00 55.88 404 GLY A C 1
ATOM 3080 O O . GLY A 1 404 ? -1.853 -45.576 -19.003 1.00 55.88 404 GLY A O 1
ATOM 3081 N N . PRO A 1 405 ? -2.078 -47.208 -17.483 1.00 53.91 405 PRO A N 1
ATOM 3082 C CA . PRO A 1 405 ? -1.591 -46.431 -16.342 1.00 53.91 405 PRO A CA 1
ATOM 3083 C C . PRO A 1 405 ? -0.104 -46.084 -16.462 1.00 53.91 405 PRO A C 1
ATOM 3085 O O . PRO A 1 405 ? 0.357 -45.070 -15.943 1.00 53.91 405 PRO A O 1
ATOM 3088 N N . LYS A 1 406 ? 0.658 -46.882 -17.221 1.00 57.19 406 LYS A N 1
ATOM 3089 C CA . LYS A 1 406 ? 2.098 -46.689 -17.416 1.00 57.19 406 LYS A CA 1
ATOM 3090 C C . LYS A 1 406 ? 2.402 -45.444 -18.251 1.00 57.19 406 LYS A C 1
ATOM 3092 O O . LYS A 1 406 ? 3.307 -44.704 -17.900 1.00 57.19 406 LYS A O 1
ATOM 3097 N N . ALA A 1 407 ? 1.647 -45.178 -19.320 1.00 52.31 407 ALA A N 1
ATOM 3098 C CA . ALA A 1 407 ? 1.918 -44.045 -20.210 1.00 52.31 407 ALA A CA 1
ATOM 3099 C C . ALA A 1 407 ? 1.628 -42.693 -19.536 1.00 52.31 407 ALA A C 1
ATOM 3101 O O . ALA A 1 407 ? 2.413 -41.755 -19.667 1.00 52.31 407 ALA A O 1
ATOM 3102 N N . LEU A 1 408 ? 0.539 -42.608 -18.767 1.00 53.53 408 LEU A N 1
ATOM 3103 C CA . LEU A 1 408 ? 0.179 -41.394 -18.037 1.00 53.53 408 LEU A CA 1
ATOM 3104 C C . LEU A 1 408 ? 1.053 -41.195 -16.786 1.00 53.53 408 LEU A C 1
ATOM 3106 O O . LEU A 1 408 ? 1.520 -40.082 -16.560 1.00 53.53 408 LEU A O 1
ATOM 3110 N N . ALA A 1 409 ? 1.369 -42.257 -16.033 1.00 57.31 409 ALA A N 1
ATOM 3111 C CA . ALA A 1 409 ? 2.330 -42.178 -14.928 1.00 57.31 409 ALA A CA 1
ATOM 3112 C C . ALA A 1 409 ? 3.728 -41.761 -15.413 1.00 57.31 409 ALA A C 1
ATOM 3114 O O . ALA A 1 409 ? 4.386 -40.954 -14.762 1.00 57.31 409 ALA A O 1
ATOM 3115 N N . VAL A 1 410 ? 4.160 -42.244 -16.583 1.00 56.28 410 VAL A N 1
ATOM 3116 C CA . VAL A 1 410 ? 5.403 -41.799 -17.227 1.00 56.28 410 VAL A CA 1
ATOM 3117 C C . VAL A 1 410 ? 5.305 -40.335 -17.653 1.00 56.28 410 VAL A C 1
ATOM 3119 O O . VAL A 1 410 ? 6.233 -39.585 -17.378 1.00 56.28 410 VAL A O 1
ATOM 3122 N N . ALA A 1 411 ? 4.197 -39.881 -18.246 1.00 51.84 411 ALA A N 1
ATOM 3123 C CA . ALA A 1 411 ? 4.025 -38.472 -18.613 1.00 51.84 411 ALA A CA 1
ATOM 3124 C C . ALA A 1 411 ? 4.087 -37.538 -17.390 1.00 51.84 411 ALA A C 1
ATOM 3126 O O . ALA A 1 411 ? 4.758 -36.509 -17.428 1.00 51.84 411 ALA A O 1
ATOM 3127 N N . VAL A 1 412 ? 3.458 -37.919 -16.276 1.00 58.19 412 VAL A N 1
ATOM 3128 C CA . VAL A 1 412 ? 3.524 -37.171 -15.009 1.00 58.19 412 VAL A CA 1
ATOM 3129 C C . VAL A 1 412 ? 4.917 -37.207 -14.424 1.00 58.19 412 VAL A C 1
ATOM 3131 O O . VAL A 1 412 ? 5.422 -36.166 -14.026 1.00 58.19 412 VAL A O 1
ATOM 3134 N N . ALA A 1 413 ? 5.552 -38.378 -14.380 1.00 58.59 413 ALA A N 1
ATOM 3135 C CA . ALA A 1 413 ? 6.918 -38.505 -13.898 1.00 58.59 413 ALA A CA 1
ATOM 3136 C C . ALA A 1 413 ? 7.862 -37.629 -14.729 1.00 58.59 413 ALA A C 1
ATOM 3138 O O . ALA A 1 413 ? 8.688 -36.931 -14.159 1.00 58.59 413 ALA A O 1
ATOM 3139 N N . VAL A 1 414 ? 7.690 -37.576 -16.052 1.00 56.38 414 VAL A N 1
ATOM 3140 C CA . VAL A 1 414 ? 8.445 -36.688 -16.946 1.00 56.38 414 VAL A CA 1
ATOM 3141 C C . VAL A 1 414 ? 8.174 -35.217 -16.632 1.00 56.38 414 VAL A C 1
ATOM 3143 O O . VAL A 1 414 ? 9.122 -34.440 -16.564 1.00 56.38 414 VAL A O 1
ATOM 3146 N N . VAL A 1 415 ? 6.922 -34.819 -16.381 1.00 57.88 415 VAL A N 1
ATOM 3147 C CA . VAL A 1 415 ? 6.594 -33.441 -15.976 1.00 57.88 415 VAL A CA 1
ATOM 3148 C C . VAL A 1 415 ? 7.199 -33.108 -14.612 1.00 57.88 415 VAL A C 1
ATOM 3150 O O . VAL A 1 415 ? 7.835 -32.071 -14.477 1.00 57.88 415 VAL A O 1
ATOM 3153 N N . VAL A 1 416 ? 7.063 -33.978 -13.611 1.00 63.22 416 VAL A N 1
ATOM 3154 C CA . VAL A 1 416 ? 7.603 -33.776 -12.257 1.00 63.22 416 VAL A CA 1
ATOM 3155 C C . VAL A 1 416 ? 9.128 -33.723 -12.283 1.00 63.22 416 VAL A C 1
ATOM 3157 O O . VAL A 1 416 ? 9.711 -32.799 -11.725 1.00 63.22 416 VAL A O 1
ATOM 3160 N N . VAL A 1 417 ? 9.785 -34.657 -12.975 1.00 60.88 417 VAL A N 1
ATOM 3161 C CA . VAL A 1 417 ? 11.242 -34.658 -13.166 1.00 60.88 417 VAL A CA 1
ATOM 3162 C C . VAL A 1 417 ? 11.680 -33.417 -13.940 1.00 60.88 417 VAL A C 1
ATOM 3164 O O . VAL A 1 417 ? 12.660 -32.785 -13.559 1.00 60.88 417 VAL A O 1
ATOM 3167 N N . GLY A 1 418 ? 10.933 -33.015 -14.970 1.00 53.44 418 GLY A N 1
ATOM 3168 C CA . GLY A 1 418 ? 11.167 -31.775 -15.705 1.00 53.44 418 GLY A CA 1
ATOM 3169 C C . GLY A 1 418 ? 11.064 -30.539 -14.808 1.00 53.44 418 GLY A C 1
ATOM 3170 O O . GLY A 1 418 ? 11.947 -29.689 -14.839 1.00 53.44 418 GLY A O 1
ATOM 3171 N N . LEU A 1 419 ? 10.046 -30.458 -13.948 1.00 59.91 419 LEU A N 1
ATOM 3172 C CA . LEU A 1 419 ? 9.877 -29.371 -12.981 1.00 59.91 419 LEU A CA 1
ATOM 3173 C C . LEU A 1 419 ? 10.995 -29.356 -11.933 1.00 59.91 419 LEU A C 1
ATOM 3175 O O . LEU A 1 419 ? 11.518 -28.286 -11.630 1.00 59.91 419 LEU A O 1
ATOM 3179 N N . ILE A 1 420 ? 11.405 -30.521 -11.418 1.00 65.00 420 ILE A N 1
ATOM 3180 C CA . ILE A 1 420 ? 12.552 -30.646 -10.507 1.00 65.00 420 ILE A CA 1
ATOM 3181 C C . ILE A 1 420 ? 13.827 -30.178 -11.208 1.00 65.00 420 ILE A C 1
ATOM 3183 O O . ILE A 1 420 ? 14.584 -29.399 -10.638 1.00 65.00 420 ILE A O 1
ATOM 3187 N N . PHE A 1 421 ? 14.054 -30.593 -12.454 1.00 66.38 421 PHE A N 1
ATOM 3188 C CA . PHE A 1 421 ? 15.213 -30.173 -13.236 1.00 66.38 421 PHE A CA 1
ATOM 3189 C C . PHE A 1 421 ? 15.224 -28.658 -13.474 1.00 66.38 421 PHE A C 1
ATOM 3191 O O . PHE A 1 421 ? 16.259 -28.019 -13.291 1.00 66.38 421 PHE A O 1
ATOM 3198 N N . VAL A 1 422 ? 14.078 -28.060 -13.816 1.00 68.81 422 VAL A N 1
ATOM 3199 C CA . VAL A 1 422 ? 13.922 -26.603 -13.954 1.00 68.81 422 VAL A CA 1
ATOM 3200 C C . VAL A 1 422 ? 14.189 -25.896 -12.625 1.00 68.81 422 VAL A C 1
ATOM 3202 O O . VAL A 1 422 ? 14.918 -24.907 -12.606 1.00 68.81 422 VAL A O 1
ATOM 3205 N N . ALA A 1 423 ? 13.659 -26.408 -11.511 1.00 68.31 423 ALA A N 1
ATOM 3206 C CA . ALA A 1 423 ? 13.875 -25.843 -10.182 1.00 68.31 423 ALA A CA 1
ATOM 3207 C C . ALA A 1 423 ? 15.350 -25.922 -9.759 1.00 68.31 423 ALA A C 1
ATOM 3209 O O . ALA A 1 423 ? 15.911 -24.925 -9.312 1.00 68.31 423 ALA A O 1
ATOM 3210 N N . LEU A 1 424 ? 16.007 -27.067 -9.958 1.00 69.88 424 LEU A N 1
ATOM 3211 C CA . LEU A 1 424 ? 17.437 -27.236 -9.689 1.00 69.88 424 LEU A CA 1
ATOM 3212 C C . LEU A 1 424 ? 18.284 -26.323 -10.581 1.00 69.88 424 LEU A C 1
ATOM 3214 O O . LEU A 1 424 ? 19.184 -25.652 -10.084 1.00 69.88 424 LEU A O 1
ATOM 3218 N N . SER A 1 425 ? 17.961 -26.234 -11.874 1.00 74.44 425 SER A N 1
ATOM 3219 C CA . SER A 1 425 ? 18.643 -25.341 -12.818 1.00 74.44 425 SER A CA 1
ATOM 3220 C C . SER A 1 425 ? 18.492 -23.874 -12.414 1.00 74.44 425 SER A C 1
ATOM 3222 O O . SER A 1 425 ? 19.467 -23.126 -12.427 1.00 74.44 425 SER A O 1
ATOM 3224 N N . TYR A 1 426 ? 17.287 -23.467 -12.004 1.00 79.56 426 TYR A N 1
ATOM 3225 C CA . TYR A 1 426 ? 17.017 -22.137 -11.463 1.00 79.56 426 TYR A CA 1
ATOM 3226 C C . TYR A 1 426 ? 17.863 -21.862 -10.221 1.00 79.56 426 TYR A C 1
ATOM 3228 O O . TYR A 1 426 ? 18.513 -20.824 -10.147 1.00 79.56 426 TYR A O 1
ATOM 3236 N N . VAL A 1 427 ? 17.887 -22.800 -9.274 1.00 78.88 427 VAL A N 1
ATOM 3237 C CA . VAL A 1 427 ? 18.637 -22.673 -8.024 1.00 78.88 427 VAL A CA 1
ATOM 3238 C C . VAL A 1 427 ? 20.136 -22.545 -8.294 1.00 78.88 427 VAL A C 1
ATOM 3240 O O . VAL A 1 427 ? 20.754 -21.608 -7.797 1.00 78.88 427 VAL A O 1
ATOM 3243 N N . VAL A 1 428 ? 20.719 -23.419 -9.119 1.00 78.19 428 VAL A N 1
ATOM 3244 C CA . VAL A 1 428 ? 22.144 -23.353 -9.491 1.00 78.19 428 VAL A CA 1
ATOM 3245 C C . VAL A 1 428 ? 22.464 -22.034 -10.193 1.00 78.19 428 VAL A C 1
ATOM 3247 O O . VAL A 1 428 ? 23.460 -21.384 -9.877 1.00 78.19 428 VAL A O 1
ATOM 3250 N N . TRP A 1 429 ? 21.606 -21.595 -11.116 1.00 82.81 429 TRP A N 1
ATOM 3251 C CA . TRP A 1 429 ? 21.833 -20.353 -11.847 1.00 82.81 429 TRP A CA 1
ATOM 3252 C C . TRP A 1 429 ? 21.696 -19.114 -10.960 1.00 82.81 429 TRP A C 1
ATOM 3254 O O . TRP A 1 429 ? 22.498 -18.185 -11.074 1.00 82.81 429 TRP A O 1
ATOM 3264 N N . LEU A 1 430 ? 20.723 -19.107 -10.046 1.00 84.06 430 LEU A N 1
ATOM 3265 C CA . LEU A 1 430 ? 20.576 -18.070 -9.033 1.00 84.06 430 LEU A CA 1
ATOM 3266 C C . LEU A 1 430 ? 21.816 -18.019 -8.137 1.00 84.06 430 LEU A C 1
ATOM 3268 O O . LEU A 1 430 ? 22.340 -16.929 -7.922 1.00 84.06 430 LEU A O 1
ATOM 3272 N N . ARG A 1 431 ? 22.324 -19.177 -7.689 1.00 85.19 431 ARG A N 1
ATOM 3273 C CA . ARG A 1 431 ? 23.533 -19.246 -6.861 1.00 85.19 431 ARG A CA 1
ATOM 3274 C C . ARG A 1 431 ? 24.749 -18.641 -7.543 1.00 85.19 431 ARG A C 1
ATOM 3276 O O . ARG A 1 431 ? 25.374 -17.750 -6.978 1.00 85.19 431 ARG A O 1
ATOM 3283 N N . GLY A 1 432 ? 25.009 -19.022 -8.792 1.00 83.12 432 GLY A N 1
ATOM 3284 C CA . GLY A 1 432 ? 26.107 -18.426 -9.555 1.00 83.12 432 GLY A CA 1
ATOM 3285 C C . GLY A 1 432 ? 25.956 -16.909 -9.741 1.00 83.12 432 GLY A C 1
ATOM 3286 O O . GLY A 1 432 ? 26.948 -16.192 -9.807 1.00 83.12 432 GLY A O 1
ATOM 3287 N N . ARG A 1 433 ? 24.723 -16.382 -9.801 1.00 84.75 433 ARG A N 1
ATOM 3288 C CA . ARG A 1 433 ? 24.485 -14.931 -9.869 1.00 84.75 433 ARG A CA 1
ATOM 3289 C C . ARG A 1 433 ? 24.722 -14.233 -8.532 1.00 84.75 433 ARG A C 1
ATOM 3291 O O . ARG A 1 433 ? 25.294 -13.149 -8.552 1.00 84.75 433 ARG A O 1
ATOM 3298 N N . GLU A 1 434 ? 24.303 -14.829 -7.419 1.00 85.19 434 GLU A N 1
ATOM 3299 C CA . GLU A 1 434 ? 24.511 -14.297 -6.062 1.00 85.19 434 GLU A CA 1
ATOM 3300 C C . GLU A 1 434 ? 25.999 -14.104 -5.746 1.00 85.19 434 GLU A C 1
ATOM 3302 O O . GLU A 1 434 ? 26.383 -13.030 -5.290 1.00 85.19 434 GLU A O 1
ATOM 3307 N N . GLU A 1 435 ? 26.849 -15.074 -6.093 1.00 84.38 435 GLU A N 1
ATOM 3308 C CA . GLU A 1 435 ? 28.305 -14.999 -5.871 1.00 84.38 435 GLU A CA 1
ATOM 3309 C C . GLU A 1 435 ? 28.982 -13.867 -6.661 1.00 84.38 435 GLU A C 1
ATOM 3311 O O . GLU A 1 435 ? 30.010 -13.329 -6.252 1.00 84.38 435 GLU A O 1
ATOM 3316 N N . THR A 1 436 ? 28.399 -13.480 -7.798 1.00 83.12 436 THR A N 1
ATOM 3317 C CA . THR A 1 436 ? 28.923 -12.410 -8.664 1.00 83.12 436 THR A CA 1
ATOM 3318 C C . THR A 1 436 ? 28.290 -11.043 -8.405 1.00 83.12 436 THR A C 1
ATOM 3320 O O . THR A 1 436 ? 28.645 -10.064 -9.070 1.00 83.12 436 THR A O 1
ATOM 3323 N N . ASP A 1 437 ? 27.330 -10.955 -7.478 1.00 83.75 437 ASP A N 1
ATOM 3324 C CA . ASP A 1 437 ? 26.652 -9.700 -7.184 1.00 83.75 437 ASP A CA 1
ATOM 3325 C C . ASP A 1 437 ? 27.613 -8.714 -6.509 1.00 83.75 437 ASP A C 1
ATOM 3327 O O . ASP A 1 437 ? 28.372 -9.085 -5.611 1.00 83.75 437 ASP A O 1
ATOM 3331 N N . PRO A 1 438 ? 27.577 -7.428 -6.886 1.00 78.50 438 PRO A N 1
ATOM 3332 C CA . PRO A 1 438 ? 28.543 -6.476 -6.375 1.00 78.50 438 PRO A CA 1
ATOM 3333 C C . PRO A 1 438 ? 28.319 -6.166 -4.888 1.00 78.50 438 PRO A C 1
ATOM 3335 O O . PRO A 1 438 ? 27.218 -5.812 -4.482 1.00 78.50 438 PRO A O 1
ATOM 3338 N N . GLN A 1 439 ? 29.388 -6.214 -4.093 1.00 79.75 439 GLN A N 1
ATOM 3339 C CA . GLN A 1 439 ? 29.350 -6.089 -2.626 1.00 79.75 439 GLN A CA 1
ATOM 3340 C C . GLN A 1 439 ? 29.867 -4.729 -2.109 1.00 79.75 439 GLN A C 1
ATOM 3342 O O . GLN A 1 439 ? 30.283 -4.599 -0.959 1.00 79.75 439 GLN A O 1
ATOM 3347 N N . ASN A 1 440 ? 29.867 -3.696 -2.955 1.00 77.75 440 ASN A N 1
ATOM 3348 C CA . ASN A 1 440 ? 30.447 -2.397 -2.612 1.00 77.75 440 ASN A CA 1
ATOM 3349 C C . ASN A 1 440 ? 29.617 -1.668 -1.545 1.00 77.75 440 ASN A C 1
ATOM 3351 O O . ASN A 1 440 ? 28.490 -1.242 -1.807 1.00 77.75 440 ASN A O 1
ATOM 3355 N N . ARG A 1 441 ? 30.204 -1.482 -0.358 1.00 77.19 441 ARG A N 1
ATOM 3356 C CA . ARG A 1 441 ? 29.632 -0.670 0.723 1.00 77.19 441 ARG A CA 1
ATOM 3357 C C . ARG A 1 441 ? 29.950 0.801 0.481 1.00 77.19 441 ARG A C 1
ATOM 3359 O O . ARG A 1 441 ? 31.114 1.169 0.348 1.00 77.19 441 ARG A O 1
ATOM 3366 N N . VAL A 1 442 ? 28.918 1.638 0.449 1.00 74.69 442 VAL A N 1
ATOM 3367 C CA . VAL A 1 442 ? 29.065 3.092 0.334 1.00 74.69 442 VAL A CA 1
ATOM 3368 C C . VAL A 1 442 ? 28.688 3.744 1.650 1.00 74.69 442 VAL A C 1
ATOM 3370 O O . VAL A 1 442 ? 27.632 3.464 2.216 1.00 74.69 442 VAL A O 1
ATOM 3373 N N . VAL A 1 443 ? 29.572 4.616 2.127 1.00 77.00 443 VAL A N 1
ATOM 3374 C CA . VAL A 1 443 ? 29.323 5.459 3.292 1.00 77.00 443 VAL A CA 1
ATOM 3375 C C . VAL A 1 443 ? 28.630 6.727 2.815 1.00 77.00 443 VAL A C 1
ATOM 3377 O O . VAL A 1 443 ? 29.134 7.429 1.939 1.00 77.00 443 VAL A O 1
ATOM 3380 N N . ILE A 1 444 ? 27.462 7.009 3.381 1.00 81.12 444 ILE A N 1
ATOM 3381 C CA . ILE A 1 444 ? 26.693 8.210 3.065 1.00 81.12 444 ILE A CA 1
ATOM 3382 C C . ILE A 1 444 ? 27.266 9.372 3.886 1.00 81.12 444 ILE A C 1
ATOM 3384 O O . ILE A 1 444 ? 27.400 9.231 5.104 1.00 81.12 444 ILE A O 1
ATOM 3388 N N . PRO A 1 445 ? 27.597 10.522 3.272 1.00 83.50 445 PRO A N 1
ATOM 3389 C CA . PRO A 1 445 ? 28.007 11.703 4.021 1.00 83.50 445 PRO A CA 1
ATOM 3390 C C . PRO A 1 445 ? 26.931 12.125 5.026 1.00 83.50 445 PRO A C 1
ATOM 3392 O O . PRO A 1 445 ? 25.744 12.151 4.692 1.00 83.50 445 PRO A O 1
ATOM 3395 N N . LEU A 1 446 ? 27.342 12.529 6.231 1.00 83.88 446 LEU A N 1
ATOM 3396 C CA . LEU A 1 446 ? 26.413 12.971 7.280 1.00 83.88 446 LEU A CA 1
ATOM 3397 C C . LEU A 1 446 ? 25.491 14.105 6.813 1.00 83.88 446 LEU A C 1
ATOM 3399 O O . LEU A 1 446 ? 24.309 14.094 7.133 1.00 83.88 446 LEU A O 1
ATOM 3403 N N . SER A 1 447 ? 25.994 15.035 5.999 1.00 83.88 447 SER A N 1
ATOM 3404 C CA . SER A 1 447 ? 25.197 16.134 5.442 1.00 83.88 447 SER A CA 1
ATOM 3405 C C . SER A 1 447 ? 24.052 15.656 4.541 1.00 83.88 447 SER A C 1
ATOM 3407 O O . SER A 1 447 ? 22.978 16.253 4.537 1.00 83.88 447 SER A O 1
ATOM 3409 N N . ALA A 1 448 ? 24.247 14.563 3.797 1.00 82.19 448 ALA A N 1
ATOM 3410 C CA . ALA A 1 448 ? 23.200 13.971 2.969 1.00 82.19 448 ALA A CA 1
ATOM 3411 C C . ALA A 1 448 ? 22.139 13.263 3.826 1.00 82.19 448 ALA A C 1
ATOM 3413 O O . ALA A 1 448 ? 20.950 13.388 3.542 1.00 82.19 448 ALA A O 1
ATOM 3414 N N . ILE A 1 449 ? 22.557 12.586 4.904 1.00 83.31 449 ILE A N 1
ATOM 3415 C CA . ILE A 1 449 ? 21.639 11.979 5.880 1.00 83.31 449 ILE A CA 1
ATOM 3416 C C . ILE A 1 449 ? 20.814 13.066 6.580 1.00 83.31 449 ILE A C 1
ATOM 3418 O O . ILE A 1 449 ? 19.592 12.971 6.615 1.00 83.31 449 ILE A O 1
ATOM 3422 N N . GLN A 1 450 ? 21.458 14.128 7.068 1.00 83.88 450 GLN A N 1
ATOM 3423 C CA . GLN A 1 450 ? 20.789 15.245 7.744 1.00 83.88 450 GLN A CA 1
ATOM 3424 C C . GLN A 1 450 ? 19.752 15.929 6.849 1.00 83.88 450 GLN A C 1
ATOM 3426 O O . GLN A 1 450 ? 18.688 16.315 7.324 1.00 83.88 450 GLN A O 1
ATOM 3431 N N . LYS A 1 451 ? 20.029 16.046 5.544 1.00 81.56 451 LYS A N 1
ATOM 3432 C CA . LYS A 1 451 ? 19.073 16.605 4.581 1.00 81.56 451 LYS A CA 1
ATOM 3433 C C . LYS A 1 451 ? 17.810 15.746 4.442 1.00 81.56 451 LYS A C 1
ATOM 3435 O O . LYS A 1 451 ? 16.730 16.308 4.312 1.00 81.56 451 LYS A O 1
ATOM 3440 N N . LEU A 1 452 ? 17.941 14.415 4.472 1.00 81.19 452 LEU A N 1
ATOM 3441 C CA . LEU A 1 452 ? 16.791 13.500 4.481 1.00 81.19 452 LEU A CA 1
ATOM 3442 C C . LEU A 1 452 ? 16.034 13.593 5.811 1.00 81.19 452 LEU A C 1
ATOM 3444 O O . LEU A 1 452 ? 14.832 13.831 5.823 1.00 81.19 452 LEU A O 1
ATOM 3448 N N . GLN A 1 453 ? 16.760 13.505 6.927 1.00 83.88 453 GLN A N 1
ATOM 3449 C CA . GLN A 1 453 ? 16.186 13.535 8.274 1.00 83.88 453 GLN A CA 1
ATOM 3450 C C . GLN A 1 453 ? 15.453 14.841 8.596 1.00 83.88 453 GLN A C 1
ATOM 3452 O O . GLN A 1 453 ? 14.483 14.819 9.340 1.00 83.88 453 GLN A O 1
ATOM 3457 N N . GLY A 1 454 ? 15.870 15.976 8.023 1.00 77.31 454 GLY A N 1
ATOM 3458 C CA . GLY A 1 454 ? 15.203 17.264 8.239 1.00 77.31 454 GLY A CA 1
ATOM 3459 C C . GLY A 1 454 ? 13.757 17.331 7.730 1.00 77.31 454 GLY A C 1
ATOM 3460 O O . GLY A 1 454 ? 13.041 18.265 8.076 1.00 77.31 454 GLY A O 1
ATOM 3461 N N . HIS A 1 455 ? 13.339 16.366 6.907 1.00 73.69 455 HIS A N 1
ATOM 3462 C CA . HIS A 1 455 ? 11.992 16.266 6.341 1.00 73.69 455 HIS A CA 1
ATOM 3463 C C . HIS A 1 455 ? 11.248 15.002 6.818 1.00 73.69 455 HIS A C 1
ATOM 3465 O O . HIS A 1 455 ? 10.083 14.812 6.475 1.00 73.69 455 HIS A O 1
ATOM 3471 N N . GLU A 1 456 ? 11.902 14.153 7.613 1.00 82.81 456 GLU A N 1
ATOM 3472 C CA . GLU A 1 456 ? 11.343 12.924 8.184 1.00 82.81 456 GLU A CA 1
ATOM 3473 C C . GLU A 1 456 ? 10.804 13.176 9.593 1.00 82.81 456 GLU A C 1
ATOM 3475 O O . GLU A 1 456 ? 11.209 14.118 10.272 1.00 82.81 456 GLU A O 1
ATOM 3480 N N . ASP A 1 457 ? 9.900 12.311 10.049 1.00 84.12 457 ASP A N 1
ATOM 3481 C CA . ASP A 1 457 ? 9.472 12.217 11.449 1.00 84.12 457 ASP A CA 1
ATOM 3482 C C . ASP A 1 457 ? 8.876 13.524 12.013 1.00 84.12 457 ASP A C 1
ATOM 3484 O O . ASP A 1 457 ? 8.908 13.786 13.215 1.00 84.12 457 ASP A O 1
ATOM 3488 N N . THR A 1 458 ? 8.287 14.347 11.137 1.00 82.56 458 THR A N 1
ATOM 3489 C CA . THR A 1 458 ? 7.669 15.640 11.493 1.00 82.56 458 THR A CA 1
ATOM 3490 C C . THR A 1 458 ? 6.256 15.502 12.067 1.00 82.56 458 THR A C 1
ATOM 3492 O O . THR A 1 458 ? 5.739 16.425 12.698 1.00 82.56 458 THR A O 1
ATOM 3495 N N . GLN A 1 459 ? 5.618 14.351 11.862 1.00 87.94 459 GLN A N 1
ATOM 3496 C CA . GLN A 1 459 ? 4.312 13.992 12.409 1.00 87.94 459 GLN A CA 1
ATOM 3497 C C . GLN A 1 459 ? 4.275 12.481 12.708 1.00 87.94 459 GLN A C 1
ATOM 3499 O O . GLN A 1 459 ? 5.239 11.770 12.441 1.00 87.94 459 GLN A O 1
ATOM 3504 N N . LEU A 1 460 ? 3.177 11.981 13.290 1.00 92.19 460 LEU A N 1
ATOM 3505 C CA . LEU A 1 460 ? 3.065 10.572 13.703 1.00 92.19 460 LEU A CA 1
ATOM 3506 C C . LEU A 1 460 ? 3.236 9.594 12.534 1.00 92.19 460 LEU A C 1
ATOM 3508 O O . LEU A 1 460 ? 3.829 8.531 12.700 1.00 92.19 460 LEU A O 1
ATOM 3512 N N . GLN A 1 461 ? 2.664 9.945 11.387 1.00 94.38 461 GLN A N 1
ATOM 3513 C CA . GLN A 1 461 ? 2.771 9.166 10.165 1.00 94.38 461 GLN A CA 1
ATOM 3514 C C . GLN A 1 461 ? 3.902 9.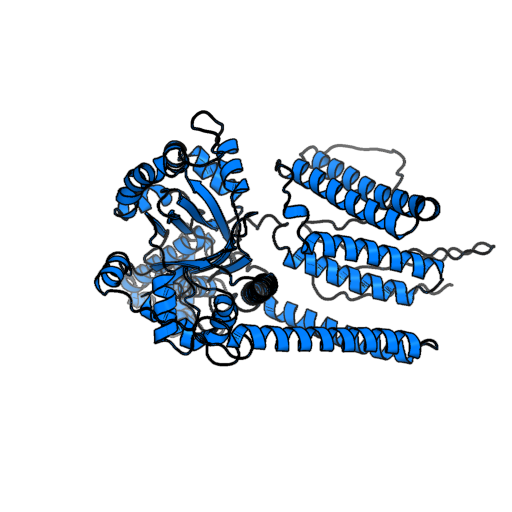703 9.291 1.00 94.38 461 GLN A C 1
ATOM 3516 O O . GLN A 1 461 ? 4.105 10.914 9.206 1.00 94.38 461 GLN A O 1
ATOM 3521 N N . ASN A 1 462 ? 4.540 8.811 8.550 1.00 93.75 462 ASN A N 1
ATOM 3522 C CA . ASN A 1 462 ? 5.606 9.098 7.607 1.00 93.75 462 ASN A CA 1
ATOM 3523 C C . ASN A 1 462 ? 5.377 8.401 6.265 1.00 93.75 462 ASN A C 1
ATOM 3525 O O . ASN A 1 462 ? 4.570 7.473 6.142 1.00 93.75 462 ASN A O 1
ATOM 3529 N N . HIS A 1 463 ? 6.145 8.840 5.272 1.00 94.44 463 HIS A N 1
ATOM 3530 C CA . HIS A 1 463 ? 6.162 8.277 3.934 1.00 94.44 463 HIS A CA 1
ATOM 3531 C C . HIS A 1 463 ? 7.581 7.885 3.531 1.00 94.44 463 HIS A C 1
ATOM 3533 O O . HIS A 1 463 ? 8.532 8.645 3.700 1.00 94.44 463 HIS A O 1
ATOM 3539 N N . LEU A 1 464 ? 7.728 6.679 2.989 1.00 94.25 464 LEU A N 1
ATOM 3540 C CA . LEU A 1 464 ? 8.984 6.173 2.459 1.00 94.25 464 LEU A CA 1
ATOM 3541 C C . LEU A 1 464 ? 8.852 5.933 0.963 1.00 94.25 464 LEU A C 1
ATOM 3543 O O . LEU A 1 464 ? 8.019 5.144 0.517 1.00 94.25 464 LEU A O 1
ATOM 3547 N N . VAL A 1 465 ? 9.776 6.529 0.214 1.00 95.06 465 VAL A N 1
ATOM 3548 C CA . VAL A 1 465 ? 9.965 6.273 -1.210 1.00 95.06 465 VAL A CA 1
ATOM 3549 C C . VAL A 1 465 ? 11.339 5.679 -1.431 1.00 95.06 465 VAL A C 1
ATOM 3551 O O . VAL A 1 465 ? 12.344 6.301 -1.100 1.00 95.06 465 VAL A O 1
ATOM 3554 N N . SER A 1 466 ? 11.401 4.504 -2.045 1.00 94.56 466 SER A N 1
ATOM 3555 C CA . SER A 1 466 ? 12.651 3.864 -2.452 1.00 94.56 466 SER A CA 1
ATOM 3556 C C . SER A 1 466 ? 12.588 3.506 -3.928 1.00 94.56 466 SER A C 1
ATOM 3558 O O . SER A 1 466 ? 11.616 2.911 -4.392 1.00 94.56 466 SER A O 1
ATOM 3560 N N . ILE A 1 467 ? 13.635 3.852 -4.677 1.00 93.56 467 ILE A N 1
ATOM 3561 C CA . ILE A 1 467 ? 13.794 3.415 -6.061 1.00 93.56 467 ILE A CA 1
ATOM 3562 C C . ILE A 1 467 ? 15.139 2.728 -6.270 1.00 93.56 467 ILE A C 1
ATOM 3564 O O . ILE A 1 467 ? 16.200 3.243 -5.918 1.00 93.56 467 ILE A O 1
ATOM 3568 N N . THR A 1 468 ? 15.089 1.551 -6.885 1.00 93.94 468 THR A N 1
ATOM 3569 C CA . THR A 1 468 ? 16.264 0.730 -7.191 1.00 93.94 468 THR A CA 1
ATOM 3570 C C . THR A 1 468 ? 16.193 0.206 -8.620 1.00 93.94 468 THR A C 1
ATOM 3572 O O . THR A 1 468 ? 15.114 0.073 -9.197 1.00 93.94 468 THR A O 1
ATOM 3575 N N . ASN A 1 469 ? 17.345 -0.095 -9.217 1.00 93.19 469 ASN A N 1
ATOM 3576 C CA . ASN A 1 469 ? 17.401 -0.755 -10.517 1.00 93.19 469 ASN A CA 1
ATOM 3577 C C . ASN A 1 469 ? 17.284 -2.266 -10.313 1.00 93.19 469 ASN A C 1
ATOM 3579 O O . ASN A 1 469 ? 17.938 -2.826 -9.436 1.00 93.19 469 ASN A O 1
ATOM 3583 N N . VAL A 1 470 ? 16.510 -2.952 -11.146 1.00 92.12 470 VAL A N 1
ATOM 3584 C CA . VAL A 1 470 ? 16.525 -4.417 -11.182 1.00 92.12 470 VAL A CA 1
ATOM 3585 C C . VAL A 1 470 ? 17.872 -4.865 -11.755 1.00 92.12 470 VAL A C 1
ATOM 3587 O O . VAL A 1 470 ? 18.356 -4.308 -12.744 1.00 92.12 470 VAL A O 1
ATOM 3590 N N . LYS A 1 471 ? 18.504 -5.854 -11.115 1.00 90.88 471 LYS A N 1
ATOM 3591 C CA . LYS A 1 471 ? 19.764 -6.445 -11.587 1.00 90.88 471 LYS A CA 1
ATOM 3592 C C . LYS A 1 471 ? 19.595 -6.976 -13.015 1.00 90.88 471 LYS A C 1
ATOM 3594 O O . LYS A 1 471 ? 18.520 -7.433 -13.401 1.00 90.88 471 LYS A O 1
ATOM 3599 N N . ALA A 1 472 ? 20.667 -6.918 -13.802 1.00 87.12 472 ALA A N 1
ATOM 3600 C CA . ALA A 1 472 ? 20.617 -7.271 -15.216 1.00 87.12 472 ALA A CA 1
ATOM 3601 C C . ALA A 1 472 ? 20.202 -8.738 -15.450 1.00 87.12 472 ALA A C 1
ATOM 3603 O O . ALA A 1 472 ? 20.624 -9.648 -14.733 1.00 87.12 472 ALA A O 1
ATOM 3604 N N . GLY A 1 473 ? 19.432 -8.958 -16.518 1.00 82.94 473 GLY A N 1
ATOM 3605 C CA . GLY A 1 473 ? 18.988 -10.278 -16.966 1.00 82.94 473 GLY A CA 1
ATOM 3606 C C . GLY A 1 473 ? 17.530 -10.593 -16.624 1.00 82.94 473 GLY A C 1
ATOM 3607 O O . GLY A 1 473 ? 16.991 -10.186 -15.596 1.00 82.94 473 GLY A O 1
ATOM 3608 N N . TRP A 1 474 ? 16.885 -11.367 -17.498 1.00 82.38 474 TRP A N 1
ATOM 3609 C CA . TRP A 1 474 ? 15.475 -11.735 -17.354 1.00 82.38 474 TRP A CA 1
ATOM 3610 C C . TRP A 1 474 ? 15.205 -12.588 -16.107 1.00 82.38 474 TRP A C 1
ATOM 3612 O O . TRP A 1 474 ? 14.125 -12.481 -15.534 1.00 82.38 474 TRP A O 1
ATOM 3622 N N . LEU A 1 475 ? 16.188 -13.371 -15.639 1.00 85.62 475 LEU A N 1
ATOM 3623 C CA . LEU A 1 475 ? 16.077 -14.192 -14.429 1.00 85.62 475 LEU A CA 1
ATOM 3624 C C . LEU A 1 475 ? 15.688 -13.362 -13.200 1.00 85.62 475 LEU A C 1
ATOM 3626 O O . LEU A 1 475 ? 14.761 -13.726 -12.479 1.00 85.62 475 LEU A O 1
ATOM 3630 N N . ARG A 1 476 ? 16.388 -12.246 -12.962 1.00 87.31 476 ARG A N 1
ATOM 3631 C CA . ARG A 1 476 ? 16.163 -11.374 -11.797 1.00 87.31 476 ARG A CA 1
ATOM 3632 C C . ARG A 1 476 ? 14.814 -10.673 -11.889 1.00 87.31 476 ARG A C 1
ATOM 3634 O O . ARG A 1 476 ? 14.095 -10.601 -10.899 1.00 87.31 476 ARG A O 1
ATOM 3641 N N . LEU A 1 477 ? 14.427 -10.240 -13.090 1.00 86.94 477 LEU A N 1
ATOM 3642 C CA . LEU A 1 477 ? 13.114 -9.641 -13.323 1.00 86.94 477 LEU A CA 1
ATOM 3643 C C . LEU A 1 477 ? 11.969 -10.646 -13.120 1.00 86.94 477 LEU A C 1
ATOM 3645 O O . LEU A 1 477 ? 10.978 -10.308 -12.475 1.00 86.94 477 LEU A O 1
ATOM 3649 N N . LEU A 1 478 ? 12.087 -11.871 -13.645 1.00 83.88 478 LEU A N 1
ATOM 3650 C CA . LEU A 1 478 ? 11.077 -12.913 -13.443 1.00 83.88 478 LEU A CA 1
ATOM 3651 C C . LEU A 1 478 ? 11.006 -13.351 -11.980 1.00 83.88 478 LEU A C 1
ATOM 3653 O O . LEU A 1 478 ? 9.905 -13.481 -11.454 1.00 83.88 478 LEU A O 1
ATOM 3657 N N . THR A 1 479 ? 12.154 -13.507 -11.316 1.00 86.19 479 THR A N 1
ATOM 3658 C CA . THR A 1 479 ? 12.217 -13.820 -9.880 1.00 86.19 479 THR A CA 1
ATOM 3659 C C . THR A 1 479 ? 11.521 -12.739 -9.064 1.00 86.19 479 THR A C 1
ATOM 3661 O O . THR A 1 479 ? 10.626 -13.051 -8.287 1.00 86.19 479 THR A O 1
ATOM 3664 N N . LEU A 1 480 ? 11.857 -11.465 -9.293 1.00 87.62 480 LEU A N 1
ATOM 3665 C CA . LEU A 1 480 ? 11.214 -10.338 -8.622 1.00 87.62 480 LEU A CA 1
ATOM 3666 C C . LEU A 1 480 ? 9.697 -10.354 -8.838 1.00 87.62 480 LEU A C 1
ATOM 3668 O O . LEU A 1 480 ? 8.941 -10.247 -7.879 1.00 87.62 480 LEU A O 1
ATOM 3672 N N . ARG A 1 481 ? 9.232 -10.534 -10.080 1.00 85.31 481 ARG A N 1
ATOM 3673 C CA . ARG A 1 481 ? 7.794 -10.617 -10.377 1.00 85.31 481 ARG A CA 1
ATOM 3674 C C . ARG A 1 481 ? 7.122 -11.784 -9.652 1.00 85.31 481 ARG A C 1
ATOM 3676 O O . ARG A 1 481 ? 6.056 -11.585 -9.081 1.00 85.31 481 ARG A O 1
ATOM 3683 N N . ALA A 1 482 ? 7.735 -12.967 -9.641 1.00 80.06 482 ALA A N 1
ATOM 3684 C CA . ALA A 1 482 ? 7.203 -14.138 -8.944 1.00 80.06 482 ALA A CA 1
ATOM 3685 C C . ALA A 1 482 ? 7.111 -13.908 -7.426 1.00 80.06 482 ALA A C 1
ATOM 3687 O O . ALA A 1 482 ? 6.077 -14.195 -6.822 1.00 80.06 482 ALA A O 1
ATOM 3688 N N . VAL A 1 483 ? 8.150 -13.320 -6.823 1.00 84.62 483 VAL A N 1
ATOM 3689 C CA . VAL A 1 483 ? 8.160 -12.940 -5.403 1.00 84.62 483 VAL A CA 1
ATOM 3690 C C . VAL A 1 483 ? 7.058 -11.923 -5.103 1.00 84.62 483 VAL A C 1
ATOM 3692 O O . VAL A 1 483 ? 6.315 -12.101 -4.143 1.00 84.62 483 VAL A O 1
ATOM 3695 N N . LEU A 1 484 ? 6.894 -10.889 -5.931 1.00 84.00 484 LEU A N 1
ATOM 3696 C CA . LEU A 1 484 ? 5.849 -9.880 -5.734 1.00 84.00 484 LEU A CA 1
ATOM 3697 C C . LEU A 1 484 ? 4.440 -10.466 -5.877 1.00 84.00 484 LEU A C 1
ATOM 3699 O O . LEU A 1 484 ? 3.565 -10.125 -5.087 1.00 84.00 484 LEU A O 1
ATOM 3703 N N . VAL A 1 485 ? 4.221 -11.402 -6.806 1.00 78.56 485 VAL A N 1
ATOM 3704 C CA . VAL A 1 485 ? 2.953 -12.145 -6.893 1.00 78.56 485 VAL A CA 1
ATOM 3705 C C . VAL A 1 485 ? 2.697 -12.929 -5.605 1.00 78.56 485 VAL A C 1
ATOM 3707 O O . VAL A 1 485 ? 1.600 -12.843 -5.054 1.00 78.56 485 VAL A O 1
ATOM 3710 N N . ALA A 1 486 ? 3.700 -13.643 -5.087 1.00 77.62 486 ALA A N 1
ATOM 3711 C CA . ALA A 1 486 ? 3.575 -14.381 -3.831 1.00 77.62 486 ALA A CA 1
ATOM 3712 C C . ALA A 1 486 ? 3.265 -13.449 -2.646 1.00 77.62 486 ALA A C 1
ATOM 3714 O O . ALA A 1 486 ? 2.351 -13.727 -1.872 1.00 77.62 486 ALA A O 1
ATOM 3715 N N . ILE A 1 487 ? 3.954 -12.310 -2.540 1.00 80.31 487 ILE A N 1
ATOM 3716 C CA . ILE A 1 487 ? 3.694 -11.295 -1.508 1.00 80.31 487 ILE A CA 1
ATOM 3717 C C . ILE A 1 487 ? 2.280 -10.727 -1.643 1.00 80.31 487 ILE A C 1
ATOM 3719 O O . ILE A 1 487 ? 1.576 -10.624 -0.646 1.00 80.31 487 ILE A O 1
ATOM 3723 N N . ASN A 1 488 ? 1.828 -10.401 -2.855 1.00 79.75 488 ASN A N 1
ATOM 3724 C CA . ASN A 1 488 ? 0.480 -9.882 -3.094 1.00 79.75 488 ASN A CA 1
ATOM 3725 C C . ASN A 1 488 ? -0.604 -10.894 -2.688 1.00 79.75 488 ASN A C 1
ATOM 3727 O O . ASN A 1 488 ? -1.628 -10.520 -2.120 1.00 79.75 488 ASN A O 1
ATOM 3731 N N . LEU A 1 489 ? -0.380 -12.186 -2.948 1.00 70.00 489 LEU A N 1
ATOM 3732 C CA . LEU A 1 489 ? -1.267 -13.256 -2.492 1.00 70.00 489 LEU A CA 1
ATOM 3733 C C . LEU A 1 489 ? -1.295 -13.348 -0.965 1.00 70.00 489 LEU A C 1
ATOM 3735 O O . LEU A 1 489 ? -2.373 -13.334 -0.374 1.00 70.00 489 LEU A O 1
ATOM 3739 N N . LEU A 1 490 ? -0.124 -13.391 -0.325 1.00 71.75 490 LEU A N 1
ATOM 3740 C CA . LEU A 1 490 ? -0.018 -13.435 1.133 1.00 71.75 490 LEU A CA 1
ATOM 3741 C C . LEU A 1 490 ? -0.674 -12.208 1.779 1.00 71.75 490 LEU A C 1
ATOM 3743 O O . LEU A 1 490 ? -1.440 -12.354 2.727 1.00 71.75 490 LEU A O 1
ATOM 3747 N N . ALA A 1 491 ? -0.465 -11.014 1.225 1.00 72.25 491 ALA A N 1
ATOM 3748 C CA . ALA A 1 491 ? -1.073 -9.784 1.717 1.00 72.25 491 ALA A CA 1
ATOM 3749 C C . ALA A 1 491 ? -2.609 -9.835 1.658 1.00 72.25 491 ALA A C 1
ATOM 3751 O O . ALA A 1 491 ? -3.287 -9.477 2.617 1.00 72.25 491 ALA A O 1
ATOM 3752 N N . ARG A 1 492 ? -3.172 -10.344 0.554 1.00 68.12 492 ARG A N 1
ATOM 3753 C CA . ARG A 1 492 ? -4.627 -10.409 0.339 1.00 68.12 492 ARG A CA 1
ATOM 3754 C C . ARG A 1 492 ? -5.348 -11.451 1.194 1.00 68.12 492 ARG A C 1
ATOM 3756 O O . ARG A 1 492 ? -6.561 -11.333 1.355 1.00 68.12 492 ARG A O 1
ATOM 3763 N N . PHE A 1 493 ? -4.647 -12.475 1.676 1.00 60.84 493 PHE A N 1
ATOM 3764 C CA . PHE A 1 493 ? -5.271 -13.622 2.345 1.00 60.84 493 PHE A CA 1
ATOM 3765 C C . PHE A 1 493 ? -4.837 -13.828 3.792 1.00 60.84 493 PHE A C 1
ATOM 3767 O O . PHE A 1 493 ? -5.632 -14.307 4.597 1.00 60.84 493 PHE A O 1
ATOM 3774 N N . VAL A 1 494 ? -3.600 -13.462 4.118 1.00 59.75 494 VAL A N 1
ATOM 3775 C CA . VAL A 1 494 ? -2.989 -13.688 5.431 1.00 59.75 494 VAL A CA 1
ATOM 3776 C C . VAL A 1 494 ? -2.889 -12.370 6.196 1.00 59.75 494 VAL A C 1
ATOM 3778 O O . VAL A 1 494 ? -3.307 -12.296 7.347 1.00 59.75 494 VAL A O 1
ATOM 3781 N N . ALA A 1 495 ? -2.423 -11.306 5.540 1.00 58.88 495 ALA A N 1
ATOM 3782 C CA . ALA A 1 495 ? -2.130 -10.017 6.172 1.00 58.88 495 ALA A CA 1
ATOM 3783 C C . ALA A 1 495 ? -3.344 -9.061 6.183 1.00 58.88 495 ALA A C 1
ATOM 3785 O O . ALA A 1 495 ? -3.254 -7.889 5.830 1.00 58.88 495 ALA A O 1
ATOM 3786 N N . THR A 1 496 ? -4.526 -9.575 6.527 1.00 57.41 496 THR A N 1
ATOM 3787 C CA . THR A 1 496 ? -5.806 -8.864 6.336 1.00 57.41 496 THR A CA 1
ATOM 3788 C C . THR A 1 496 ? -6.315 -8.119 7.571 1.00 57.41 496 THR A C 1
ATOM 3790 O O . THR A 1 496 ? -7.331 -7.431 7.493 1.00 57.41 496 THR A O 1
ATOM 3793 N N . ARG A 1 497 ? -5.631 -8.250 8.713 1.00 58.50 497 ARG A N 1
ATOM 3794 C CA . ARG A 1 497 ? -6.047 -7.684 10.012 1.00 58.50 497 ARG A CA 1
ATOM 3795 C C . ARG A 1 497 ? -5.083 -6.621 10.552 1.00 58.50 497 ARG A C 1
ATOM 3797 O O . ARG A 1 497 ? -5.011 -6.425 11.760 1.00 58.50 497 ARG A O 1
ATOM 3804 N N . GLY A 1 498 ? -4.340 -5.953 9.671 1.00 57.97 498 GLY A N 1
ATOM 3805 C CA . GLY A 1 498 ? -3.355 -4.935 10.060 1.00 57.97 498 GLY A CA 1
ATOM 3806 C C . GLY A 1 498 ? -2.076 -5.484 10.647 1.00 57.97 498 GLY A C 1
ATOM 3807 O O . GLY A 1 498 ? -1.390 -4.774 11.369 1.00 57.97 498 GLY A O 1
ATOM 3808 N N . ASP A 1 499 ? -1.766 -6.729 10.314 1.00 66.06 499 ASP A N 1
ATOM 3809 C CA . ASP A 1 499 ? -0.534 -7.400 10.676 1.00 66.06 499 ASP A CA 1
ATOM 3810 C C . ASP A 1 499 ? 0.105 -7.934 9.391 1.00 66.06 499 ASP A C 1
ATOM 3812 O O . ASP A 1 499 ? -0.483 -8.772 8.700 1.00 66.06 499 ASP A O 1
ATOM 3816 N N . LEU A 1 500 ? 1.302 -7.439 9.075 1.00 65.56 500 LEU A N 1
ATOM 3817 C CA . LEU A 1 500 ? 2.170 -8.017 8.057 1.00 65.56 500 LEU A CA 1
ATOM 3818 C C . LEU A 1 500 ? 3.369 -8.675 8.739 1.00 65.56 500 LEU A C 1
ATOM 3820 O O . LEU A 1 500 ? 4.389 -8.029 8.968 1.00 65.56 500 LEU A O 1
ATOM 3824 N N . SER A 1 501 ? 3.257 -9.968 9.049 1.00 64.44 501 SER A N 1
ATOM 3825 C CA . SER A 1 501 ? 4.339 -10.732 9.693 1.00 64.44 501 SER A CA 1
ATOM 3826 C C . SER A 1 501 ? 4.751 -10.147 11.054 1.00 64.44 501 SER A C 1
ATOM 3828 O O . SER A 1 501 ? 5.921 -10.143 11.410 1.00 64.44 501 SER A O 1
ATOM 3830 N N . GLY A 1 502 ? 3.797 -9.614 11.813 1.00 64.44 502 GLY A N 1
ATOM 3831 C CA . GLY A 1 502 ? 3.975 -8.945 13.096 1.00 64.44 502 GLY A CA 1
ATOM 3832 C C . GLY A 1 502 ? 4.166 -7.430 13.002 1.00 64.44 502 GLY A C 1
ATOM 3833 O O . GLY A 1 502 ? 4.302 -6.794 14.045 1.00 64.44 502 GLY A O 1
ATOM 3834 N N . ILE A 1 503 ? 4.205 -6.834 11.809 1.00 76.00 503 ILE A N 1
ATOM 3835 C CA . ILE A 1 503 ? 4.337 -5.379 11.639 1.00 76.00 503 ILE A CA 1
ATOM 3836 C C . ILE A 1 503 ? 2.942 -4.753 11.596 1.00 76.00 503 ILE A C 1
ATOM 3838 O O . ILE A 1 503 ? 2.153 -5.054 10.699 1.00 76.00 503 ILE A O 1
ATOM 3842 N N . VAL A 1 504 ? 2.651 -3.877 12.562 1.00 82.69 504 VAL A N 1
ATOM 3843 C CA . VAL A 1 504 ? 1.321 -3.265 12.775 1.00 82.69 504 VAL A CA 1
ATOM 3844 C C . VAL A 1 504 ? 1.312 -1.746 12.575 1.00 82.69 504 VAL A C 1
ATOM 3846 O O . VAL A 1 504 ? 0.360 -1.069 12.953 1.00 82.69 504 VAL A O 1
ATOM 3849 N N . THR A 1 505 ? 2.385 -1.210 11.998 1.00 89.56 505 THR A N 1
ATOM 3850 C CA . THR A 1 505 ? 2.643 0.226 11.804 1.00 89.56 505 THR A CA 1
ATOM 3851 C C . THR A 1 505 ? 2.380 0.689 10.367 1.00 89.56 505 THR A C 1
ATOM 3853 O O . THR A 1 505 ? 2.388 1.883 10.092 1.00 89.56 505 THR A O 1
ATOM 3856 N N . ILE A 1 506 ? 2.133 -0.231 9.428 1.00 92.19 506 ILE A N 1
ATOM 3857 C CA . ILE A 1 506 ? 1.975 0.076 7.997 1.00 92.19 506 ILE A CA 1
ATOM 3858 C C . ILE A 1 506 ? 0.506 0.379 7.663 1.00 92.19 506 ILE A C 1
ATOM 3860 O O . ILE A 1 506 ? -0.358 -0.485 7.831 1.00 92.19 506 ILE A O 1
ATOM 3864 N N . HIS A 1 507 ? 0.237 1.555 7.087 1.00 94.19 507 HIS A N 1
ATOM 3865 C CA . HIS A 1 507 ? -1.069 1.908 6.510 1.00 94.19 507 HIS A CA 1
ATOM 3866 C C . HIS A 1 507 ? -1.228 1.331 5.109 1.00 94.19 507 HIS A C 1
ATOM 3868 O O . HIS A 1 507 ? -2.177 0.598 4.832 1.00 94.19 507 HIS A O 1
ATOM 3874 N N . PHE A 1 508 ? -0.273 1.632 4.234 1.00 93.69 508 PHE A N 1
ATOM 3875 C CA . PHE A 1 508 ? -0.235 1.154 2.857 1.00 93.69 508 PHE A CA 1
ATOM 3876 C C . PHE A 1 508 ? 1.210 0.894 2.469 1.00 93.69 508 PHE A C 1
ATOM 3878 O O . PHE A 1 508 ? 2.058 1.746 2.701 1.00 93.69 508 PHE A O 1
ATOM 3885 N N . ALA A 1 509 ? 1.481 -0.237 1.826 1.00 93.56 509 ALA A N 1
ATOM 3886 C CA . ALA A 1 509 ? 2.772 -0.491 1.199 1.00 93.56 509 ALA A CA 1
ATOM 3887 C C . ALA A 1 509 ? 2.557 -1.071 -0.194 1.00 93.56 509 ALA A C 1
ATOM 3889 O O . ALA A 1 509 ? 1.697 -1.930 -0.397 1.00 93.56 509 ALA A O 1
ATOM 3890 N N . ARG A 1 510 ? 3.335 -0.615 -1.172 1.00 92.06 510 ARG A N 1
ATOM 3891 C CA . ARG A 1 510 ? 3.247 -1.133 -2.537 1.00 92.06 510 ARG A CA 1
ATOM 3892 C C . ARG A 1 510 ? 4.592 -1.220 -3.222 1.00 92.06 510 ARG A C 1
ATOM 3894 O O . ARG A 1 510 ? 5.500 -0.425 -2.987 1.00 92.06 510 ARG A O 1
ATOM 3901 N N . TRP A 1 511 ? 4.640 -2.152 -4.159 1.00 94.12 511 TRP A N 1
ATOM 3902 C CA . TRP A 1 511 ? 5.759 -2.383 -5.051 1.00 94.12 511 TRP A CA 1
ATOM 3903 C C . TRP A 1 511 ? 5.288 -2.185 -6.481 1.00 94.12 511 TRP A C 1
ATOM 3905 O O . TRP A 1 511 ? 4.303 -2.790 -6.909 1.00 94.12 511 TRP A O 1
ATOM 3915 N N . VAL A 1 512 ? 6.003 -1.356 -7.230 1.00 92.38 512 VAL A N 1
ATOM 3916 C CA . VAL A 1 512 ? 5.705 -1.034 -8.623 1.00 92.38 512 VAL A CA 1
ATOM 3917 C C . VAL A 1 512 ? 6.933 -1.370 -9.458 1.00 92.38 512 VAL A C 1
ATOM 3919 O O . VAL A 1 512 ? 8.037 -0.895 -9.190 1.00 92.38 512 VAL A O 1
ATOM 3922 N N . VAL A 1 513 ? 6.751 -2.219 -10.469 1.00 89.62 513 VAL A N 1
ATOM 3923 C CA . VAL A 1 513 ? 7.822 -2.582 -11.403 1.00 89.62 513 VAL A CA 1
ATOM 3924 C C . VAL A 1 513 ? 7.730 -1.667 -12.617 1.00 89.62 513 VAL A C 1
ATOM 3926 O O . VAL A 1 513 ? 6.877 -1.850 -13.483 1.00 89.62 513 VAL A O 1
ATOM 3929 N N . LEU A 1 514 ? 8.632 -0.694 -12.690 1.00 88.88 514 LEU A N 1
ATOM 3930 C CA . LEU A 1 514 ? 8.746 0.240 -13.804 1.00 88.88 514 LEU A CA 1
ATOM 3931 C C . LEU A 1 514 ? 9.637 -0.387 -14.875 1.00 88.88 514 LEU A C 1
ATOM 3933 O O . LEU A 1 514 ? 10.858 -0.338 -14.767 1.00 88.88 514 LEU A O 1
ATOM 3937 N N . ALA A 1 515 ? 9.043 -0.994 -15.901 1.00 84.50 515 ALA A N 1
ATOM 3938 C CA . ALA A 1 515 ? 9.779 -1.642 -16.990 1.00 84.50 515 ALA A CA 1
ATOM 3939 C C . ALA A 1 515 ? 9.427 -1.047 -18.369 1.00 84.50 515 ALA A C 1
ATOM 3941 O O . ALA A 1 515 ? 8.908 -1.778 -19.218 1.00 84.50 515 ALA A O 1
ATOM 3942 N N . PRO A 1 516 ? 9.658 0.261 -18.603 1.00 75.81 516 PRO A N 1
ATOM 3943 C CA . PRO A 1 516 ? 9.402 0.852 -19.909 1.00 75.81 516 PRO A CA 1
ATOM 3944 C C . PRO A 1 516 ? 10.345 0.253 -20.973 1.00 75.81 516 PRO A C 1
ATOM 3946 O O . PRO A 1 516 ? 11.500 -0.063 -20.662 1.00 75.81 516 PRO A O 1
ATOM 3949 N N . PRO A 1 517 ? 9.881 0.078 -22.227 1.00 70.56 517 PRO A N 1
ATOM 3950 C CA . PRO A 1 517 ? 10.705 -0.462 -23.305 1.00 70.56 517 PRO A CA 1
ATOM 3951 C C . PRO A 1 517 ? 12.012 0.322 -23.483 1.00 70.56 517 PRO A C 1
ATOM 3953 O O . PRO A 1 517 ? 12.021 1.549 -23.445 1.00 70.56 517 PRO A O 1
ATOM 3956 N N . GLY A 1 518 ? 13.124 -0.389 -23.679 1.00 75.50 518 GLY A N 1
ATOM 3957 C CA . GLY A 1 518 ? 14.436 0.224 -23.919 1.00 75.50 518 GLY A CA 1
ATOM 3958 C C . GLY A 1 518 ? 15.136 0.804 -22.683 1.00 75.50 518 GLY A C 1
ATOM 3959 O O . GLY A 1 518 ? 16.247 1.308 -22.817 1.00 75.50 518 GLY A O 1
ATOM 3960 N N . GLN A 1 519 ? 14.549 0.708 -21.485 1.00 80.25 519 GLN A N 1
ATOM 3961 C CA . GLN A 1 519 ? 15.182 1.150 -20.238 1.00 80.25 519 GLN A CA 1
ATOM 3962 C C . GLN A 1 519 ? 15.390 -0.017 -19.267 1.00 80.25 519 GLN A C 1
ATOM 3964 O O . GLN A 1 519 ? 14.677 -1.023 -19.296 1.00 80.25 519 GLN A O 1
ATOM 3969 N N . THR A 1 520 ? 16.356 0.132 -18.361 1.00 85.69 520 THR A N 1
ATOM 3970 C CA . THR A 1 520 ? 16.548 -0.811 -17.253 1.00 85.69 520 THR A CA 1
ATOM 3971 C C . THR A 1 520 ? 15.304 -0.814 -16.360 1.00 85.69 520 THR A C 1
ATOM 3973 O O . THR A 1 520 ? 14.911 0.258 -15.888 1.00 85.69 520 THR A O 1
ATOM 3976 N N . PRO A 1 521 ? 14.698 -1.983 -16.079 1.00 90.62 521 PRO A N 1
ATOM 3977 C CA . PRO A 1 521 ? 13.581 -2.060 -15.154 1.00 90.62 521 PRO A CA 1
ATOM 3978 C C . PRO A 1 521 ? 13.976 -1.535 -13.774 1.00 90.62 521 PRO A C 1
ATOM 3980 O O . PRO A 1 521 ? 15.073 -1.807 -13.284 1.00 90.62 521 PRO A O 1
ATOM 3983 N N . ARG A 1 522 ? 13.073 -0.807 -13.128 1.00 92.31 522 ARG A N 1
ATOM 3984 C CA . ARG A 1 522 ? 13.255 -0.270 -11.778 1.00 92.31 522 ARG A CA 1
ATOM 3985 C C . ARG A 1 522 ? 12.173 -0.803 -10.857 1.00 92.31 522 ARG A C 1
ATOM 3987 O O . ARG A 1 522 ? 11.038 -1.014 -11.281 1.00 92.31 522 ARG A O 1
ATOM 3994 N N . LEU A 1 523 ? 12.529 -1.009 -9.600 1.00 95.62 523 LEU A N 1
ATOM 3995 C CA . LEU A 1 523 ? 11.580 -1.280 -8.536 1.00 95.62 523 LEU A CA 1
ATOM 3996 C C . LEU A 1 523 ? 11.366 0.010 -7.752 1.00 95.62 523 LEU A C 1
ATOM 3998 O O . LEU A 1 523 ? 12.313 0.546 -7.174 1.00 95.62 523 LEU A O 1
ATOM 4002 N N . LEU A 1 524 ? 10.125 0.483 -7.745 1.00 95.56 524 LEU A N 1
ATOM 4003 C CA . LEU A 1 524 ? 9.654 1.570 -6.903 1.00 95.56 524 LEU A CA 1
ATOM 4004 C C . LEU A 1 524 ? 8.889 0.965 -5.723 1.00 95.56 524 LEU A C 1
ATOM 4006 O O . LEU A 1 524 ? 7.942 0.202 -5.916 1.00 95.56 524 LEU A O 1
ATOM 4010 N N . PHE A 1 525 ? 9.309 1.302 -4.511 1.00 96.56 525 PHE A N 1
ATOM 4011 C CA . PHE A 1 525 ? 8.634 0.948 -3.273 1.00 96.56 525 PHE A CA 1
ATOM 4012 C C . PHE A 1 525 ? 8.120 2.216 -2.599 1.00 96.56 525 PHE A C 1
ATOM 4014 O O . PHE A 1 525 ? 8.855 3.196 -2.472 1.00 96.56 525 PHE A O 1
ATOM 4021 N N . LEU A 1 526 ? 6.852 2.184 -2.202 1.00 95.81 526 LEU A N 1
ATOM 4022 C CA . LEU A 1 526 ? 6.144 3.298 -1.580 1.00 95.81 526 LEU A CA 1
ATOM 4023 C C . LEU A 1 526 ? 5.441 2.773 -0.334 1.00 95.81 526 LEU A C 1
ATOM 4025 O O . LEU A 1 526 ? 4.731 1.766 -0.427 1.00 95.81 526 LEU A O 1
ATOM 4029 N N . SER A 1 527 ? 5.630 3.436 0.802 1.00 95.50 527 SER A N 1
ATOM 4030 C CA . SER A 1 527 ? 4.989 3.043 2.055 1.00 95.50 527 SER A CA 1
ATOM 4031 C C . SER A 1 527 ? 4.565 4.235 2.900 1.00 95.50 527 SER A C 1
ATOM 4033 O O . SER A 1 527 ? 5.355 5.149 3.103 1.00 95.50 527 SER A O 1
ATOM 4035 N N . ASN A 1 528 ? 3.343 4.179 3.424 1.00 96.00 528 ASN A N 1
ATOM 4036 C CA . ASN A 1 528 ? 2.804 5.081 4.437 1.00 96.00 528 ASN A CA 1
ATOM 4037 C C . ASN A 1 528 ? 2.748 4.320 5.768 1.00 96.00 528 ASN A C 1
ATOM 4039 O O . ASN A 1 528 ? 2.126 3.253 5.837 1.00 96.00 528 ASN A O 1
ATOM 4043 N N . TYR A 1 529 ? 3.400 4.833 6.811 1.00 95.00 529 TYR A N 1
ATOM 4044 C CA . TYR A 1 529 ? 3.621 4.101 8.063 1.00 95.00 529 TYR A CA 1
ATOM 4045 C C . TYR A 1 529 ? 3.652 5.010 9.296 1.00 95.00 529 TYR A C 1
ATOM 4047 O O . TYR A 1 529 ? 3.765 6.223 9.172 1.00 95.00 529 TYR A O 1
ATOM 4055 N N . ASP A 1 530 ? 3.550 4.419 10.485 1.00 94.38 530 ASP A N 1
ATOM 4056 C CA . ASP A 1 530 ? 3.649 5.112 11.771 1.00 94.38 530 ASP A CA 1
ATOM 4057 C C . ASP A 1 530 ? 5.070 5.107 12.340 1.00 94.38 530 ASP A C 1
ATOM 4059 O O . ASP A 1 530 ? 5.789 4.112 12.250 1.00 94.38 530 ASP A O 1
ATOM 4063 N N . GLY A 1 531 ? 5.414 6.166 13.071 1.00 92.06 531 GLY A N 1
ATOM 4064 C CA . GLY A 1 531 ? 6.661 6.248 13.824 1.00 92.06 531 GLY A CA 1
ATOM 4065 C C . GLY A 1 531 ? 7.868 6.549 12.943 1.00 92.06 531 GLY A C 1
ATOM 4066 O O . GLY A 1 531 ? 7.726 6.949 11.790 1.00 92.06 531 GLY A O 1
ATOM 4067 N N . SER A 1 532 ? 9.068 6.398 13.506 1.00 92.12 532 SER A N 1
ATOM 4068 C CA . SER A 1 532 ? 10.297 6.833 12.843 1.00 92.12 532 SER A CA 1
ATOM 4069 C C . SER A 1 532 ? 10.746 5.903 11.721 1.00 92.12 532 SER A C 1
ATOM 4071 O O . SER A 1 532 ? 10.500 4.695 11.760 1.00 92.12 532 SER A O 1
ATOM 4073 N N . TRP A 1 533 ? 11.487 6.448 10.752 1.00 92.12 533 TRP A N 1
ATOM 4074 C CA . TRP A 1 533 ? 12.158 5.646 9.717 1.00 92.12 533 TRP A CA 1
ATOM 4075 C C . TRP A 1 533 ? 13.018 4.514 10.305 1.00 92.12 533 TRP A C 1
ATOM 4077 O O . TRP A 1 533 ? 13.023 3.392 9.794 1.00 92.12 533 TRP A O 1
ATOM 4087 N N . GLU A 1 534 ? 13.725 4.803 11.401 1.00 90.12 534 GLU A N 1
ATOM 4088 C CA . GLU A 1 534 ? 14.643 3.866 12.055 1.00 90.12 534 GLU A CA 1
ATOM 4089 C C . GLU A 1 534 ? 13.907 2.662 12.650 1.00 90.12 534 GLU A C 1
ATOM 4091 O O . GLU A 1 534 ? 14.311 1.517 12.423 1.00 90.12 534 GLU A O 1
ATOM 4096 N N . ASN A 1 535 ? 12.802 2.925 13.357 1.00 89.56 535 ASN A N 1
ATOM 4097 C CA . ASN A 1 535 ? 11.955 1.887 13.936 1.00 89.56 535 ASN A CA 1
ATOM 4098 C C . ASN A 1 535 ? 11.267 1.083 12.836 1.00 89.56 535 ASN A C 1
ATOM 4100 O O . ASN A 1 535 ? 11.267 -0.143 12.884 1.00 89.56 535 ASN A O 1
ATOM 4104 N N . TYR A 1 536 ? 10.744 1.768 11.818 1.00 90.62 536 TYR A N 1
ATOM 4105 C CA . TYR A 1 536 ? 10.069 1.137 10.694 1.00 90.62 536 TYR A CA 1
ATOM 4106 C C . TYR A 1 536 ? 10.968 0.114 9.995 1.00 90.62 536 TYR A C 1
ATOM 4108 O O . TYR A 1 536 ? 10.594 -1.051 9.877 1.00 90.62 536 TYR A O 1
ATOM 4116 N N . LEU A 1 537 ? 12.184 0.496 9.583 1.00 90.88 537 LEU A N 1
ATOM 4117 C CA . LEU A 1 537 ? 13.098 -0.460 8.952 1.00 90.88 537 LEU A CA 1
ATOM 4118 C C . LEU A 1 537 ? 13.625 -1.524 9.917 1.00 90.88 537 LEU A C 1
ATOM 4120 O O . LEU A 1 537 ? 13.836 -2.654 9.474 1.00 90.88 537 LEU A O 1
ATOM 4124 N N . GLY A 1 538 ? 13.807 -1.197 11.199 1.00 89.19 538 GLY A N 1
ATOM 4125 C CA . GLY A 1 538 ? 14.139 -2.183 12.231 1.00 89.19 538 GLY A CA 1
ATOM 4126 C C . GLY A 1 538 ? 13.093 -3.299 12.309 1.00 89.19 538 GLY A C 1
ATOM 4127 O O . GLY A 1 538 ? 13.437 -4.475 12.214 1.00 89.19 538 GLY A O 1
ATOM 4128 N N . GLU A 1 539 ? 11.801 -2.949 12.330 1.00 86.38 539 GLU A N 1
ATOM 4129 C CA . GLU A 1 539 ? 10.705 -3.929 12.353 1.00 86.38 539 GLU A CA 1
ATOM 4130 C C . GLU A 1 539 ? 10.726 -4.871 11.136 1.00 86.38 539 GLU A C 1
ATOM 4132 O O . GLU A 1 539 ? 10.481 -6.073 11.283 1.00 86.38 539 GLU A O 1
ATOM 4137 N N . PHE A 1 540 ? 11.067 -4.379 9.936 1.00 85.62 540 PHE A N 1
ATOM 4138 C CA . PHE A 1 540 ? 11.222 -5.258 8.767 1.00 85.62 540 PHE A CA 1
ATOM 4139 C C . PHE A 1 540 ? 12.411 -6.198 8.876 1.00 85.62 540 PHE A C 1
ATOM 4141 O O . PHE A 1 540 ? 12.310 -7.345 8.433 1.00 85.62 540 PHE A O 1
ATOM 4148 N N . VAL A 1 541 ? 13.535 -5.730 9.413 1.00 88.00 541 VAL A N 1
ATOM 4149 C CA . VAL A 1 541 ? 14.717 -6.573 9.609 1.00 88.00 541 VAL A CA 1
ATOM 4150 C C . VAL A 1 541 ? 14.409 -7.676 10.620 1.00 88.00 541 VAL A C 1
ATOM 4152 O O . VAL A 1 541 ? 14.668 -8.845 10.336 1.00 88.00 541 VAL A O 1
ATOM 4155 N N . ASP A 1 542 ? 13.753 -7.342 11.725 1.00 86.25 542 ASP A N 1
ATOM 4156 C CA . ASP A 1 542 ? 13.457 -8.306 12.783 1.00 86.25 542 ASP A CA 1
ATOM 4157 C C . ASP A 1 542 ? 12.373 -9.310 12.384 1.00 86.25 542 ASP A C 1
ATOM 4159 O O . ASP A 1 542 ? 12.489 -10.508 12.651 1.00 86.25 542 ASP A O 1
ATOM 4163 N N . ARG A 1 543 ? 11.300 -8.835 11.740 1.00 83.25 543 ARG A N 1
ATOM 4164 C CA . ARG A 1 543 ? 10.068 -9.624 11.579 1.00 83.25 543 ARG A CA 1
ATOM 4165 C C . ARG A 1 543 ? 9.786 -10.095 10.159 1.00 83.25 543 ARG A C 1
ATOM 4167 O O . ARG A 1 543 ? 9.045 -11.059 9.971 1.00 83.25 543 ARG A O 1
ATOM 4174 N N . ALA A 1 544 ? 10.373 -9.450 9.152 1.00 84.44 544 ALA A N 1
ATOM 4175 C CA . ALA A 1 544 ? 10.060 -9.691 7.741 1.00 84.44 544 ALA A CA 1
ATOM 4176 C C . ALA A 1 544 ? 11.304 -9.813 6.838 1.00 84.44 544 ALA A C 1
ATOM 4178 O O . ALA A 1 544 ? 11.191 -9.708 5.612 1.00 84.44 544 ALA A O 1
ATOM 4179 N N . SER A 1 545 ? 12.485 -10.092 7.409 1.00 87.31 545 SER A N 1
ATOM 4180 C CA . SER A 1 545 ? 13.756 -10.099 6.668 1.00 87.31 545 SER A CA 1
ATOM 4181 C C . SER A 1 545 ? 13.754 -11.019 5.447 1.00 87.31 545 SER A C 1
ATOM 4183 O O . SER A 1 545 ? 14.297 -10.647 4.410 1.00 87.31 545 SER A O 1
ATOM 4185 N N . ASN A 1 546 ? 13.105 -12.185 5.518 1.00 88.31 546 ASN A N 1
ATOM 4186 C CA . ASN A 1 546 ? 13.017 -13.097 4.374 1.00 88.31 546 ASN A CA 1
ATOM 4187 C C . ASN A 1 546 ? 12.260 -12.462 3.197 1.00 88.31 546 ASN A C 1
ATOM 4189 O O . ASN A 1 546 ? 12.732 -12.512 2.066 1.00 88.31 546 ASN A O 1
ATOM 4193 N N . GLY A 1 547 ? 11.108 -11.833 3.456 1.00 86.81 547 GLY A N 1
ATOM 4194 C CA . GLY A 1 547 ? 10.321 -11.164 2.417 1.00 86.81 547 GLY A CA 1
ATOM 4195 C C . GLY A 1 547 ? 11.065 -9.968 1.827 1.00 86.81 547 GLY A C 1
ATOM 4196 O O . GLY A 1 547 ? 11.127 -9.815 0.608 1.00 86.81 547 GLY A O 1
ATOM 4197 N N . LEU A 1 548 ? 11.707 -9.173 2.686 1.00 89.56 548 LEU A N 1
ATOM 4198 C CA . LEU A 1 548 ? 12.532 -8.044 2.265 1.00 89.56 548 LEU A CA 1
ATOM 4199 C C . LEU A 1 548 ? 13.702 -8.515 1.391 1.00 89.56 548 LEU A C 1
ATOM 4201 O O . LEU A 1 548 ? 13.911 -8.050 0.273 1.00 89.56 548 LEU A O 1
ATOM 4205 N N . THR A 1 549 ? 14.432 -9.515 1.860 1.00 92.50 549 THR A N 1
ATOM 4206 C CA . THR A 1 549 ? 15.568 -10.072 1.133 1.00 92.50 549 THR A CA 1
ATOM 4207 C C . THR A 1 549 ? 15.129 -10.667 -0.207 1.00 92.50 549 THR A C 1
ATOM 4209 O O . THR A 1 549 ? 15.766 -10.390 -1.217 1.00 92.50 549 THR A O 1
ATOM 4212 N N . ALA A 1 550 ? 14.001 -11.383 -0.266 1.00 91.69 550 ALA A N 1
ATOM 4213 C CA . ALA A 1 550 ? 13.485 -11.971 -1.505 1.00 91.69 550 ALA A CA 1
ATOM 4214 C C . ALA A 1 550 ? 13.171 -10.927 -2.590 1.00 91.69 550 ALA A C 1
ATOM 4216 O O . ALA A 1 550 ? 13.284 -11.218 -3.781 1.00 91.69 550 ALA A O 1
ATOM 4217 N N . VAL A 1 551 ? 12.775 -9.714 -2.195 1.00 93.50 551 VAL A N 1
ATOM 4218 C CA . VAL A 1 551 ? 12.496 -8.613 -3.123 1.00 93.50 551 VAL A CA 1
ATOM 4219 C C . VAL A 1 551 ? 13.794 -7.924 -3.541 1.00 93.50 551 VAL A C 1
ATOM 4221 O O . VAL A 1 551 ? 14.143 -7.926 -4.725 1.00 93.50 551 VAL A O 1
ATOM 4224 N N . TRP A 1 552 ? 14.528 -7.354 -2.584 1.00 94.00 552 TRP A N 1
ATOM 4225 C CA . TRP A 1 552 ? 15.641 -6.445 -2.873 1.00 94.00 552 TRP A CA 1
ATOM 4226 C C . TRP A 1 552 ? 16.959 -7.156 -3.217 1.00 94.00 552 TRP A C 1
ATOM 4228 O O . TRP A 1 552 ? 17.839 -6.548 -3.827 1.00 94.00 552 TRP A O 1
ATOM 4238 N N . SER A 1 553 ? 17.090 -8.469 -2.987 1.00 92.44 553 SER A N 1
ATOM 4239 C CA . SER A 1 553 ? 18.212 -9.240 -3.548 1.00 92.44 553 SER A CA 1
ATOM 4240 C C . SER A 1 553 ? 18.194 -9.275 -5.080 1.00 92.44 553 SER A C 1
ATOM 4242 O O . SER A 1 553 ? 19.220 -9.533 -5.710 1.00 92.44 553 SER A O 1
ATOM 4244 N N . ASN A 1 554 ? 17.065 -8.938 -5.710 1.00 92.56 554 ASN A N 1
ATOM 4245 C CA . ASN A 1 554 ? 16.950 -8.791 -7.159 1.00 92.56 554 ASN A CA 1
ATOM 4246 C C . ASN A 1 554 ? 17.287 -7.379 -7.666 1.00 92.56 554 ASN A C 1
ATOM 4248 O O . ASN A 1 554 ? 17.219 -7.141 -8.874 1.00 92.56 554 ASN A O 1
ATOM 4252 N N . THR A 1 555 ? 17.666 -6.449 -6.784 1.00 93.44 555 THR A N 1
ATOM 4253 C CA . THR A 1 555 ? 17.882 -5.038 -7.121 1.00 93.44 555 THR A CA 1
ATOM 4254 C C . THR A 1 555 ? 19.287 -4.550 -6.773 1.00 93.44 555 THR A C 1
ATOM 4256 O O . THR A 1 555 ? 20.027 -5.150 -5.997 1.00 93.44 555 THR A O 1
ATOM 4259 N N . GLN A 1 556 ? 19.685 -3.434 -7.372 1.00 91.44 556 GLN A N 1
ATOM 4260 C CA . GLN A 1 556 ? 20.962 -2.758 -7.164 1.00 91.44 556 GLN A CA 1
ATOM 4261 C C . GLN A 1 556 ? 20.790 -1.242 -7.324 1.00 91.44 556 GLN A C 1
ATOM 4263 O O . GLN A 1 556 ? 19.844 -0.774 -7.963 1.00 91.44 556 GLN A O 1
ATOM 4268 N N . LEU A 1 557 ? 21.721 -0.467 -6.778 1.00 87.56 557 LEU A N 1
ATOM 4269 C CA . LEU A 1 557 ? 21.785 0.979 -7.005 1.00 87.56 557 LEU A CA 1
ATOM 4270 C C . LEU A 1 557 ? 22.617 1.286 -8.263 1.00 87.56 557 LEU A C 1
ATOM 4272 O O . LEU A 1 557 ? 23.234 0.396 -8.862 1.00 87.56 557 LEU A O 1
ATOM 4276 N N . ALA A 1 558 ? 22.624 2.549 -8.698 1.00 68.62 558 ALA A N 1
ATOM 4277 C CA . ALA A 1 558 ? 23.477 2.988 -9.802 1.00 68.62 558 ALA A CA 1
ATOM 4278 C C . ALA A 1 558 ? 24.968 2.753 -9.460 1.00 68.62 558 ALA A C 1
ATOM 4280 O O . ALA A 1 558 ? 25.386 2.999 -8.333 1.00 68.62 558 ALA A O 1
ATOM 4281 N N . ALA A 1 559 ? 25.754 2.263 -10.430 1.00 57.19 559 ALA A N 1
ATOM 4282 C CA . ALA A 1 559 ? 27.188 1.941 -10.309 1.00 57.19 559 ALA A CA 1
ATOM 4283 C C . ALA A 1 559 ? 27.575 0.705 -9.458 1.00 57.19 559 ALA A C 1
ATOM 4285 O O . ALA A 1 559 ? 28.554 0.741 -8.717 1.00 57.19 559 ALA A O 1
ATOM 4286 N N . ARG A 1 560 ? 26.869 -0.429 -9.618 1.00 63.38 560 ARG A N 1
ATOM 4287 C CA . ARG A 1 560 ? 27.238 -1.728 -9.004 1.00 63.38 560 ARG A CA 1
ATOM 4288 C C . ARG A 1 560 ? 27.370 -1.647 -7.473 1.00 63.38 560 ARG A C 1
ATOM 4290 O O . ARG A 1 560 ? 28.343 -2.122 -6.903 1.00 63.38 560 ARG A O 1
ATOM 4297 N N . GLN A 1 561 ? 26.399 -1.045 -6.799 1.00 78.69 561 GLN A N 1
ATOM 4298 C CA . GLN A 1 561 ? 26.266 -1.175 -5.345 1.00 78.69 561 GLN A CA 1
ATOM 4299 C C . GLN A 1 561 ? 25.099 -2.122 -5.091 1.00 78.69 561 GLN A C 1
ATOM 4301 O O . GLN A 1 561 ? 23.949 -1.822 -5.437 1.00 78.69 561 GLN A O 1
ATOM 4306 N N . GLY A 1 562 ? 25.418 -3.318 -4.608 1.00 80.88 562 GLY A N 1
ATOM 4307 C CA . GLY A 1 562 ? 24.439 -4.370 -4.404 1.00 80.88 562 GLY A CA 1
ATOM 4308 C C . GLY A 1 562 ? 23.757 -4.281 -3.050 1.00 80.88 562 GLY A C 1
ATOM 4309 O O . GLY A 1 562 ? 24.231 -3.644 -2.110 1.00 80.88 562 GLY A O 1
ATOM 4310 N N . PHE A 1 563 ? 22.614 -4.951 -2.993 1.00 89.38 563 PHE A N 1
ATOM 4311 C CA . PHE A 1 563 ? 21.986 -5.362 -1.748 1.00 89.38 563 PHE A CA 1
ATOM 4312 C C . PHE A 1 563 ? 22.940 -6.282 -0.951 1.00 89.38 563 PHE A C 1
ATOM 4314 O O . PHE A 1 563 ? 23.742 -6.970 -1.595 1.00 89.38 563 PHE A O 1
ATOM 4321 N N . PRO A 1 564 ? 22.871 -6.322 0.399 1.00 89.50 564 PRO A N 1
ATOM 4322 C CA . PRO A 1 564 ? 23.723 -7.196 1.207 1.00 89.50 564 PRO A CA 1
ATOM 4323 C C . PRO A 1 564 ? 23.727 -8.648 0.717 1.00 89.50 564 PRO A C 1
ATOM 4325 O O . PRO A 1 564 ? 22.700 -9.139 0.246 1.00 89.50 564 PRO A O 1
ATOM 4328 N N . HIS A 1 565 ? 24.869 -9.332 0.848 1.00 88.12 565 HIS A N 1
ATOM 4329 C CA . HIS A 1 565 ? 25.053 -10.704 0.368 1.00 88.12 565 HIS A CA 1
ATOM 4330 C C . HIS A 1 565 ? 23.921 -11.640 0.811 1.00 88.12 565 HIS A C 1
ATOM 4332 O O . HIS A 1 565 ? 23.581 -11.707 1.995 1.00 88.12 565 HIS A O 1
ATOM 4338 N N . THR A 1 566 ? 23.369 -12.396 -0.137 1.00 87.81 566 THR A N 1
ATOM 4339 C CA . THR A 1 566 ? 22.268 -13.331 0.095 1.00 87.81 566 THR A CA 1
ATOM 4340 C C . THR A 1 566 ? 22.641 -14.732 -0.312 1.00 87.81 566 THR A C 1
ATOM 4342 O O . THR A 1 566 ? 23.260 -14.938 -1.350 1.00 87.81 566 THR A O 1
ATOM 4345 N N . ASP A 1 567 ? 22.147 -15.686 0.463 1.00 83.50 567 ASP A N 1
ATOM 4346 C CA . ASP A 1 567 ? 22.277 -17.096 0.182 1.00 83.50 567 ASP A CA 1
ATOM 4347 C C . ASP A 1 567 ? 20.903 -17.746 -0.024 1.00 83.50 567 ASP A C 1
ATOM 4349 O O . ASP A 1 567 ? 20.048 -17.702 0.868 1.00 83.50 567 ASP A O 1
ATOM 4353 N N . TRP A 1 568 ? 20.716 -18.398 -1.176 1.00 83.62 568 TRP A N 1
ATOM 4354 C CA . TRP A 1 568 ? 19.480 -19.081 -1.572 1.00 83.62 568 TRP A CA 1
ATOM 4355 C C . TRP A 1 568 ? 18.285 -18.114 -1.602 1.00 83.62 568 TRP A C 1
ATOM 4357 O O . TRP A 1 568 ? 17.273 -18.333 -0.931 1.00 83.62 568 TRP A O 1
ATOM 4367 N N . LEU A 1 569 ? 18.419 -17.030 -2.369 1.00 81.81 569 LEU A N 1
ATOM 4368 C CA . LEU A 1 569 ? 17.490 -15.910 -2.556 1.00 81.81 569 LEU A CA 1
ATOM 4369 C C . LEU A 1 569 ? 17.231 -15.052 -1.315 1.00 81.81 569 LEU A C 1
ATOM 4371 O O . LEU A 1 569 ? 17.323 -13.827 -1.388 1.00 81.81 569 LEU A O 1
ATOM 4375 N N . PHE A 1 570 ? 16.837 -15.687 -0.212 1.00 81.81 570 PHE A N 1
ATOM 4376 C CA . PHE A 1 570 ? 16.433 -15.041 1.035 1.00 81.81 570 PHE A CA 1
ATOM 4377 C C . PHE A 1 570 ? 16.646 -15.880 2.300 1.00 81.81 570 PHE A C 1
ATOM 4379 O O . PHE A 1 570 ? 16.415 -15.374 3.399 1.00 81.81 570 PHE A O 1
ATOM 4386 N N . LEU A 1 571 ? 17.048 -17.152 2.183 1.00 78.69 571 LEU A N 1
ATOM 4387 C CA . LEU A 1 571 ? 17.119 -18.051 3.342 1.00 78.69 571 LEU A CA 1
ATOM 4388 C C . LEU A 1 571 ? 18.235 -17.670 4.320 1.00 78.69 571 LEU A C 1
ATOM 4390 O O . LEU A 1 571 ? 18.103 -17.912 5.519 1.00 78.69 571 LEU A O 1
ATOM 4394 N N . ARG A 1 572 ? 19.336 -17.097 3.826 1.00 82.50 572 ARG A N 1
ATOM 4395 C CA . ARG A 1 572 ? 20.494 -16.699 4.635 1.00 82.50 572 ARG A CA 1
ATOM 4396 C C . ARG A 1 572 ? 21.048 -15.350 4.168 1.00 82.50 572 ARG A C 1
ATOM 4398 O O . ARG A 1 572 ? 21.002 -15.028 2.983 1.00 82.50 572 ARG A O 1
ATOM 4405 N N . GLY A 1 573 ? 21.577 -14.569 5.109 1.00 87.19 573 GLY A N 1
ATOM 4406 C CA . GLY A 1 573 ? 22.119 -13.232 4.844 1.00 87.19 573 GLY A CA 1
ATOM 4407 C C . GLY A 1 573 ? 21.040 -12.189 4.536 1.00 87.19 573 GLY A C 1
ATOM 4408 O O . GLY A 1 573 ? 19.948 -12.220 5.113 1.00 87.19 573 GLY A O 1
ATOM 4409 N N . GLY A 1 574 ? 21.364 -11.263 3.636 1.00 90.62 574 GLY A N 1
ATOM 4410 C CA . GLY A 1 574 ? 20.476 -10.209 3.168 1.00 90.62 574 GLY A CA 1
ATOM 4411 C C . GLY A 1 574 ? 20.244 -9.122 4.204 1.00 90.62 574 GLY A C 1
ATOM 4412 O O . GLY A 1 574 ? 21.184 -8.626 4.822 1.00 90.62 574 GLY A O 1
ATOM 4413 N N . SER A 1 575 ? 18.979 -8.757 4.416 1.00 91.12 575 SER A N 1
ATOM 4414 C CA . SER A 1 575 ? 18.632 -7.625 5.281 1.00 91.12 575 SER A CA 1
ATOM 4415 C C . SER A 1 575 ? 18.987 -7.801 6.757 1.00 91.12 575 SER A C 1
ATOM 4417 O O . SER A 1 575 ? 18.911 -6.834 7.505 1.00 91.12 575 SER A O 1
ATOM 4419 N N . ARG A 1 576 ? 19.390 -9.011 7.169 1.00 90.56 576 ARG A N 1
ATOM 4420 C CA . ARG A 1 576 ? 19.902 -9.294 8.518 1.00 90.56 576 ARG A CA 1
ATOM 4421 C C . ARG A 1 576 ? 21.235 -8.606 8.812 1.00 90.56 576 ARG A C 1
ATOM 4423 O O . ARG A 1 576 ? 21.543 -8.394 9.978 1.00 90.56 576 ARG A O 1
ATOM 4430 N N . ASP A 1 577 ? 22.017 -8.244 7.789 1.00 91.12 577 ASP A N 1
ATOM 4431 C CA . ASP A 1 577 ? 23.067 -7.229 7.953 1.00 91.12 577 ASP A CA 1
ATOM 4432 C C . ASP A 1 577 ? 22.381 -5.856 7.974 1.00 91.12 577 ASP A C 1
ATOM 4434 O O . ASP A 1 577 ? 22.285 -5.161 6.958 1.00 91.12 577 ASP A O 1
ATOM 4438 N N . GLU A 1 578 ? 21.814 -5.523 9.135 1.00 90.88 578 GLU A N 1
ATOM 4439 C CA . GLU A 1 578 ? 20.939 -4.368 9.330 1.00 90.88 578 GLU A CA 1
ATOM 4440 C C . GLU A 1 578 ? 21.614 -3.062 8.913 1.00 90.88 578 GLU A C 1
ATOM 4442 O O . GLU A 1 578 ? 21.017 -2.250 8.208 1.00 90.88 578 GLU A O 1
ATOM 4447 N N . GLN A 1 579 ? 22.877 -2.869 9.299 1.00 90.06 579 GLN A N 1
ATOM 4448 C CA . GLN A 1 579 ? 23.612 -1.644 9.005 1.00 90.06 579 GLN A CA 1
ATOM 4449 C C . GLN A 1 579 ? 23.805 -1.464 7.497 1.00 90.06 579 GLN A C 1
ATOM 4451 O O . GLN A 1 579 ? 23.591 -0.374 6.958 1.00 90.06 579 GLN A O 1
ATOM 4456 N N . TRP A 1 580 ? 24.192 -2.529 6.791 1.00 89.69 580 TRP A N 1
ATOM 4457 C CA . TRP A 1 580 ? 24.339 -2.457 5.344 1.00 89.69 580 TRP A CA 1
ATOM 4458 C C . TRP A 1 580 ? 22.986 -2.281 4.657 1.00 89.69 580 TRP A C 1
ATOM 4460 O O . TRP A 1 580 ? 22.849 -1.435 3.772 1.00 89.69 580 TRP A O 1
ATOM 4470 N N . PHE A 1 581 ? 21.963 -3.012 5.091 1.00 91.50 581 PHE A N 1
ATOM 4471 C CA . PHE A 1 581 ? 20.622 -2.867 4.545 1.00 91.50 581 PHE A CA 1
ATOM 4472 C C . PHE A 1 581 ? 20.069 -1.447 4.725 1.00 91.50 581 PHE A C 1
ATOM 4474 O O . PHE A 1 581 ? 19.601 -0.855 3.753 1.00 91.50 581 PHE A O 1
ATOM 4481 N N . LYS A 1 582 ? 20.173 -0.862 5.921 1.00 91.69 582 LYS A N 1
ATOM 4482 C CA . LYS A 1 582 ? 19.729 0.511 6.191 1.00 91.69 582 LYS A CA 1
ATOM 4483 C C . LYS A 1 582 ? 20.499 1.527 5.346 1.00 91.69 582 LYS A C 1
ATOM 4485 O O . LYS A 1 582 ? 19.881 2.417 4.766 1.00 91.69 582 LYS A O 1
ATOM 4490 N N . ASN A 1 583 ? 21.810 1.352 5.163 1.00 89.94 583 ASN A N 1
ATOM 4491 C CA . ASN A 1 583 ? 22.588 2.182 4.234 1.00 89.94 583 ASN A CA 1
ATOM 4492 C C . ASN A 1 583 ? 22.099 2.046 2.781 1.00 89.94 583 ASN A C 1
ATOM 4494 O O . ASN A 1 583 ? 21.930 3.048 2.085 1.00 89.94 583 ASN A O 1
ATOM 4498 N N . TYR A 1 584 ? 21.821 0.824 2.323 1.00 90.38 584 TYR A N 1
ATOM 4499 C CA . TYR A 1 584 ? 21.248 0.577 0.998 1.00 90.38 584 TYR A CA 1
ATOM 4500 C C . TYR A 1 584 ? 19.877 1.256 0.842 1.00 90.38 584 TYR A C 1
ATOM 4502 O O . TYR A 1 584 ? 19.620 1.920 -0.166 1.00 90.38 584 TYR A O 1
ATOM 4510 N N . ALA A 1 585 ? 19.019 1.151 1.862 1.00 92.00 585 ALA A N 1
ATOM 4511 C CA . ALA A 1 585 ? 17.712 1.795 1.896 1.00 92.00 585 ALA A CA 1
ATOM 4512 C C . ALA A 1 585 ? 17.842 3.323 1.801 1.00 92.00 585 ALA A C 1
ATOM 4514 O O . ALA A 1 585 ? 17.207 3.921 0.932 1.00 92.00 585 ALA A O 1
ATOM 4515 N N . ARG A 1 586 ? 18.737 3.941 2.584 1.00 90.19 586 ARG A N 1
ATOM 4516 C CA . ARG A 1 586 ? 19.015 5.387 2.531 1.00 90.19 586 ARG A CA 1
ATOM 4517 C C . ARG A 1 586 ? 19.486 5.857 1.154 1.00 90.19 586 ARG A C 1
ATOM 4519 O O . ARG A 1 586 ? 18.992 6.861 0.655 1.00 90.19 586 ARG A O 1
ATOM 4526 N N . LEU A 1 587 ? 20.382 5.124 0.493 1.00 88.88 587 LEU A N 1
ATOM 4527 C CA . LEU A 1 587 ? 20.864 5.482 -0.852 1.00 88.88 587 LEU A CA 1
ATOM 4528 C C . LEU A 1 587 ? 19.776 5.361 -1.937 1.00 88.88 587 LEU A C 1
ATOM 4530 O O . LEU A 1 587 ? 19.762 6.109 -2.924 1.00 88.88 587 LEU A O 1
ATOM 4534 N N . SER A 1 588 ? 18.853 4.414 -1.765 1.00 90.88 588 SER A N 1
ATOM 4535 C CA . SER A 1 588 ? 17.699 4.242 -2.654 1.00 90.88 588 SER A CA 1
ATOM 4536 C C . SER A 1 588 ? 16.583 5.261 -2.409 1.00 90.88 588 SER A C 1
ATOM 4538 O O . SER A 1 588 ? 15.700 5.414 -3.256 1.00 90.88 588 SER A O 1
ATOM 4540 N N . GLN A 1 589 ? 16.607 5.940 -1.260 1.00 92.06 589 GLN A N 1
ATOM 4541 C CA . GLN A 1 589 ? 15.511 6.778 -0.806 1.00 92.06 589 GLN A CA 1
ATOM 4542 C C . GLN A 1 589 ? 15.395 8.051 -1.645 1.00 92.06 589 GLN A C 1
ATOM 4544 O O . GLN A 1 589 ? 16.396 8.638 -2.071 1.00 92.06 589 GLN A O 1
ATOM 4549 N N . ARG A 1 590 ? 14.164 8.480 -1.912 1.00 90.00 590 ARG A N 1
ATOM 4550 C CA . ARG A 1 590 ? 13.863 9.770 -2.540 1.00 90.00 590 ARG A CA 1
ATOM 4551 C C . ARG A 1 590 ? 12.964 10.578 -1.619 1.00 90.00 590 ARG A C 1
ATOM 4553 O O . ARG A 1 590 ? 12.148 10.010 -0.904 1.00 90.00 590 ARG A O 1
ATOM 4560 N N . THR A 1 591 ? 13.143 11.890 -1.635 1.00 88.19 591 THR A N 1
ATOM 4561 C CA . THR A 1 591 ? 12.255 12.823 -0.943 1.00 88.19 591 THR A CA 1
ATOM 4562 C C . THR A 1 591 ? 11.059 13.111 -1.833 1.00 88.19 591 THR A C 1
ATOM 4564 O O . THR A 1 591 ? 11.228 13.370 -3.029 1.00 88.19 591 THR A O 1
ATOM 4567 N N . ASP A 1 592 ? 9.864 13.093 -1.265 1.00 90.19 592 ASP A N 1
ATOM 4568 C CA . ASP A 1 592 ? 8.704 13.670 -1.922 1.00 90.19 592 ASP A CA 1
ATOM 4569 C C . ASP A 1 592 ? 8.847 15.194 -2.057 1.00 90.19 592 ASP A C 1
ATOM 4571 O O . ASP A 1 592 ? 9.495 15.867 -1.256 1.00 90.19 592 ASP A O 1
ATOM 4575 N N . LEU A 1 593 ? 8.275 15.740 -3.130 1.00 92.06 593 LEU A N 1
ATOM 4576 C CA . LEU A 1 593 ? 8.077 17.181 -3.284 1.00 92.06 593 LEU A CA 1
ATOM 4577 C C . LEU A 1 593 ? 6.825 17.649 -2.541 1.00 92.06 593 LEU A C 1
ATOM 4579 O O . LEU A 1 593 ? 6.700 18.833 -2.247 1.00 92.06 593 LEU A O 1
ATOM 4583 N N . LEU A 1 594 ? 5.889 16.730 -2.306 1.00 93.19 594 LEU A N 1
ATOM 4584 C CA . LEU A 1 594 ? 4.640 16.942 -1.596 1.00 93.19 594 LEU A CA 1
ATOM 4585 C C . LEU A 1 594 ? 4.135 15.588 -1.097 1.00 93.19 594 LEU A C 1
ATOM 4587 O O . LEU A 1 594 ? 4.101 14.631 -1.874 1.00 93.19 594 LEU A O 1
ATOM 4591 N N . TRP A 1 595 ? 3.656 15.533 0.145 1.00 95.38 595 TRP A N 1
ATOM 4592 C CA . TRP A 1 595 ? 2.966 14.372 0.700 1.00 95.38 595 TRP A CA 1
ATOM 4593 C C . TRP A 1 595 ? 1.776 14.791 1.565 1.00 95.38 595 TRP A C 1
ATOM 4595 O O . TRP A 1 595 ? 1.849 15.731 2.357 1.00 95.38 595 TRP A O 1
ATOM 4605 N N . PHE A 1 596 ? 0.659 14.090 1.394 1.00 96.19 596 PHE A N 1
ATOM 4606 C CA . PHE A 1 596 ? -0.585 14.299 2.117 1.00 96.19 596 PHE A CA 1
ATOM 4607 C C . PHE A 1 596 ? -0.968 13.038 2.889 1.00 96.19 596 PHE A C 1
ATOM 4609 O O . PHE A 1 596 ? -0.953 11.938 2.340 1.00 96.19 596 PHE A O 1
ATOM 4616 N N . SER A 1 597 ? -1.405 13.242 4.131 1.00 95.88 597 SER A N 1
ATOM 4617 C CA . SER A 1 597 ? -2.154 12.274 4.926 1.00 95.88 597 SER A CA 1
ATOM 4618 C C . SER A 1 597 ? -3.458 12.917 5.393 1.00 95.88 597 SER A C 1
ATOM 4620 O O . SER A 1 597 ? -3.448 14.034 5.923 1.00 95.88 597 SER A O 1
ATOM 4622 N N . ALA A 1 598 ? -4.568 12.202 5.221 1.00 96.19 598 ALA A N 1
ATOM 4623 C CA . ALA A 1 598 ? -5.891 12.645 5.650 1.00 96.19 598 ALA A CA 1
ATOM 4624 C C . ALA A 1 598 ? -6.079 12.642 7.176 1.00 96.19 598 ALA A C 1
ATOM 4626 O O . ALA A 1 598 ? -6.815 13.465 7.713 1.00 96.19 598 ALA A O 1
ATOM 4627 N N . TYR A 1 599 ? -5.400 11.742 7.887 1.00 95.06 599 TYR A N 1
ATOM 4628 C CA . TYR A 1 599 ? -5.548 11.551 9.334 1.00 95.06 599 TYR A CA 1
ATOM 4629 C C . TYR A 1 599 ? -4.177 11.414 10.020 1.00 95.06 599 TYR A C 1
ATOM 4631 O O . TYR A 1 599 ? -3.890 10.417 10.679 1.00 95.06 599 TYR A O 1
ATOM 4639 N N . PRO A 1 600 ? -3.321 12.446 9.938 1.00 93.44 600 PRO A N 1
ATOM 4640 C CA . PRO A 1 600 ? -1.904 12.377 10.317 1.00 93.44 600 PRO A CA 1
ATOM 4641 C C . PRO A 1 600 ? -1.650 12.179 11.818 1.00 93.44 600 PRO A C 1
ATOM 4643 O O . PRO A 1 600 ? -0.505 12.044 12.235 1.00 93.44 600 PRO A O 1
ATOM 4646 N N . HIS A 1 601 ? -2.703 12.201 12.634 1.00 93.31 601 HIS A N 1
ATOM 4647 C CA . HIS A 1 601 ? -2.684 12.017 14.085 1.00 93.31 601 HIS A CA 1
ATOM 4648 C C . HIS A 1 601 ? -3.170 10.622 14.519 1.00 93.31 601 HIS A C 1
ATOM 4650 O O . HIS A 1 601 ? -3.138 10.308 15.708 1.00 93.31 601 HIS A O 1
ATOM 4656 N N . LEU A 1 602 ? -3.622 9.775 13.586 1.00 95.69 602 LEU A N 1
ATOM 4657 C CA . LEU A 1 602 ? -4.120 8.432 13.886 1.00 95.69 602 LEU A CA 1
ATOM 4658 C C . LEU A 1 602 ? -3.103 7.373 13.476 1.00 95.69 602 LEU A C 1
ATOM 4660 O O . LEU A 1 602 ? -2.826 7.199 12.294 1.00 95.69 602 LEU A O 1
ATOM 4664 N N . SER A 1 603 ? -2.583 6.625 14.448 1.00 94.94 603 SER A N 1
ATOM 4665 C CA . SER A 1 603 ? -1.778 5.438 14.155 1.00 94.94 603 SER A CA 1
ATOM 4666 C C . SER A 1 603 ? -2.662 4.306 13.636 1.00 94.94 603 SER A C 1
ATOM 4668 O O . SER A 1 603 ? -3.854 4.243 13.943 1.00 94.94 603 SER A O 1
ATOM 4670 N N . MET A 1 604 ? -2.074 3.344 12.938 1.00 92.12 604 MET A N 1
ATOM 4671 C CA . MET A 1 604 ? -2.697 2.067 12.600 1.00 92.12 604 MET A CA 1
ATOM 4672 C C . MET A 1 604 ? -3.279 1.363 13.818 1.00 92.12 604 MET A C 1
ATOM 4674 O O . MET A 1 604 ? -4.371 0.797 13.743 1.00 92.12 604 MET A O 1
ATOM 4678 N N . LYS A 1 605 ? -2.593 1.445 14.962 1.00 91.25 605 LYS A N 1
ATOM 4679 C CA . LYS A 1 605 ? -3.088 0.898 16.226 1.00 91.25 605 LYS A CA 1
ATOM 4680 C C . LYS A 1 605 ? -4.352 1.618 16.699 1.00 91.25 605 LYS A C 1
ATOM 4682 O O . LYS A 1 605 ? -5.287 0.946 17.128 1.00 91.25 605 LYS A O 1
ATOM 4687 N N . HIS A 1 606 ? -4.410 2.949 16.603 1.00 93.88 606 HIS A N 1
ATOM 4688 C CA . HIS A 1 606 ? -5.619 3.713 16.930 1.00 93.88 606 HIS A CA 1
ATOM 4689 C C . HIS A 1 606 ? -6.759 3.394 15.965 1.00 93.88 606 HIS A C 1
ATOM 4691 O O . HIS A 1 606 ? -7.863 3.114 16.417 1.00 93.88 606 HIS A O 1
ATOM 4697 N N . ILE A 1 607 ? -6.492 3.335 14.658 1.00 93.69 607 ILE A N 1
ATOM 4698 C CA . ILE A 1 607 ? -7.502 2.988 13.649 1.00 93.69 607 ILE A CA 1
ATOM 4699 C C . ILE A 1 607 ? -8.090 1.600 13.933 1.00 93.69 607 ILE A C 1
ATOM 4701 O O . ILE A 1 607 ? -9.309 1.439 13.998 1.00 93.69 607 ILE A O 1
ATOM 4705 N N . ALA A 1 608 ? -7.230 0.603 14.159 1.00 90.44 608 ALA A N 1
ATOM 4706 C CA . ALA A 1 608 ? -7.656 -0.749 14.500 1.00 90.44 608 ALA A CA 1
ATOM 4707 C C . ALA A 1 608 ? -8.449 -0.780 15.816 1.00 90.44 608 ALA A C 1
ATOM 4709 O O . ALA A 1 608 ? -9.512 -1.393 15.884 1.00 90.44 608 ALA A O 1
ATOM 4710 N N . ASN A 1 609 ? -7.967 -0.099 16.860 1.00 92.50 609 ASN A N 1
ATOM 4711 C CA . ASN A 1 609 ? -8.635 -0.081 18.158 1.00 92.50 609 ASN A CA 1
ATOM 4712 C C . ASN A 1 609 ? -10.000 0.614 18.107 1.00 92.50 609 ASN A C 1
ATOM 4714 O O . ASN A 1 609 ? -10.946 0.102 18.695 1.00 92.50 609 ASN A O 1
ATOM 4718 N N . ASN A 1 610 ? -10.122 1.728 17.385 1.00 94.19 610 ASN A N 1
ATOM 4719 C CA . ASN A 1 610 ? -11.379 2.462 17.242 1.00 94.19 610 ASN A CA 1
ATOM 4720 C C . ASN A 1 610 ? -12.422 1.639 16.481 1.00 94.19 610 ASN A C 1
ATOM 4722 O O . ASN A 1 610 ? -13.585 1.592 16.883 1.00 94.19 610 ASN A O 1
ATOM 4726 N N . ARG A 1 611 ? -11.996 0.921 15.434 1.00 89.31 611 ARG A N 1
ATOM 4727 C CA . ARG A 1 611 ? -12.854 -0.023 14.711 1.00 89.31 611 ARG A CA 1
ATOM 4728 C C . ARG A 1 611 ? -13.363 -1.128 15.634 1.00 89.31 611 ARG A C 1
ATOM 4730 O O . ARG A 1 611 ? -14.561 -1.385 15.681 1.00 89.31 611 ARG A O 1
ATOM 4737 N N . GLU A 1 612 ? -12.469 -1.770 16.381 1.00 88.31 612 GLU A N 1
ATOM 4738 C CA . GLU A 1 612 ? -12.831 -2.835 17.326 1.00 88.31 612 GLU A CA 1
ATOM 4739 C C . GLU A 1 612 ? -13.715 -2.322 18.472 1.00 88.31 612 GLU A C 1
ATOM 4741 O O . GLU A 1 612 ? -14.659 -2.995 18.887 1.00 88.31 612 GLU A O 1
ATOM 4746 N N . PHE A 1 613 ? -13.441 -1.111 18.963 1.00 92.12 613 PHE A N 1
ATOM 4747 C CA . PHE A 1 613 ? -14.279 -0.435 19.944 1.00 92.12 613 PHE A CA 1
ATOM 4748 C C . PHE A 1 613 ? -15.705 -0.277 19.408 1.00 92.12 613 PHE A C 1
ATOM 4750 O O . PHE A 1 613 ? -16.649 -0.729 20.058 1.00 92.12 613 PHE A O 1
ATOM 4757 N N . ARG A 1 614 ? -15.856 0.262 18.192 1.00 91.19 614 ARG A N 1
ATOM 4758 C CA . ARG A 1 614 ? -17.159 0.405 17.543 1.00 91.19 614 ARG A CA 1
ATOM 4759 C C . ARG A 1 614 ? -17.872 -0.931 17.360 1.00 91.19 614 ARG A C 1
ATOM 4761 O O . ARG A 1 614 ? -19.050 -1.028 17.682 1.00 91.19 614 ARG A O 1
ATOM 4768 N N . LEU A 1 615 ? -17.188 -1.957 16.854 1.00 86.62 615 LEU A N 1
ATOM 4769 C CA . LEU A 1 615 ? -17.799 -3.273 16.635 1.00 86.62 615 LEU A CA 1
ATOM 4770 C C . LEU A 1 615 ? -18.325 -3.884 17.943 1.00 86.62 615 LEU A C 1
ATOM 4772 O O . LEU A 1 615 ? -19.373 -4.525 17.949 1.00 86.62 615 LEU A O 1
ATOM 4776 N N . GLY A 1 616 ? -17.656 -3.630 19.070 1.00 89.06 616 GLY A N 1
ATOM 4777 C CA . GLY A 1 616 ? -18.155 -4.046 20.379 1.00 89.06 616 GLY A CA 1
ATOM 4778 C C . GLY A 1 616 ? -19.335 -3.224 20.917 1.00 89.06 616 GLY A C 1
ATOM 4779 O O . GLY A 1 616 ? -19.953 -3.650 21.890 1.00 89.06 616 GLY A O 1
ATOM 4780 N N . LEU A 1 617 ? -19.723 -2.104 20.295 1.00 88.25 617 LEU A N 1
ATOM 4781 C CA . LEU A 1 617 ? -20.983 -1.419 20.623 1.00 88.25 617 LEU A CA 1
ATOM 4782 C C . LEU A 1 617 ? -22.202 -2.146 20.043 1.00 88.25 617 LEU A C 1
ATOM 4784 O O . LEU A 1 617 ? -23.244 -2.157 20.690 1.00 88.25 617 LEU A O 1
ATOM 4788 N N . SER A 1 618 ? -22.082 -2.781 18.876 1.00 78.81 618 SER A N 1
ATOM 4789 C CA . SER A 1 618 ? -23.215 -3.380 18.153 1.00 78.81 618 SER A CA 1
ATOM 4790 C C . SER A 1 618 ? -23.220 -4.916 18.123 1.00 78.81 618 SER A C 1
ATOM 4792 O O . SER A 1 618 ? -24.274 -5.511 17.911 1.00 78.81 618 SER A O 1
ATOM 4794 N N . GLY A 1 619 ? -22.082 -5.577 18.367 1.00 70.56 619 GLY A N 1
ATOM 4795 C CA . GLY A 1 619 ? -21.958 -7.042 18.321 1.00 70.56 619 GLY A CA 1
ATOM 4796 C C . GLY A 1 619 ? -22.271 -7.777 19.631 1.00 70.56 619 GLY A C 1
ATOM 4797 O O . GLY A 1 619 ? -22.327 -7.188 20.710 1.00 70.56 619 GLY A O 1
ATOM 4798 N N . GLU A 1 620 ? -22.414 -9.101 19.567 1.00 70.38 620 GLU A N 1
ATOM 4799 C CA . GLU A 1 620 ? -22.341 -9.949 20.763 1.00 70.38 620 GLU A CA 1
ATOM 4800 C C . GLU A 1 620 ? -20.889 -9.996 21.265 1.00 70.38 620 GLU A C 1
ATOM 4802 O O . GLU A 1 620 ? -19.955 -10.156 20.478 1.00 70.38 620 GLU A O 1
ATOM 4807 N N . LEU A 1 621 ? -20.684 -9.829 22.574 1.00 79.38 621 LEU A N 1
ATOM 4808 C CA . LEU A 1 621 ? -19.362 -9.907 23.198 1.00 79.38 621 LEU A CA 1
ATOM 4809 C C . LEU A 1 621 ? -19.364 -10.994 24.263 1.00 79.38 621 LEU A C 1
ATOM 4811 O O . LEU A 1 621 ? -20.293 -11.089 25.057 1.00 79.38 621 LEU A O 1
ATOM 4815 N N . THR A 1 622 ? -18.279 -11.759 24.314 1.00 75.62 622 THR A N 1
ATOM 4816 C CA . THR A 1 622 ? -18.032 -12.742 25.376 1.00 75.62 622 THR A CA 1
ATOM 4817 C C . THR A 1 622 ? -17.390 -12.125 26.620 1.00 75.62 622 THR A C 1
ATOM 4819 O O . THR A 1 622 ? -17.436 -12.730 27.683 1.00 75.62 622 THR A O 1
ATOM 4822 N N . ASP A 1 623 ? -16.762 -10.949 26.493 1.00 88.62 623 ASP A N 1
ATOM 4823 C CA . ASP A 1 623 ? -16.048 -10.268 27.580 1.00 88.62 623 ASP A CA 1
ATOM 4824 C C . ASP A 1 623 ? -16.151 -8.740 27.430 1.00 88.62 623 ASP A C 1
ATOM 4826 O O . ASP A 1 623 ? -15.379 -8.099 26.707 1.00 88.62 623 ASP A O 1
ATOM 4830 N N . ALA A 1 624 ? -17.134 -8.147 28.111 1.00 90.25 624 ALA A N 1
ATOM 4831 C CA . ALA A 1 624 ? -17.334 -6.702 28.119 1.00 90.25 624 ALA A CA 1
ATOM 4832 C C . ALA A 1 624 ? -16.217 -5.948 28.861 1.00 90.25 624 ALA A C 1
ATOM 4834 O O . ALA A 1 624 ? -15.926 -4.806 28.509 1.00 90.25 624 ALA A O 1
ATOM 4835 N N . ALA A 1 625 ? -15.563 -6.564 29.853 1.00 91.31 625 ALA A N 1
ATOM 4836 C CA . ALA A 1 625 ? -14.510 -5.909 30.628 1.00 91.31 625 ALA A CA 1
ATOM 4837 C C . ALA A 1 625 ? -13.266 -5.674 29.766 1.00 91.31 625 ALA A C 1
ATOM 4839 O O . ALA A 1 625 ? -12.731 -4.565 29.732 1.00 91.31 625 ALA A O 1
ATOM 4840 N N . ARG A 1 626 ? -12.851 -6.686 28.997 1.00 91.81 626 ARG A N 1
ATOM 4841 C CA . ARG A 1 626 ? -11.754 -6.553 28.030 1.00 91.81 626 ARG A CA 1
ATOM 4842 C C . ARG A 1 626 ? -12.069 -5.550 26.924 1.00 91.81 626 ARG A C 1
ATOM 4844 O O . ARG A 1 626 ? -11.172 -4.850 26.463 1.00 91.81 626 ARG A O 1
ATOM 4851 N N . TRP A 1 627 ? -13.321 -5.475 26.477 1.00 92.81 627 TRP A N 1
ATOM 4852 C CA . TRP A 1 627 ? -13.727 -4.465 25.501 1.00 92.81 627 TRP A CA 1
ATOM 4853 C C . TRP A 1 627 ? -13.657 -3.046 26.080 1.00 92.81 627 TRP A C 1
ATOM 4855 O O . TRP A 1 627 ? -13.124 -2.163 25.414 1.00 92.81 627 TRP A O 1
ATOM 4865 N N . LEU A 1 628 ? -14.101 -2.837 27.325 1.00 91.94 628 LEU A N 1
ATOM 4866 C CA . LEU A 1 628 ? -13.995 -1.540 28.003 1.00 91.94 628 LEU A CA 1
ATOM 4867 C C . LEU A 1 628 ? -12.542 -1.079 28.176 1.00 91.94 628 LEU A C 1
ATOM 4869 O O . LEU A 1 628 ? -12.296 0.109 28.066 1.00 91.94 628 LEU A O 1
ATOM 4873 N N . GLN A 1 629 ? -11.570 -1.983 28.351 1.00 92.19 629 GLN A N 1
ATOM 4874 C CA . GLN A 1 629 ? -10.134 -1.634 28.412 1.00 92.19 629 GLN A CA 1
ATOM 4875 C C . GLN A 1 629 ? -9.570 -1.050 27.108 1.00 92.19 629 GLN A C 1
ATOM 4877 O O . GLN A 1 629 ? -8.414 -0.630 27.062 1.00 92.19 629 GLN A O 1
ATOM 4882 N N . ARG A 1 630 ? -10.343 -1.077 26.017 1.00 91.50 630 ARG A N 1
ATOM 4883 C CA . ARG A 1 630 ? -9.971 -0.385 24.784 1.00 91.50 630 ARG A CA 1
ATOM 4884 C C . ARG A 1 630 ? -10.142 1.120 24.916 1.00 91.50 630 ARG A C 1
ATOM 4886 O O . ARG A 1 630 ? -9.514 1.811 24.115 1.00 91.50 630 ARG A O 1
ATOM 4893 N N . LEU A 1 631 ? -11.028 1.586 25.810 1.00 87.12 631 LEU A N 1
ATOM 4894 C CA . LEU A 1 631 ? -11.224 2.979 26.234 1.00 87.12 631 LEU A CA 1
ATOM 4895 C C . LEU A 1 631 ? -10.103 3.378 27.181 1.00 87.12 631 LEU A C 1
ATOM 4897 O O . LEU A 1 631 ? -9.424 4.355 26.807 1.00 87.12 631 LEU A O 1
#

Solvent-accessible surface area (backbone atoms only — not comparable to full-atom values): 35090 Å² total; per-residue (Å²): 136,84,87,73,77,75,60,79,60,86,61,84,84,76,67,44,76,35,56,40,61,72,78,89,83,87,77,93,77,96,75,90,87,80,72,87,42,72,51,61,72,51,101,86,64,82,84,67,84,80,77,93,80,92,76,83,93,77,88,87,85,88,87,88,77,87,58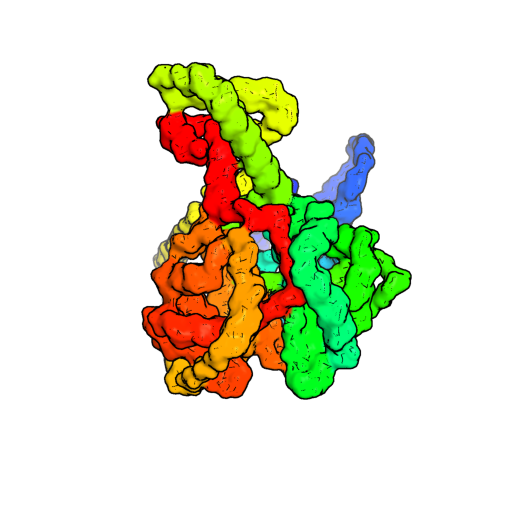,65,62,59,53,50,50,49,49,54,53,42,52,52,52,53,48,45,53,51,52,28,64,62,30,29,88,76,63,34,61,70,55,20,49,52,52,39,42,54,49,52,52,52,50,50,47,50,49,48,27,73,74,69,71,47,77,88,59,80,70,70,68,34,68,67,54,48,47,46,42,47,47,51,53,50,30,52,52,49,30,53,55,24,51,77,68,73,38,61,68,63,21,51,53,45,44,50,52,36,54,52,50,46,53,48,49,58,58,69,63,65,68,89,63,82,50,52,74,53,32,72,35,67,42,31,26,53,44,53,28,44,28,90,34,46,63,58,39,46,66,59,37,38,65,43,34,75,31,61,68,58,39,45,68,68,52,58,80,43,62,46,47,44,35,37,36,38,31,70,46,76,47,78,92,80,42,29,27,38,39,35,42,36,37,38,27,41,13,52,59,62,64,52,38,31,50,46,31,63,76,42,41,70,59,52,38,65,67,37,67,42,29,73,85,55,80,59,84,91,52,56,35,59,56,52,20,49,54,47,56,74,32,42,68,47,60,59,20,56,41,46,19,57,67,58,63,32,52,61,52,50,55,48,30,50,52,52,47,55,52,50,51,53,50,48,71,74,40,47,76,80,54,70,46,100,42,45,58,57,29,49,52,51,52,41,51,53,48,71,69,36,80,93,43,69,62,64,69,56,79,73,80,71,49,63,44,62,76,38,22,59,59,52,52,50,49,52,52,48,49,49,51,50,49,53,50,53,46,57,51,55,47,73,75,45,101,64,34,65,65,54,52,48,53,49,49,49,49,52,52,48,50,50,50,51,51,50,51,49,51,55,53,50,49,62,48,48,77,68,52,41,79,54,84,76,85,76,56,68,69,62,52,50,62,54,53,75,74,46,69,85,49,52,47,36,77,47,39,34,50,33,35,45,40,87,58,68,67,33,54,50,49,33,52,53,47,31,46,51,50,27,52,42,28,55,31,69,22,38,82,29,34,58,68,82,45,47,39,47,48,35,37,37,35,29,74,48,63,58,88,98,53,82,34,28,43,40,37,43,35,36,29,39,54,44,72,69,57,50,54,47,49,40,39,76,52,36,25,48,64,52,13,44,48,46,61,30,28,26,48,89,88,63,28,36,47,48,68,48,40,82,62,29,80,36,63,18,31,68,47,48,69,58,31,53,47,52,49,59,74,28,44,52,70,63,37,27,74,45,60,68,57,51,87,60,43,48,59,52,52,53,48,33,50,53,50,47,48,63,63,62,50,90,72,96,52,47,56,69,54,54,70,73,110

pLDDT: mean 71.19, std 22.88, range [24.47, 97.5]

Secondary structure (DSSP, 8-state):
-------EE---SSS--EE--------SSS------------TT--------------------SSHHHHHHHHHHHHHHHHHHHHHHHHHHHHH-HHHHHHHHHHHHHHHHHHHHHHHH-----GGGG-HHHHHHHHHHHHHHHHHHHHHHTT-HHHHHHHHHHHHHHHHHHHHHH--SSPPPTTSEEEEEEEEEE-GGGHHHHHHHHHHHHH-HHHHHHHHTT-TTEEEEEEEEEE-STT--EEEEEEEEEES-HHHHHHHHHHHSHHHHHHHHTTBTT---TTS-HHHHHHHHHHTB---SEEEESSTT--HHHHHHHHHHHHHHHHHHHHTHHHH--SSHHHHHHHHHHHHHH-GGGTTTT--PPPPHHHHHHHHHHHHHHHHHHHHHHHHHHHHHSSS-HHHHHHHHHHHHHHHHHHHHHHHHHHHHHHHTS-B---PPPHHHHHHHHTTSSSSSEEEEEEEEEEPSSHHHHHHHHHHHHHHHHHHHHTS-SS-BTTB--EEEEEEEEE--TTS--EEEEEEEEES-HHHHHHHHHHHHHHHHHHHHTTEEETTTEEPSPEETTTTEEGGGSHHHHHHHHHHHEE-EEEEEES-TT--HHHHHHHHHHHHHHHS--S-HHHHHTT-

Foldseek 3Di:
DDDFDFDFDPDPDDFFRFTWGWDDDDDDDDDDDTDTGTDGDDDPDDPDLDDDDDDDDDDDDDDDDDPVVVVVLVVVLNVLLVVLVVQLVVCCVPPNNVVSLVSSLVSVLVSVQVSCCVPVVDHRDPCCVPPLNSVLSSLVSVLVVVLVVCVVVVNNVVNVLSVVVNVVVNVVSVVLVPPPDFPPQLFKFKWKFKFKFQQVCLVQLLVVLQVCAVPQVNQCVVCLVLQFWFKWFWFWAFDPPNRIIMIIIMTIGGTGQLVSQLVCCVPVVVVLQSNCVRTPPQPHNPDHSNSNSSNRVVRTLTFLAKFALAGSCGSVNLVVLVVLVVVLVVCCVVPVVCQPDPDLVSSLVVSLVVLVVDPVNPCLQVPDDDDVLLVCLVVVVVVVVVVVVVSVVVVVVVLVPDPVNVVVVVVVVCVVVVVVVVVVVLQVVVQVVLVVAFADFDDDPPVLVVVVVVSFPPFFKGKWKFKWFFPDDPSLVVLLSVLSSVNRSCSSRPSNNCQDQNHNFWRMKGWGWQDPPPDGIMIIIMTMTGDGPLVVLVCCLVGPQQSVQLNQQRTAHPPRHHFWRDDSSRPDTGCVVVVRNVSRSSRRTGDTSHMDGNCRHATSVNSSLSSLLSCVSNDDDPDSPVSVVSD

Sequence (631 aa):
MPLMILGIVLGTLAEAVGFVLWRREVDHGDSISGMPWLLAGGLVGWALTAVLVIVSPASHPRRTGRIPFCLFVLFLLAAGKVLLWLIWGYLIPHVGLTVATLALIVGFHLKHAIAVRTVTGRSFQPTLWNPITVLSTLAASGGGAVWIAADAAGRPELAAVLWFVYAVVENLLQFLAGGLYEPPAHAQSPFSIVTEIRGRAVPALKQYLGPLGANLLGVRGRFSPYTRLHFCSFILIERGEQGDGTLVFEGNIDGPALSFLEDLATRDRDFLNAVYEGADGFPGPTTSPRAVADFLAENDYGAAALYVGQPGATREQIERDQALRVLVEAELDQNRAKYQKPTADACRAELQAFVRSQPGLAWVDQLVPTLWRVQFGMNVLYAALAGIVIGLIGYGWGLAAFDGPKALAVAVAVVVVGLIFVALSYVVWLRGREETDPQNRVVIPLSAIQKLQGHEDTQLQNHLVSITNVKAGWLRLLTLRAVLVAINLLARFVATRGDLSGIVTIHFARWVVLAPPGQTPRLLFLSNYDGSWENYLGEFVDRASNGLTAVWSNTQLAARQGFPHTDWLFLRGGSRDEQWFKNYARLSQRTDLLWFSAYPHLSMKHIANNREFRLGLSGELTDAARWLQRL